Protein AF-A0A8S9KKW8-F1 (afdb_monomer)

pLDDT: mean 82.81, std 14.17, range [29.02, 98.25]

Mean predicted aligned error: 12.61 Å

Sequence (570 aa):
MYGKCGNPLYAQRVYNGTETLNIVLNTSILNAYFQNKSYEGALNLFAKMETKEVPPNEFTFAVLLNSTAELSLLRQGDLLHGLVVKSGFRNHVMVGNALVNMYAKSGSIEDAWKAFSGMAFRDIVTWNTMICGFSHHGLGMEALEAFEEMMSAGEFPNRITFIGVLQACSHMGFVEQGHYYFNHLMKQFGVEPDLQHYTCVVGLLSKAGLFEDAEYFMRTAPIGWDVVAWRALLNACYVRRNYSLGKKVAEYAIEMHPNDSGIYILLSNIHAKSKEWDGVARVRSLMKERRVKKEPGVSWIGIRNKTHVFLSEDNQHAEIVLIYAKVKEVLAKIRPLGYAPDVAGAYHDVDEEQRENNLSYHSEKLAVAYGLMKTPEKSPLYVTKNVRICDDCHSAIKLISRLSDRLIVVRDSNRFHHFQDGHCSCCDYWRVKKEPGVSWIGIRNKTHVFLSEDNQHAEIVLIYAKVKEVLAKIRPLGYAPDVAGAYHDVDEEQRENNLSYHSEKLAVAYGLMKTPEKSPLYVTKNVRICDDCHSAIKLISRLSDRLIVVRDSNRFHHFQDGHCSCCDYW

Radius of gyration: 26.03 Å; Cα contacts (8 Å, |Δi|>4): 902; chains: 1; bounding box: 61×62×77 Å

Solvent-accessible surface area (backbone atoms only — not comparable to full-atom values): 30615 Å² total; per-residue (Å²): 108,44,21,83,69,74,31,43,68,62,38,49,52,54,59,73,70,48,93,77,86,44,54,68,58,56,36,49,51,36,44,15,23,43,74,57,72,33,28,68,57,26,53,58,50,55,75,69,50,66,50,85,85,43,55,80,50,65,67,39,49,27,48,51,32,43,28,29,16,77,70,41,37,48,70,62,40,54,54,50,51,53,49,36,51,75,72,68,42,65,83,38,54,68,35,41,40,20,48,25,41,18,28,30,56,27,71,38,53,67,59,12,49,50,48,55,69,69,47,92,64,76,53,65,67,40,49,32,46,49,21,36,37,27,21,35,44,48,36,30,65,61,15,49,51,49,49,52,50,37,48,74,70,72,46,76,78,48,68,65,38,52,38,21,50,30,40,9,21,23,75,71,44,39,56,68,61,34,47,43,44,63,70,47,50,28,57,75,65,70,40,78,83,48,71,65,45,53,34,25,51,36,36,17,29,20,61,63,65,40,52,68,62,27,51,50,49,65,71,69,46,97,66,85,81,55,70,66,44,52,46,40,39,37,50,30,18,50,56,72,64,40,49,72,60,23,50,57,52,39,55,57,43,44,71,78,42,66,72,51,39,62,53,54,51,51,45,30,51,36,22,46,68,69,69,35,58,69,54,32,52,52,48,53,50,51,30,59,74,66,68,38,63,77,80,80,60,39,14,32,32,75,53,96,94,38,78,48,77,30,46,54,93,60,74,82,49,95,57,43,71,60,31,52,54,42,34,53,55,51,53,62,64,32,35,86,76,71,55,73,82,70,60,75,79,52,68,86,94,50,58,74,68,58,41,51,52,56,64,58,46,33,14,62,46,45,35,50,33,45,44,64,74,76,45,66,86,53,53,69,40,62,37,40,29,72,42,73,78,50,71,51,59,54,54,49,49,17,41,46,11,40,77,54,59,20,46,36,36,39,34,31,62,80,36,41,35,45,16,41,74,52,37,45,47,57,72,61,73,80,52,85,77,71,74,79,59,41,16,33,26,70,54,94,98,39,80,44,79,28,44,59,78,60,84,77,57,94,57,43,70,60,33,52,52,42,35,52,56,52,51,64,65,34,37,88,75,71,56,71,81,71,70,88,79,58,64,97,89,61,56,72,69,59,45,52,50,54,65,60,39,31,14,61,48,44,36,50,34,45,43,65,74,76,46,64,88,53,53,68,39,55,37,42,31,56,37,71,75,51,70,56,59,51,55,50,48,21,46,48,10,41,75,54,61,19,47,34,34,40,31,30,59,84,50,74,36,46,16,41,75,50,40,45,68,73,70,81,75,125

Nearest PDB structures (foldseek):
  5iww-assembly1_D  TM=8.064E-01  e=1.729E-12  unidentified
  7w86-assembly1_A  TM=9.455E-01  e=8.373E-08  Arabidopsis thaliana
  5orm-assembly1_A  TM=4.868E-01  e=2.131E-12  synthetic construct
  8w9z-assembly1_E  TM=3.106E-01  e=3.070E-08  Nicotiana tabacum
  6tlj-assembly1_P  TM=4.508E-01  e=1.017E-02  Homo sapiens

Secondary structure (DSSP, 8-state):
-TTTTT-HHHHHHHHHT-S---HHHHHHHHHHHHHTT-HHHHHHHHTTS-TTTS---HHHHHHHHHHHHHHT-HHHHHHHHHHHHHTT-TT-HHHHHHHHHHHHHTT-HHHHHHHHHT-S---HHHHHHHHHHHHHHT-HHHHHHHHHHHHHTTPPP-HHHHHHHHHHHHHHT-HHHHHHIIIIIHHHTT----HHHHHHHHHHHHHHT-HHHHHHHHHHSSSPPPHHHHHHHHHHHHHTT-HHHHHHHHHHHHHH-TT-HHHHHHHHHHHHHTT-HHHHHHHHHHHHHTTPPPPP-EEEEEETTEEEEEETT---STTHHHHHHHHHHHHHHHGGGT----GGGS-TTS-HHHHHHHHHT-HHHHHHHHHHHHS-TT--EEEEESSPPPHHHHHHHHHHHHHHT--EEEE-SS-EEEEETTEETTTTTT-S-PPTT-EEEEETTEEEEE-TT----TTHHHHHHHHHHHHHHHGGGT----TTSS-TTS-HHHHHHHHHT-HHHHHHHHHHHHS-TT--EEEEESSPPPHHHHHHHHHHHHHHT--EEEE-SS-EEEEETTEETTTS--

InterPro domains:
  IPR002885 Pentatricopeptide repeat [PF01535] (97-119)
  IPR002885 Pentatricopeptide repeat [PF13041] (22-67)
  IPR002885 Pentatricopeptide repeat [PF13041] (122-170)
  IPR002885 Pentatricopeptide repeat [PS51375] (22-56)
  IPR002885 Pentatricopeptide repeat [PS51375] (123-157)
  IPR002885 Pentatricopeptide repeat [TIGR00756] (27-58)
  IPR002885 Pentatricopeptide repeat [TIGR00756] (125-158)
  IPR011990 Tetratricopeptide-like helical domain superfamily [G3DSA:1.25.40.10] (1-74)
  IPR011990 Tetratricopeptide-like helical domain superfamily [G3DSA:1.25.40.10] (75-177)
  IPR011990 Tetratricopeptide-like helical domain superfamily [G3DSA:1.25.40.10] (181-337)
  IPR032867 DYW domain [PF14432] (338-430)
  IPR032867 DYW domain [PF14432] (478-570)
  IPR046848 E motif [PF20431] (244-301)
  IPR046960 Pentatricopeptide repeat-containing protein At4g14850-like, plant [PTHR47926] (1-325)

Structure (mmCIF, N/CA/C/O backbone):
data_AF-A0A8S9KKW8-F1
#
_entry.id   AF-A0A8S9KKW8-F1
#
loop_
_atom_site.group_PDB
_atom_site.id
_atom_site.type_symbol
_atom_site.label_atom_id
_atom_site.label_alt_id
_atom_site.label_comp_id
_atom_site.label_asym_id
_atom_site.label_entity_id
_atom_site.label_seq_id
_atom_site.pdbx_PDB_ins_code
_atom_site.Cartn_x
_atom_site.Cartn_y
_atom_site.Cartn_z
_atom_site.occupancy
_atom_site.B_iso_or_equiv
_atom_site.auth_seq_id
_atom_site.auth_comp_id
_atom_site.auth_asym_id
_atom_site.auth_atom_id
_atom_site.pdbx_PDB_model_num
ATOM 1 N N . MET A 1 1 ? -5.481 25.797 19.312 1.00 81.12 1 MET A N 1
ATOM 2 C CA . MET A 1 1 ? -4.323 26.603 18.863 1.00 81.12 1 MET A CA 1
ATOM 3 C C . MET A 1 1 ? -3.027 25.810 18.996 1.00 81.12 1 MET A C 1
ATOM 5 O O . MET A 1 1 ? -2.525 25.391 17.965 1.00 81.12 1 MET A O 1
ATOM 9 N N . TYR A 1 2 ? -2.569 25.472 20.209 1.00 84.94 2 TYR A N 1
ATOM 10 C CA . TYR A 1 2 ? -1.292 24.763 20.426 1.00 84.94 2 TYR A CA 1
ATOM 11 C C . TYR A 1 2 ? -1.099 23.482 19.595 1.00 84.94 2 TYR A C 1
ATOM 13 O O . TYR A 1 2 ? -0.027 23.287 19.030 1.00 84.94 2 TYR A O 1
ATOM 21 N N . GLY A 1 3 ? -2.146 22.662 19.436 1.00 84.19 3 GLY A N 1
ATOM 22 C CA . GLY A 1 3 ? -2.107 21.485 18.557 1.00 84.19 3 GLY A CA 1
ATOM 23 C C . GLY A 1 3 ? -1.784 21.816 17.095 1.00 84.19 3 GLY A C 1
ATOM 24 O O . GLY A 1 3 ? -0.899 21.200 16.514 1.00 84.19 3 GLY A O 1
ATOM 25 N N . LYS A 1 4 ? -2.417 22.851 16.526 1.00 84.62 4 LYS A N 1
ATOM 26 C CA . LYS A 1 4 ? -2.134 23.312 15.154 1.00 84.62 4 LYS A CA 1
ATOM 27 C C . LYS A 1 4 ? -0.724 23.902 15.011 1.00 84.62 4 LYS A C 1
ATOM 29 O O . LYS A 1 4 ? -0.182 23.912 13.917 1.00 84.62 4 LYS A O 1
ATOM 34 N N . CYS A 1 5 ? -0.136 24.376 16.109 1.00 88.69 5 CYS A N 1
ATOM 35 C CA . CYS A 1 5 ? 1.200 24.971 16.157 1.00 88.69 5 CYS A CA 1
ATOM 36 C C . CYS A 1 5 ? 2.318 23.962 16.466 1.00 88.69 5 CYS A C 1
ATOM 38 O O . CYS A 1 5 ? 3.390 24.382 16.892 1.00 88.69 5 CYS A O 1
ATOM 40 N N . GLY A 1 6 ? 2.093 22.651 16.340 1.00 86.62 6 GLY A N 1
ATOM 41 C CA . GLY A 1 6 ? 3.170 21.679 16.560 1.00 86.62 6 GLY A CA 1
ATOM 42 C C . GLY A 1 6 ? 3.437 21.322 18.032 1.00 86.62 6 GLY A C 1
ATOM 43 O O . GLY A 1 6 ? 4.448 20.698 18.337 1.00 86.62 6 GLY A O 1
ATOM 44 N N . ASN A 1 7 ? 2.598 21.780 18.972 1.00 86.44 7 ASN A N 1
ATOM 45 C CA . ASN A 1 7 ? 2.917 21.807 20.404 1.00 86.44 7 ASN A CA 1
ATOM 46 C C . ASN A 1 7 ? 1.885 21.037 21.259 1.00 86.44 7 ASN A C 1
ATOM 48 O O . ASN A 1 7 ? 1.134 21.645 22.033 1.00 86.44 7 ASN A O 1
ATOM 52 N N . PRO A 1 8 ? 1.836 19.693 21.170 1.00 84.88 8 PRO A N 1
ATOM 53 C CA . PRO A 1 8 ? 0.837 18.884 21.874 1.00 84.88 8 PRO A CA 1
ATOM 54 C C . PRO A 1 8 ? 1.017 18.911 23.401 1.00 84.88 8 PRO A C 1
ATOM 56 O O . PRO A 1 8 ? 0.034 18.872 24.132 1.00 84.88 8 PRO A O 1
ATOM 59 N N . LEU A 1 9 ? 2.247 19.072 23.904 1.00 85.06 9 LEU A N 1
ATOM 60 C CA . LEU A 1 9 ? 2.515 19.152 25.348 1.00 85.06 9 LEU A CA 1
ATOM 61 C C . LEU A 1 9 ? 1.911 20.407 25.992 1.00 85.06 9 LEU A C 1
ATOM 63 O O . LEU A 1 9 ? 1.381 20.342 27.098 1.00 85.06 9 LEU A O 1
ATOM 67 N N . TYR A 1 10 ? 1.952 21.547 25.299 1.00 87.62 10 TYR A N 1
ATOM 68 C CA . TYR A 1 10 ? 1.294 22.766 25.773 1.00 87.62 10 TYR A CA 1
ATOM 69 C C . TYR A 1 10 ? -0.226 22.632 25.719 1.00 87.62 10 TYR A C 1
ATOM 71 O O . TYR A 1 10 ? -0.901 23.052 26.656 1.00 87.62 10 TYR A O 1
ATOM 79 N N . ALA A 1 11 ? -0.761 21.981 24.679 1.00 87.50 11 ALA A N 1
ATOM 80 C CA . ALA A 1 11 ? -2.180 21.642 24.632 1.00 87.50 11 ALA A CA 1
ATOM 81 C C . ALA A 1 11 ? -2.585 20.771 25.837 1.00 87.50 11 ALA A C 1
ATOM 83 O O . ALA A 1 11 ? -3.593 21.061 26.476 1.00 87.50 11 ALA A O 1
ATOM 84 N N . GLN A 1 12 ? -1.766 19.776 26.201 1.00 87.56 12 GLN A N 1
ATOM 85 C CA . GLN A 1 12 ? -2.008 18.914 27.361 1.00 87.56 12 GLN A CA 1
ATOM 86 C C . GLN A 1 12 ? -1.951 19.683 28.685 1.00 87.56 12 GLN A C 1
ATOM 88 O O . GLN A 1 12 ? -2.760 19.429 29.570 1.00 87.56 12 GLN A O 1
ATOM 93 N N . ARG A 1 13 ? -1.026 20.640 28.838 1.00 87.81 13 ARG A N 1
ATOM 94 C CA . ARG A 1 13 ? -0.961 21.487 30.043 1.00 87.81 13 ARG A CA 1
ATOM 95 C C . ARG A 1 13 ? -2.229 22.311 30.227 1.00 87.81 13 ARG A C 1
ATOM 97 O O . ARG A 1 13 ? -2.754 22.355 31.331 1.00 87.81 13 ARG A O 1
ATOM 104 N N . VAL A 1 14 ? -2.725 22.922 29.151 1.00 88.25 14 VAL A N 1
ATOM 105 C CA . VAL A 1 14 ? -3.987 23.677 29.186 1.00 88.25 14 VAL A CA 1
ATOM 106 C C . VAL A 1 14 ? -5.152 22.751 29.520 1.00 88.25 14 VAL A C 1
ATOM 108 O O . VAL A 1 14 ? -5.942 23.079 30.391 1.00 88.25 14 VAL A O 1
ATOM 111 N N . TYR A 1 15 ? -5.212 21.575 28.892 1.00 87.38 15 TYR A N 1
ATOM 112 C CA . TYR A 1 15 ? -6.237 20.565 29.160 1.00 87.38 15 TYR A CA 1
ATOM 113 C C . TYR A 1 15 ? -6.239 20.082 30.621 1.00 87.38 15 TYR A C 1
ATOM 115 O O . TYR A 1 15 ? -7.289 19.926 31.228 1.00 87.38 15 TYR A O 1
ATOM 123 N N . ASN A 1 16 ? -5.064 19.871 31.216 1.00 86.38 16 ASN A N 1
ATOM 124 C CA . ASN A 1 16 ? -4.962 19.458 32.616 1.00 86.38 16 ASN A CA 1
ATOM 125 C C . ASN A 1 16 ? -5.306 20.592 33.599 1.00 86.38 16 ASN A C 1
ATOM 127 O O . ASN A 1 16 ? -5.634 20.313 34.746 1.00 86.38 16 ASN A O 1
ATOM 131 N N . GLY A 1 17 ? -5.174 21.855 33.178 1.00 83.62 17 GLY A N 1
ATOM 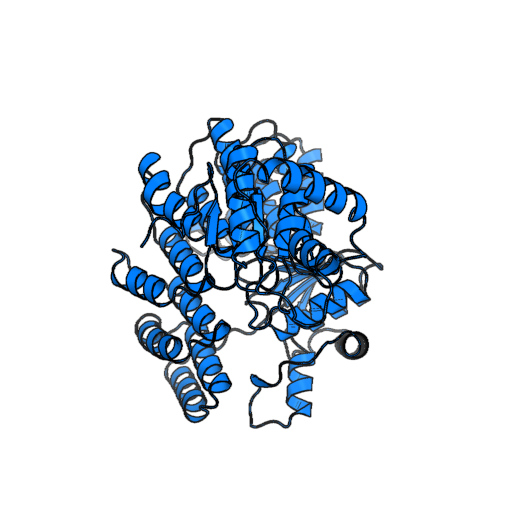132 C CA . GLY A 1 17 ? -5.446 23.034 34.004 1.00 83.62 17 GLY A CA 1
ATOM 133 C C . GLY A 1 17 ? -6.898 23.518 33.965 1.00 83.62 17 GLY A C 1
ATOM 134 O O . GLY A 1 17 ? -7.220 24.488 34.643 1.00 83.62 17 GLY A O 1
ATOM 135 N N . THR A 1 18 ? -7.768 22.895 33.167 1.00 82.62 18 THR A N 1
ATOM 136 C CA . THR A 1 18 ? -9.195 23.242 33.089 1.00 82.62 18 THR A CA 1
ATOM 137 C C . THR A 1 18 ? -10.028 22.407 34.055 1.00 82.62 18 THR A C 1
ATOM 139 O O . THR A 1 18 ? -10.004 21.182 33.984 1.00 82.62 18 THR A O 1
ATOM 142 N N . GLU A 1 19 ? -10.815 23.069 34.905 1.00 72.12 19 GLU A N 1
ATOM 143 C CA . GLU A 1 19 ? -11.680 22.419 35.907 1.00 72.12 19 GLU A CA 1
ATOM 144 C C . GLU A 1 19 ? -12.950 21.788 35.309 1.00 72.12 19 GLU A C 1
ATOM 146 O O . GLU A 1 19 ? -13.511 20.863 35.889 1.00 72.12 19 GLU A O 1
ATOM 151 N N . THR A 1 20 ? -13.405 22.253 34.138 1.00 73.50 20 THR A N 1
ATOM 152 C CA . THR A 1 20 ? -14.604 21.733 33.461 1.00 73.50 20 THR A CA 1
ATOM 153 C C . THR A 1 20 ? -14.237 21.013 32.167 1.00 73.50 20 THR A C 1
ATOM 155 O O . THR A 1 20 ? -13.924 21.624 31.143 1.00 73.50 20 THR A O 1
ATOM 158 N N . LEU A 1 21 ? -14.285 19.681 32.205 1.00 77.38 21 LEU A N 1
ATOM 159 C CA . LEU A 1 21 ? -14.130 18.850 31.015 1.00 77.38 21 LEU A CA 1
ATOM 160 C C . LEU A 1 21 ? -15.453 18.778 30.250 1.00 77.38 21 LEU A C 1
ATOM 162 O O . LEU A 1 21 ? -16.523 18.603 30.826 1.00 77.38 21 LEU A O 1
ATOM 166 N N . ASN A 1 22 ? -15.378 18.903 28.928 1.00 85.44 22 ASN A N 1
ATOM 167 C CA . ASN A 1 22 ? -16.516 18.719 28.036 1.00 85.44 22 ASN A CA 1
ATOM 168 C C . ASN A 1 22 ? -16.071 18.041 26.737 1.00 85.44 22 ASN A C 1
ATOM 170 O O . ASN A 1 22 ? -14.879 17.951 26.430 1.00 85.44 22 ASN A O 1
ATOM 174 N N . ILE A 1 23 ? -17.042 17.575 25.952 1.00 88.19 23 ILE A N 1
ATOM 175 C CA . ILE A 1 23 ? -16.769 16.784 24.750 1.00 88.19 23 ILE A CA 1
ATOM 176 C C . ILE A 1 23 ? -15.944 17.546 23.703 1.00 88.19 23 ILE A C 1
ATOM 178 O O . ILE A 1 23 ? -15.096 16.954 23.034 1.00 88.19 23 ILE A O 1
ATOM 182 N N . VAL A 1 24 ? -16.122 18.865 23.590 1.00 88.44 24 VAL A N 1
ATOM 183 C CA . VAL A 1 24 ? -15.373 19.697 22.637 1.00 88.44 24 VAL A CA 1
ATOM 184 C C . VAL A 1 24 ? -13.905 19.778 23.040 1.00 88.44 24 VAL A C 1
ATOM 186 O O . VAL A 1 24 ? -13.026 19.613 22.191 1.00 88.44 24 VAL A O 1
ATOM 189 N N . LEU A 1 25 ? -13.627 19.989 24.326 1.00 87.75 25 LEU A N 1
ATOM 190 C CA . LEU A 1 25 ? -12.268 20.058 24.850 1.00 87.75 25 LEU A CA 1
ATOM 191 C C . LEU A 1 25 ? -11.561 18.697 24.744 1.00 87.75 25 LEU A C 1
ATOM 193 O O . LEU A 1 25 ? -10.434 18.644 24.247 1.00 87.75 25 LEU A O 1
ATOM 197 N N . ASN A 1 26 ? -12.250 17.605 25.098 1.00 88.75 26 ASN A N 1
ATOM 198 C CA . ASN A 1 26 ? -11.745 16.231 24.973 1.00 88.75 26 ASN A CA 1
ATOM 199 C C . ASN A 1 26 ? -11.407 15.891 23.514 1.00 88.75 26 ASN A C 1
ATOM 201 O O . ASN A 1 26 ? -10.300 15.451 23.205 1.00 88.75 26 ASN A O 1
ATOM 205 N N . THR A 1 27 ? -12.325 16.175 22.589 1.00 91.06 27 THR A N 1
ATOM 206 C CA . THR A 1 27 ? -12.094 15.964 21.152 1.00 91.06 27 THR A CA 1
ATOM 207 C C . THR A 1 27 ? -10.929 16.820 20.650 1.00 91.06 27 THR A C 1
ATOM 209 O O . THR A 1 27 ? -10.095 16.357 19.871 1.00 91.06 27 THR A O 1
ATOM 212 N N . SER A 1 28 ? -10.829 18.069 21.112 1.00 90.94 28 SER A N 1
ATOM 213 C CA . SER A 1 28 ? -9.794 19.010 20.676 1.00 90.94 28 SER A CA 1
ATOM 214 C C . SER A 1 28 ? -8.394 18.588 21.107 1.00 90.94 28 SER A C 1
ATOM 216 O O . SER A 1 28 ? -7.462 18.711 20.308 1.00 90.94 28 SER A O 1
ATOM 218 N N . ILE A 1 29 ? -8.225 18.087 22.338 1.00 91.69 29 ILE A N 1
ATOM 219 C CA . ILE A 1 29 ? -6.922 17.592 22.792 1.00 91.69 29 ILE A CA 1
ATOM 220 C C . ILE A 1 29 ? -6.538 16.313 22.044 1.00 91.69 29 ILE A C 1
ATOM 222 O O . ILE A 1 29 ? -5.417 16.223 21.552 1.00 91.69 29 ILE A O 1
ATOM 226 N N . LEU A 1 30 ? -7.471 15.378 21.832 1.00 92.69 30 LEU A N 1
ATOM 227 C CA . LEU A 1 30 ? -7.212 14.167 21.044 1.00 92.69 30 LEU A CA 1
ATOM 228 C C . LEU A 1 30 ? -6.797 14.514 19.611 1.00 92.69 30 LEU A C 1
ATOM 230 O O . LEU A 1 30 ? -5.798 14.002 19.104 1.00 92.69 30 LEU A O 1
ATOM 234 N N . ASN A 1 31 ? -7.509 15.449 18.980 1.00 91.69 31 ASN A N 1
ATOM 235 C CA . ASN A 1 31 ? -7.165 15.928 17.649 1.00 91.69 31 ASN A CA 1
ATOM 236 C C . ASN A 1 31 ? -5.809 16.658 17.630 1.00 91.69 31 ASN A C 1
ATOM 238 O O . ASN A 1 31 ? -5.066 16.539 16.659 1.00 91.69 31 ASN A O 1
ATOM 242 N N . ALA A 1 32 ? -5.436 17.370 18.700 1.00 92.75 32 ALA A N 1
ATOM 243 C CA . ALA A 1 32 ? -4.105 17.962 18.818 1.00 92.75 32 ALA A CA 1
ATOM 244 C C . ALA A 1 32 ? -3.008 16.886 18.827 1.00 92.75 32 ALA A C 1
ATOM 246 O O . ALA A 1 32 ? -2.020 17.036 18.111 1.00 92.75 32 ALA A O 1
ATOM 247 N N . TYR A 1 33 ? -3.180 15.789 19.568 1.00 92.38 33 TYR A N 1
ATOM 248 C CA . TYR A 1 33 ? -2.246 14.657 19.520 1.00 92.38 33 TYR A CA 1
ATOM 249 C C . TYR A 1 33 ? -2.175 14.034 18.118 1.00 92.38 33 TYR A C 1
ATOM 251 O O . TYR A 1 33 ? -1.078 13.842 17.589 1.00 92.38 33 TYR A O 1
ATOM 259 N N . PHE A 1 34 ? -3.328 13.801 17.483 1.00 91.25 34 PHE A N 1
ATOM 260 C CA . PHE A 1 34 ? -3.416 13.239 16.132 1.00 91.25 34 PHE A CA 1
ATOM 261 C C . PHE A 1 34 ? -2.707 14.102 15.076 1.00 91.25 34 PHE A C 1
ATOM 263 O O . PHE A 1 34 ? -1.868 13.602 14.329 1.00 91.25 34 PHE A O 1
ATOM 270 N N . GLN A 1 35 ? -2.969 15.414 15.054 1.00 91.19 35 GLN A N 1
ATOM 271 C CA . GLN A 1 35 ? -2.335 16.360 14.123 1.00 91.19 35 GLN A CA 1
ATOM 272 C C . GLN A 1 35 ? -0.810 16.427 14.286 1.00 91.19 35 GLN A C 1
ATOM 274 O O . GLN A 1 35 ? -0.096 16.708 13.328 1.00 91.19 35 GLN A O 1
ATOM 279 N N . ASN A 1 36 ? -0.308 16.122 15.484 1.00 90.69 36 ASN A N 1
ATOM 280 C CA . ASN A 1 36 ? 1.119 16.075 15.796 1.00 90.69 36 ASN A CA 1
ATOM 281 C C . ASN A 1 36 ? 1.730 14.674 15.645 1.00 90.69 36 ASN A C 1
ATOM 283 O O . ASN A 1 36 ? 2.804 14.414 16.184 1.00 90.69 36 ASN A O 1
ATOM 287 N N . LYS A 1 37 ? 1.051 13.761 14.934 1.00 90.25 37 LYS A N 1
ATOM 288 C CA . LYS A 1 37 ? 1.478 12.370 14.697 1.00 90.25 37 LYS A CA 1
ATOM 289 C C . LYS A 1 37 ? 1.709 11.557 15.978 1.00 90.25 37 LYS A C 1
ATOM 291 O O . LYS A 1 37 ? 2.338 10.503 15.950 1.00 90.25 37 LYS A O 1
ATOM 296 N N . SER A 1 38 ? 1.179 12.020 17.111 1.00 89.44 38 SER A N 1
ATOM 297 C CA . SER A 1 38 ? 1.232 11.319 18.394 1.00 89.44 38 SER A CA 1
ATOM 298 C C . SER A 1 38 ? -0.012 10.443 18.549 1.00 89.44 38 SER A C 1
ATOM 300 O O . SER A 1 38 ? -0.841 10.633 19.438 1.00 89.44 38 SER A O 1
ATOM 302 N N . TYR A 1 39 ? -0.161 9.488 17.629 1.00 90.69 39 TYR A N 1
ATOM 303 C CA . TYR A 1 39 ? -1.337 8.619 17.529 1.00 90.69 39 TYR A CA 1
ATOM 304 C C . TYR A 1 39 ? -1.524 7.755 18.780 1.00 90.69 39 TYR A C 1
ATOM 306 O O . TYR A 1 39 ? -2.625 7.649 19.310 1.00 90.69 39 TYR A O 1
ATOM 314 N N . GLU A 1 40 ? -0.430 7.197 19.303 1.00 88.44 40 GLU A N 1
ATOM 315 C CA . GLU A 1 40 ? -0.455 6.414 20.541 1.00 88.44 40 GLU A CA 1
ATOM 316 C C . GLU A 1 40 ? -0.826 7.295 21.741 1.00 88.44 40 GLU A C 1
ATOM 318 O O . GLU A 1 40 ? -1.604 6.888 22.601 1.00 88.44 40 GLU A O 1
ATOM 323 N N . GLY A 1 41 ? -0.338 8.540 21.764 1.00 88.19 41 GLY A N 1
ATOM 324 C CA . GLY A 1 41 ? -0.710 9.529 22.772 1.00 88.19 41 GLY A CA 1
ATOM 325 C C . GLY A 1 41 ? -2.210 9.828 22.767 1.00 88.19 41 GLY A C 1
ATOM 326 O O . GLY A 1 41 ? -2.814 9.864 23.836 1.00 88.19 41 GLY A O 1
ATOM 327 N N . ALA A 1 42 ? -2.826 9.956 21.585 1.00 91.62 42 ALA A N 1
ATOM 328 C CA . ALA A 1 42 ? -4.273 10.133 21.458 1.00 91.62 42 ALA A CA 1
ATOM 329 C C . ALA A 1 42 ? -5.050 8.928 22.023 1.00 91.62 42 ALA A C 1
ATOM 331 O O . ALA A 1 42 ? -5.959 9.108 22.833 1.00 91.62 42 ALA A O 1
ATOM 332 N N . LEU A 1 43 ? -4.663 7.698 21.665 1.00 91.25 43 LEU A N 1
ATOM 333 C CA . LEU A 1 43 ? -5.317 6.482 22.169 1.00 91.25 43 LEU A CA 1
ATOM 334 C C . LEU A 1 43 ? -5.157 6.323 23.691 1.00 91.25 43 LEU A C 1
ATOM 336 O O . LEU A 1 43 ? -6.125 6.030 24.394 1.00 91.25 43 LEU A O 1
ATOM 340 N N . ASN A 1 44 ? -3.954 6.574 24.213 1.00 89.50 44 ASN A N 1
ATOM 341 C CA . ASN A 1 44 ? -3.661 6.493 25.643 1.00 89.50 44 ASN A CA 1
ATOM 342 C C . ASN A 1 44 ? -4.385 7.572 26.454 1.00 89.50 44 ASN A C 1
ATOM 344 O O . ASN A 1 44 ? -4.783 7.318 27.589 1.00 89.50 44 ASN A O 1
ATOM 348 N N . LEU A 1 45 ? -4.542 8.778 25.901 1.00 89.56 45 LEU A N 1
ATOM 349 C CA . LEU A 1 45 ? -5.304 9.841 26.547 1.00 89.56 45 LEU A CA 1
ATOM 350 C C . LEU A 1 45 ? -6.788 9.477 26.614 1.00 89.56 45 LEU A C 1
ATOM 352 O O . LEU A 1 45 ? -7.390 9.615 27.673 1.00 89.56 45 LEU A O 1
ATOM 356 N N . PHE A 1 46 ? -7.355 8.949 25.529 1.00 91.00 46 PHE A N 1
ATOM 357 C CA . PHE A 1 46 ? -8.745 8.498 25.514 1.00 91.00 46 PHE A CA 1
ATOM 358 C C . PHE A 1 46 ? -9.017 7.393 26.537 1.00 91.00 46 PHE A C 1
ATOM 360 O O . PHE A 1 46 ? -10.022 7.445 27.238 1.00 91.00 46 PHE A O 1
ATOM 367 N N . ALA A 1 47 ? -8.091 6.443 26.698 1.00 88.19 47 ALA A N 1
ATOM 368 C CA . ALA A 1 47 ? -8.200 5.398 27.717 1.00 88.19 47 ALA A CA 1
ATOM 369 C C . ALA A 1 47 ? -8.249 5.940 29.162 1.00 88.19 47 ALA A C 1
ATOM 371 O O . ALA A 1 47 ? -8.689 5.230 30.062 1.00 88.19 47 ALA A O 1
ATOM 372 N N . LYS A 1 48 ? -7.795 7.182 29.390 1.00 86.12 48 LYS A N 1
ATOM 373 C CA . LYS A 1 48 ? -7.828 7.872 30.690 1.00 86.12 48 LYS A CA 1
ATOM 374 C C . LYS A 1 48 ? -9.020 8.821 30.849 1.00 86.12 48 LYS A C 1
ATOM 376 O O . LYS A 1 48 ? -9.184 9.382 31.926 1.00 86.12 48 LYS A O 1
ATOM 381 N N . MET A 1 49 ? -9.805 9.060 29.798 1.00 86.69 49 MET A N 1
ATOM 382 C CA . MET A 1 49 ? -10.959 9.960 29.857 1.00 86.69 49 MET A CA 1
ATOM 383 C C . MET A 1 49 ? -12.160 9.265 30.516 1.00 86.69 49 MET A C 1
ATOM 385 O O . MET A 1 49 ? -12.461 8.112 30.205 1.00 86.69 49 MET A O 1
ATOM 389 N N . GLU A 1 50 ? -12.887 9.981 31.383 1.00 76.19 50 GLU A N 1
ATOM 390 C CA . GLU A 1 50 ? -14.131 9.498 32.003 1.00 76.19 50 GLU A CA 1
ATOM 391 C C . GLU A 1 50 ? -15.281 9.536 30.981 1.00 76.19 50 GLU A C 1
ATOM 393 O O . GLU A 1 50 ? -16.085 10.466 30.905 1.00 76.19 50 GLU A O 1
ATOM 398 N N . THR A 1 51 ? -15.332 8.507 30.137 1.00 76.44 51 THR A N 1
ATOM 399 C CA . THR A 1 51 ? -16.280 8.411 29.012 1.00 76.44 51 THR A CA 1
ATOM 400 C C . THR A 1 51 ? -17.742 8.238 29.433 1.00 76.44 51 THR A C 1
ATOM 402 O O . THR A 1 51 ? -18.629 8.348 28.589 1.00 76.44 51 THR A O 1
ATOM 405 N N . LYS A 1 52 ? -18.013 7.971 30.718 1.00 73.94 52 LYS A N 1
ATOM 406 C CA . LYS A 1 52 ? -19.377 7.879 31.259 1.00 73.94 52 LYS A CA 1
ATOM 407 C C . LYS A 1 52 ? -20.008 9.247 31.493 1.00 73.94 52 LYS A C 1
ATOM 409 O O . LYS A 1 52 ? -21.193 9.409 31.228 1.00 73.94 52 LYS A O 1
ATOM 414 N N . GLU A 1 53 ? -19.228 10.209 31.980 1.00 79.19 53 GLU A N 1
ATOM 415 C CA . GLU A 1 53 ? -19.707 11.570 32.250 1.00 79.19 53 GLU A CA 1
ATOM 416 C C . GLU A 1 53 ? -19.674 12.434 30.988 1.00 79.19 53 GLU A C 1
ATOM 418 O O . GLU A 1 53 ? -20.572 13.241 30.755 1.00 79.19 53 GLU A O 1
ATOM 423 N N . VAL A 1 54 ? -18.661 12.227 30.139 1.00 85.94 54 VAL A N 1
ATOM 424 C CA . VAL A 1 54 ? -18.501 12.943 28.871 1.00 85.94 54 VAL A CA 1
ATOM 425 C C . VAL A 1 54 ? -18.444 11.926 27.725 1.00 85.94 54 VAL A C 1
ATOM 427 O O . VAL A 1 54 ? -17.353 11.465 27.367 1.00 85.94 54 VAL A O 1
ATOM 430 N N . PRO A 1 55 ? -19.600 11.540 27.149 1.00 87.62 55 PRO A N 1
ATOM 431 C CA . PRO A 1 55 ? -19.654 10.504 26.128 1.00 87.62 55 PRO A CA 1
ATOM 432 C C . PRO A 1 55 ? -18.941 10.944 24.838 1.00 87.62 55 PRO A C 1
ATOM 434 O O . PRO A 1 55 ? -19.075 12.102 24.432 1.00 87.62 55 PRO A O 1
ATOM 437 N N . PRO A 1 56 ? -18.211 10.035 24.162 1.00 92.25 56 PRO A N 1
ATOM 438 C CA . PRO A 1 56 ? -17.587 10.316 22.873 1.00 92.25 56 PRO A CA 1
ATOM 439 C C . PRO A 1 56 ? -18.616 10.713 21.810 1.00 92.25 56 PRO A C 1
ATOM 441 O O . PRO A 1 56 ? -19.718 10.168 21.769 1.00 92.25 56 PRO A O 1
ATOM 444 N N . ASN A 1 57 ? -18.220 11.606 20.906 1.00 93.38 57 ASN A N 1
ATOM 445 C CA . ASN A 1 57 ? -18.999 11.977 19.726 1.00 93.38 57 ASN A CA 1
ATOM 446 C C . ASN A 1 57 ? -18.360 11.434 18.435 1.00 93.38 57 ASN A C 1
ATOM 448 O O . ASN A 1 57 ? -17.288 10.821 18.448 1.00 93.38 57 ASN A O 1
ATOM 452 N N . GLU A 1 58 ? -18.996 11.695 17.297 1.00 94.62 58 GLU A N 1
ATOM 453 C CA . GLU A 1 58 ? -18.550 11.280 15.970 1.00 94.62 58 GLU A CA 1
ATOM 454 C C . GLU A 1 58 ? -17.115 11.735 15.657 1.00 94.62 58 GLU A C 1
ATOM 456 O O . GLU A 1 58 ? -16.329 10.969 15.096 1.00 94.62 58 GLU A O 1
ATOM 461 N N . PHE A 1 59 ? -16.734 12.946 16.077 1.00 94.75 59 PHE A N 1
ATOM 462 C CA . PHE A 1 59 ? -15.386 13.486 15.885 1.00 94.75 59 PHE A CA 1
ATOM 463 C C . PHE A 1 59 ? -14.350 12.763 16.747 1.00 94.75 59 PHE A C 1
ATOM 465 O O . PHE A 1 59 ? -13.245 12.485 16.281 1.00 94.75 59 PHE A O 1
ATOM 472 N N . THR A 1 60 ? -14.712 12.418 17.986 1.00 95.12 60 THR A N 1
ATOM 473 C CA . THR A 1 60 ? -13.867 11.616 18.877 1.00 95.12 60 THR A CA 1
ATOM 474 C C . THR A 1 60 ? -13.568 10.267 18.230 1.00 95.12 60 THR A C 1
ATOM 476 O O . THR A 1 60 ? -12.403 9.897 18.087 1.00 95.12 60 THR A O 1
ATOM 479 N N . PHE A 1 61 ? -14.597 9.561 17.752 1.00 96.75 61 PHE A N 1
ATOM 480 C CA . PHE A 1 61 ? -14.413 8.273 17.081 1.00 96.75 61 PHE A CA 1
ATOM 481 C C . PHE A 1 61 ? -13.590 8.385 15.799 1.00 96.75 61 PHE A C 1
ATOM 483 O O . PHE A 1 61 ? -12.693 7.569 15.592 1.00 96.75 61 PHE A O 1
ATOM 490 N N . ALA A 1 62 ? -13.828 9.410 14.976 1.00 96.50 62 ALA A N 1
ATOM 491 C CA . ALA A 1 62 ? -13.042 9.637 13.768 1.00 96.50 62 ALA A CA 1
ATOM 492 C C . ALA A 1 62 ? -11.542 9.804 14.079 1.00 96.50 62 ALA A C 1
ATOM 494 O O . ALA A 1 62 ? -10.704 9.191 13.417 1.00 96.50 62 ALA A O 1
ATOM 495 N N . VAL A 1 63 ? -11.185 10.569 15.119 1.00 96.00 63 VAL A N 1
ATOM 496 C CA . VAL A 1 63 ? -9.783 10.744 15.544 1.00 96.00 63 VAL A CA 1
ATOM 497 C C . VAL A 1 63 ? -9.170 9.432 16.040 1.00 96.00 63 VAL A C 1
ATOM 499 O O . VAL A 1 63 ? -8.036 9.111 15.678 1.00 96.00 63 VAL A O 1
ATOM 502 N N . LEU A 1 64 ? -9.896 8.654 16.847 1.00 96.38 64 LEU A N 1
ATOM 503 C CA . LEU A 1 64 ? -9.385 7.402 17.419 1.00 96.38 64 LEU A CA 1
ATOM 504 C C . LEU A 1 64 ? -9.194 6.317 16.357 1.00 96.38 64 LEU A C 1
ATOM 506 O O . LEU A 1 64 ? -8.152 5.660 16.323 1.00 96.38 64 LEU A O 1
ATOM 510 N N . LEU A 1 65 ? -10.169 6.156 15.462 1.00 97.25 65 LEU A N 1
ATOM 511 C CA . LEU A 1 65 ? -10.099 5.200 14.360 1.00 97.25 65 LEU A CA 1
ATOM 512 C C . LEU A 1 65 ? -8.965 5.558 13.396 1.00 97.25 65 LEU A C 1
ATOM 514 O O . LEU A 1 65 ? -8.169 4.690 13.051 1.00 97.25 65 LEU A O 1
ATOM 518 N N . ASN A 1 66 ? -8.808 6.838 13.045 1.00 96.25 66 ASN A N 1
ATOM 519 C CA . ASN A 1 66 ? -7.694 7.271 12.201 1.00 96.25 66 ASN A CA 1
ATOM 520 C C . ASN A 1 66 ? -6.333 7.137 12.905 1.00 96.25 66 ASN A C 1
ATOM 522 O O . ASN A 1 66 ? -5.369 6.717 12.273 1.00 96.25 66 ASN A O 1
ATOM 526 N N . SER A 1 67 ? -6.234 7.409 14.212 1.00 94.25 67 SER A N 1
ATOM 527 C CA . SER A 1 67 ? -5.005 7.141 14.986 1.00 94.25 67 SER A CA 1
ATOM 528 C C . SER A 1 67 ? -4.637 5.654 14.950 1.00 94.25 67 SER A C 1
ATOM 530 O O . SER A 1 67 ? -3.478 5.290 14.767 1.00 94.25 67 SER A O 1
ATOM 532 N N . THR A 1 68 ? -5.641 4.789 15.076 1.00 93.06 68 THR A N 1
ATOM 533 C CA . THR A 1 68 ? -5.492 3.330 14.997 1.00 93.06 68 THR A CA 1
ATOM 534 C C . THR A 1 68 ? -5.038 2.887 13.602 1.00 93.06 68 THR A C 1
ATOM 536 O O . THR A 1 68 ? -4.155 2.036 13.487 1.00 93.06 68 THR A O 1
ATOM 539 N N . ALA A 1 69 ? -5.582 3.511 12.553 1.00 92.56 69 ALA A N 1
ATOM 540 C CA . ALA A 1 69 ? -5.219 3.295 11.153 1.00 92.56 69 ALA A CA 1
ATOM 541 C C . ALA A 1 69 ? -3.733 3.600 10.882 1.00 92.56 69 ALA A C 1
ATOM 543 O O . ALA A 1 69 ? -3.033 2.823 10.228 1.00 92.56 69 ALA A O 1
ATOM 544 N N . GLU A 1 70 ? -3.226 4.719 11.411 1.00 88.62 70 GLU A N 1
ATOM 545 C CA . GLU A 1 70 ? -1.819 5.109 11.246 1.00 88.62 70 GLU A CA 1
ATOM 546 C C . GLU A 1 70 ? -0.860 4.163 11.982 1.00 88.62 70 GLU A C 1
ATOM 548 O O . GLU A 1 70 ? 0.240 3.897 11.500 1.00 88.62 70 GLU A O 1
ATOM 553 N N . LEU A 1 71 ? -1.297 3.579 13.100 1.00 85.12 71 LEU A N 1
ATOM 554 C CA . LEU A 1 71 ? -0.521 2.591 13.856 1.00 85.12 71 LEU A CA 1
ATOM 555 C C . LEU A 1 71 ? -0.689 1.147 13.347 1.00 85.12 71 LEU A C 1
ATOM 557 O O . LEU A 1 71 ? 0.031 0.256 13.798 1.00 85.12 71 LEU A O 1
ATOM 561 N N . SER A 1 72 ? -1.598 0.908 12.393 1.00 86.44 72 SER A N 1
ATOM 562 C CA . SER A 1 72 ? -1.964 -0.426 11.880 1.00 86.44 72 SER A CA 1
ATOM 563 C C . SER A 1 72 ? -2.442 -1.390 12.980 1.00 86.44 72 SER A C 1
ATOM 565 O O . SER A 1 72 ? -2.096 -2.572 12.997 1.00 86.44 72 SER A O 1
ATOM 567 N N . LEU A 1 73 ? -3.217 -0.878 13.940 1.00 85.69 73 LEU A N 1
ATOM 568 C CA . LEU A 1 73 ? -3.661 -1.612 15.129 1.00 85.69 73 LEU A CA 1
ATOM 569 C C . LEU A 1 73 ? -5.040 -2.261 14.932 1.00 85.69 73 LEU A C 1
ATOM 571 O O . LEU A 1 73 ? -6.024 -1.854 15.548 1.00 85.69 73 LEU A O 1
ATOM 575 N N . LEU A 1 74 ? -5.109 -3.308 14.103 1.00 88.88 74 LEU A N 1
ATOM 576 C CA . LEU A 1 74 ? -6.374 -3.957 13.718 1.00 88.88 74 LEU A CA 1
ATOM 577 C C . LEU A 1 74 ? -7.249 -4.362 14.921 1.00 88.88 74 LEU A C 1
ATOM 579 O O . LEU A 1 74 ? -8.445 -4.091 14.940 1.00 88.88 74 LEU A O 1
ATOM 583 N N . ARG A 1 75 ? -6.654 -4.957 15.965 1.00 86.75 75 ARG A N 1
ATOM 584 C CA . ARG A 1 75 ? -7.395 -5.424 17.153 1.00 86.75 75 ARG A CA 1
ATOM 585 C C . ARG A 1 75 ? -7.993 -4.287 17.972 1.00 86.75 75 ARG A C 1
ATOM 587 O O . ARG A 1 75 ? -9.128 -4.389 18.426 1.00 86.75 75 ARG A O 1
ATOM 594 N N . GLN A 1 76 ? -7.248 -3.204 18.168 1.00 88.31 76 GLN A N 1
ATOM 595 C CA . GLN A 1 76 ? -7.770 -2.003 18.815 1.00 88.31 76 GLN A CA 1
ATOM 596 C C . GLN A 1 76 ? -8.861 -1.359 17.950 1.00 88.31 76 GLN A C 1
ATOM 598 O O . GLN A 1 76 ? -9.852 -0.867 18.484 1.00 88.31 76 GLN A O 1
ATOM 603 N N . GLY A 1 77 ? -8.718 -1.443 16.627 1.00 93.38 77 GLY A N 1
ATOM 604 C CA . GLY A 1 77 ? -9.739 -1.073 15.655 1.00 93.38 77 GLY A CA 1
ATOM 605 C C . GLY A 1 77 ? -11.055 -1.821 15.840 1.00 93.38 77 GLY A C 1
ATOM 606 O O . GLY A 1 77 ? -12.101 -1.182 15.919 1.00 93.38 77 GLY A O 1
ATOM 607 N N . ASP A 1 78 ? -11.003 -3.146 16.001 1.00 93.62 78 ASP A N 1
ATOM 608 C CA . ASP A 1 78 ? -12.183 -3.981 16.273 1.00 93.62 78 ASP A CA 1
ATOM 609 C C . ASP A 1 78 ? -12.896 -3.560 17.570 1.00 93.62 78 ASP A C 1
ATOM 611 O O . ASP A 1 78 ? -14.125 -3.457 17.617 1.00 93.62 78 ASP A O 1
ATOM 615 N N . LEU A 1 79 ? -12.129 -3.264 18.628 1.00 93.50 79 LEU A N 1
ATOM 616 C CA . LEU A 1 79 ? -12.679 -2.793 19.904 1.00 93.50 79 LEU A CA 1
ATOM 617 C C . LEU A 1 79 ? -13.361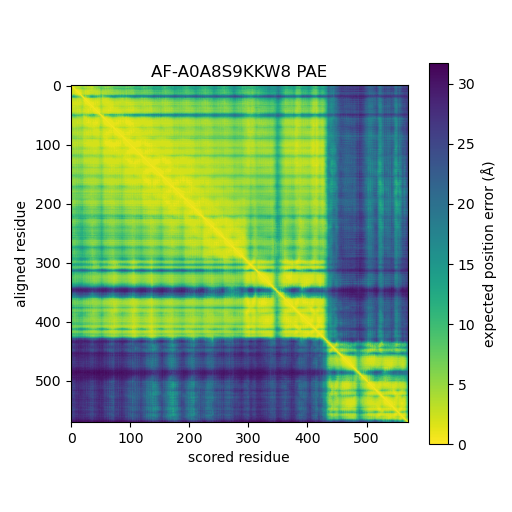 -1.426 19.759 1.00 93.50 79 LEU A C 1
ATOM 619 O O . LEU A 1 79 ? -14.471 -1.234 20.263 1.00 93.50 79 LEU A O 1
ATOM 623 N N . LEU A 1 80 ? -12.724 -0.488 19.050 1.00 94.94 80 LEU A N 1
ATOM 624 C CA . LEU A 1 80 ? -13.292 0.831 18.770 1.00 94.94 80 LEU A CA 1
ATOM 625 C C . LEU A 1 80 ? -14.538 0.738 17.887 1.00 94.94 80 LEU A C 1
ATOM 627 O O . LEU A 1 80 ? -15.508 1.443 18.145 1.00 94.94 80 LEU A O 1
ATOM 631 N N . HIS A 1 81 ? -14.558 -0.154 16.897 1.00 96.75 81 HIS A N 1
ATOM 632 C CA . HIS A 1 81 ? -15.740 -0.403 16.076 1.00 96.75 81 HIS A CA 1
ATOM 633 C C . HIS A 1 81 ? -16.905 -0.939 16.924 1.00 96.75 81 HIS A C 1
ATOM 635 O O . HIS A 1 81 ? -18.027 -0.441 16.826 1.00 96.75 81 HIS A O 1
ATOM 641 N N . GLY A 1 82 ? -16.643 -1.878 17.839 1.00 96.31 82 GLY A N 1
ATOM 642 C CA . GLY A 1 82 ? -17.647 -2.334 18.802 1.00 96.31 82 GLY A CA 1
ATOM 643 C C . GLY A 1 82 ? -18.193 -1.198 19.677 1.00 96.31 82 GLY A C 1
ATOM 644 O O . GLY A 1 82 ? -19.400 -1.132 19.922 1.00 96.31 82 GLY A O 1
ATOM 645 N N . LEU A 1 83 ? -17.327 -0.277 20.114 1.00 94.50 83 LEU A N 1
ATOM 646 C CA . LEU A 1 83 ? -17.731 0.909 20.873 1.00 94.50 83 LEU A CA 1
ATOM 647 C C . LEU A 1 83 ? -18.577 1.873 20.025 1.00 94.50 83 LEU A C 1
ATOM 649 O O . LEU A 1 83 ? -19.627 2.302 20.489 1.00 94.50 83 LEU A O 1
ATOM 653 N N . VAL A 1 84 ? -18.195 2.133 18.770 1.00 96.44 84 VAL A N 1
ATOM 654 C CA . VAL A 1 84 ? -18.974 2.936 17.805 1.00 96.44 84 VAL A CA 1
ATOM 655 C C . VAL A 1 84 ? -20.401 2.410 17.665 1.00 96.44 84 VAL A C 1
ATOM 657 O O . VAL A 1 84 ? -21.356 3.187 17.713 1.00 96.44 84 VAL A O 1
ATOM 660 N N . VAL A 1 85 ? -20.558 1.091 17.514 1.00 95.62 85 VAL A N 1
ATOM 661 C CA . VAL A 1 85 ? -21.878 0.459 17.383 1.00 95.62 85 VAL A CA 1
ATOM 662 C C . VAL A 1 85 ? -22.687 0.622 18.669 1.00 95.62 85 VAL A C 1
ATOM 664 O O . VAL A 1 85 ? -23.842 1.038 18.606 1.00 95.62 85 VAL A O 1
ATOM 667 N N . LYS A 1 86 ? -22.086 0.354 19.836 1.00 94.62 86 LYS A N 1
ATOM 668 C CA . LYS A 1 86 ? -22.754 0.498 21.143 1.00 94.62 86 LYS A CA 1
ATOM 669 C C . LYS A 1 86 ? -23.157 1.939 21.455 1.00 94.62 86 LYS A C 1
ATOM 671 O O . LYS A 1 86 ? -24.179 2.150 22.095 1.00 94.62 86 LYS A O 1
ATOM 676 N N . SER A 1 87 ? -22.374 2.910 20.997 1.00 93.31 87 SER A N 1
ATOM 677 C CA . SER A 1 87 ? -22.637 4.338 21.178 1.00 93.31 87 SER A CA 1
ATOM 678 C C . SER A 1 87 ? -23.599 4.922 20.133 1.00 93.31 87 SER A C 1
ATOM 680 O O . SER A 1 87 ? -23.853 6.119 20.163 1.00 93.31 87 SER A O 1
ATOM 682 N N . GLY A 1 88 ? -24.141 4.112 19.214 1.00 94.19 88 GLY A N 1
ATOM 683 C CA . GLY A 1 88 ? -25.139 4.556 18.232 1.00 94.19 88 GLY A CA 1
ATOM 684 C C . GLY A 1 88 ? -24.571 5.277 17.005 1.00 94.19 88 GLY A C 1
ATOM 685 O O . GLY A 1 88 ? -25.336 5.776 16.185 1.00 94.19 88 GLY A O 1
ATOM 686 N N . PHE A 1 89 ? -23.248 5.288 16.813 1.00 95.19 89 PHE A N 1
ATOM 687 C CA . PHE A 1 89 ? -22.597 6.034 15.727 1.00 95.19 89 PHE A CA 1
ATOM 688 C C . PHE A 1 89 ? -22.422 5.240 14.422 1.00 95.19 89 PHE A C 1
ATOM 690 O O . PHE A 1 89 ? -21.825 5.742 13.471 1.00 95.19 89 PHE A O 1
ATOM 697 N N . ARG A 1 90 ? -22.961 4.015 14.338 1.00 92.00 90 ARG A N 1
ATOM 698 C CA . ARG A 1 90 ? -22.802 3.110 13.180 1.00 92.00 90 ARG A CA 1
ATOM 699 C C . ARG A 1 90 ? -23.176 3.751 11.836 1.00 92.00 90 ARG A C 1
ATOM 701 O O . ARG A 1 90 ? -22.524 3.471 10.838 1.00 92.00 90 ARG A O 1
ATOM 708 N N . ASN A 1 91 ? -24.218 4.582 11.810 1.00 92.31 91 ASN A N 1
ATOM 709 C CA . ASN A 1 91 ? -24.753 5.163 10.574 1.00 92.31 91 ASN A CA 1
ATOM 710 C C . ASN A 1 91 ? -24.196 6.565 10.265 1.00 92.31 91 ASN A C 1
ATOM 712 O O . ASN A 1 91 ? -24.602 7.177 9.280 1.00 92.31 91 ASN A O 1
ATOM 716 N N . HIS A 1 92 ? -23.280 7.096 11.083 1.00 95.62 92 HIS A N 1
ATOM 717 C CA . HIS A 1 92 ? -22.649 8.384 10.803 1.00 95.62 92 HIS A CA 1
ATOM 718 C C . HIS A 1 92 ? -21.589 8.228 9.710 1.00 95.62 92 HIS A C 1
ATOM 720 O O . HIS A 1 92 ? -20.584 7.552 9.916 1.00 95.62 92 HIS A O 1
ATOM 726 N N . VAL A 1 93 ? -21.772 8.917 8.580 1.00 95.81 93 VAL A N 1
ATOM 727 C CA . VAL A 1 93 ? -20.898 8.833 7.391 1.00 95.81 93 VAL A CA 1
ATOM 728 C C . VAL A 1 93 ? -19.431 9.091 7.738 1.00 95.81 93 VAL A C 1
ATOM 730 O O . VAL A 1 93 ? -18.564 8.314 7.361 1.00 95.81 93 VAL A O 1
ATOM 733 N N . MET A 1 94 ? -19.146 10.118 8.547 1.00 95.81 94 MET A N 1
ATOM 734 C CA . MET A 1 94 ? -17.777 10.429 8.978 1.00 95.81 94 MET A CA 1
ATOM 735 C C . MET A 1 94 ? -17.128 9.285 9.774 1.00 95.81 94 MET A C 1
ATOM 737 O O . MET A 1 94 ? -15.940 9.007 9.604 1.00 95.81 94 MET A O 1
ATOM 741 N N . VAL A 1 95 ? -17.897 8.610 10.633 1.00 97.44 95 VAL A N 1
ATOM 742 C CA . VAL A 1 95 ? -17.409 7.459 11.405 1.00 97.44 95 VAL A CA 1
ATOM 743 C C . VAL A 1 95 ? -17.255 6.240 10.497 1.00 97.44 95 VAL A C 1
ATOM 745 O O . VAL A 1 95 ? -16.254 5.537 10.606 1.00 97.44 95 VAL A O 1
ATOM 748 N N . GLY A 1 96 ? -18.177 6.037 9.550 1.00 97.62 96 GLY A N 1
ATOM 749 C CA . GLY A 1 96 ? -18.062 5.036 8.486 1.00 97.62 96 GLY A CA 1
ATOM 750 C C . GLY A 1 96 ? -16.778 5.204 7.670 1.00 97.62 96 GLY A C 1
ATOM 751 O O . GLY A 1 96 ? -16.003 4.259 7.557 1.00 97.62 96 GLY A O 1
ATOM 752 N N . ASN A 1 97 ? -16.472 6.424 7.221 1.00 97.75 97 ASN A N 1
ATOM 753 C CA . ASN A 1 97 ? -15.230 6.753 6.511 1.00 97.75 97 ASN A CA 1
ATOM 754 C C . ASN A 1 97 ? -13.989 6.408 7.341 1.00 97.75 97 ASN A C 1
ATOM 756 O O . ASN A 1 97 ? -13.046 5.793 6.838 1.00 97.75 97 ASN A O 1
ATOM 760 N N . ALA A 1 98 ? -13.997 6.752 8.632 1.00 97.69 98 ALA A N 1
ATOM 761 C CA . ALA A 1 98 ? -12.900 6.427 9.536 1.00 97.69 98 ALA A CA 1
ATOM 762 C C . ALA A 1 98 ? -12.762 4.911 9.779 1.00 97.69 98 ALA A C 1
ATOM 764 O O . ALA A 1 98 ? -11.640 4.420 9.883 1.00 97.69 98 ALA A O 1
ATOM 765 N N . LEU A 1 99 ? -13.868 4.158 9.825 1.00 98.19 99 LEU A N 1
ATOM 766 C CA . LEU A 1 99 ? -13.859 2.694 9.927 1.00 98.19 99 LEU A CA 1
ATOM 767 C C . LEU A 1 99 ? -13.280 2.042 8.669 1.00 98.19 99 LEU A C 1
ATOM 769 O O . LEU A 1 99 ? -12.396 1.194 8.788 1.00 98.19 99 LEU A O 1
ATOM 773 N N . VAL A 1 100 ? -13.729 2.459 7.480 1.00 98.25 100 VAL A N 1
ATOM 774 C CA . VAL A 1 100 ? -13.195 1.965 6.198 1.00 98.25 100 VAL A CA 1
ATOM 775 C C . VAL A 1 100 ? -11.689 2.233 6.124 1.00 98.25 100 VAL A C 1
ATOM 777 O O . VAL A 1 100 ? -10.914 1.312 5.862 1.00 98.25 100 VAL A O 1
ATOM 780 N N . ASN A 1 101 ? -11.251 3.458 6.440 1.00 97.25 101 ASN A N 1
ATOM 781 C CA . ASN A 1 101 ? -9.831 3.821 6.457 1.00 97.25 101 ASN A CA 1
ATOM 782 C C . ASN A 1 101 ? -9.031 3.000 7.483 1.00 97.25 101 ASN A C 1
ATOM 784 O O . ASN A 1 101 ? -7.931 2.537 7.181 1.00 97.25 101 ASN A O 1
ATOM 788 N N . MET A 1 102 ? -9.578 2.800 8.686 1.00 97.06 102 MET A N 1
ATOM 789 C CA . MET A 1 102 ? -8.935 2.024 9.746 1.00 97.06 102 MET A CA 1
ATOM 790 C C . MET A 1 102 ? -8.707 0.577 9.322 1.00 97.06 102 MET A C 1
ATOM 792 O O . MET A 1 102 ? -7.576 0.097 9.428 1.00 97.06 102 MET A O 1
ATOM 796 N N . TYR A 1 103 ? -9.731 -0.093 8.794 1.00 97.12 103 TYR A N 1
ATOM 797 C CA . TYR A 1 103 ? -9.607 -1.476 8.343 1.00 97.12 103 TYR A CA 1
ATOM 798 C C . TYR A 1 103 ? -8.645 -1.612 7.161 1.00 97.12 103 TYR A C 1
ATOM 800 O O . TYR A 1 103 ? -7.745 -2.457 7.208 1.00 97.12 103 TYR A O 1
ATOM 808 N N . ALA A 1 104 ? -8.754 -0.728 6.161 1.00 95.06 104 ALA A N 1
ATOM 809 C CA . ALA A 1 104 ? -7.864 -0.726 5.005 1.00 95.06 104 ALA A CA 1
ATOM 810 C C . ALA A 1 104 ? -6.399 -0.525 5.435 1.00 95.06 104 ALA A C 1
ATOM 812 O O . ALA A 1 104 ? -5.548 -1.371 5.173 1.00 95.06 104 ALA A O 1
ATOM 813 N N . LYS A 1 105 ? -6.086 0.531 6.199 1.00 92.81 105 LYS A N 1
ATOM 814 C CA . LYS A 1 105 ? -4.707 0.799 6.651 1.00 92.81 105 LYS A CA 1
ATOM 815 C C . LYS A 1 105 ? -4.177 -0.188 7.699 1.00 92.81 105 LYS A C 1
ATOM 817 O O . LYS A 1 105 ? -2.964 -0.245 7.904 1.00 92.81 105 LYS A O 1
ATOM 822 N N . SER A 1 106 ? -5.045 -0.977 8.329 1.00 90.62 106 SER A N 1
ATOM 823 C CA . SER A 1 106 ? -4.651 -2.043 9.262 1.00 90.62 106 SER A CA 1
ATOM 824 C C . SER A 1 106 ? -4.520 -3.417 8.595 1.00 90.62 106 SER A C 1
ATOM 826 O O . SER A 1 106 ? -4.256 -4.403 9.278 1.00 90.62 106 SER A O 1
ATOM 828 N N . GLY A 1 107 ? -4.666 -3.495 7.269 1.00 88.56 107 GLY A N 1
ATOM 829 C CA . GLY A 1 107 ? -4.410 -4.706 6.491 1.00 88.56 107 GLY A CA 1
ATOM 830 C C . GLY A 1 107 ? -5.619 -5.610 6.255 1.00 88.56 107 GLY A C 1
ATOM 831 O O . GLY A 1 107 ? -5.475 -6.570 5.500 1.00 88.56 107 GLY A O 1
ATOM 832 N N . SER A 1 108 ? -6.799 -5.301 6.809 1.00 91.06 108 SER A N 1
ATOM 833 C CA . SER A 1 108 ? -8.036 -6.058 6.559 1.00 91.06 108 SER A CA 1
ATOM 834 C C . SER A 1 108 ? -8.914 -5.347 5.529 1.00 91.06 108 SER A C 1
ATOM 836 O O . SER A 1 108 ? -9.848 -4.616 5.860 1.00 91.06 108 SER A O 1
ATOM 838 N N . ILE A 1 109 ? -8.606 -5.548 4.245 1.00 92.88 109 ILE A N 1
ATOM 839 C CA . ILE A 1 109 ? -9.381 -4.935 3.154 1.00 92.88 109 ILE A CA 1
ATOM 840 C C . ILE A 1 109 ? -10.796 -5.506 3.046 1.00 92.88 109 ILE A C 1
ATOM 842 O O . ILE A 1 109 ? -11.720 -4.791 2.674 1.00 92.88 109 ILE A O 1
ATOM 846 N N . GLU A 1 110 ? -10.986 -6.768 3.432 1.00 91.06 110 GLU A N 1
ATOM 847 C CA . GLU A 1 110 ? -12.305 -7.400 3.455 1.00 91.06 110 GLU A CA 1
ATOM 848 C C . GLU A 1 110 ? -13.230 -6.729 4.473 1.00 91.06 110 GLU A C 1
ATOM 850 O O . GLU A 1 110 ? -14.389 -6.452 4.167 1.00 91.06 110 GLU A O 1
ATOM 855 N N . ASP A 1 111 ? -12.732 -6.431 5.676 1.00 94.69 111 ASP A N 1
ATOM 856 C CA . ASP A 1 111 ? -13.533 -5.741 6.689 1.00 94.69 111 ASP A CA 1
ATOM 857 C C . ASP A 1 111 ? -13.748 -4.266 6.333 1.00 94.69 111 ASP A C 1
ATOM 859 O O . ASP A 1 111 ? -14.815 -3.719 6.618 1.00 94.69 111 ASP A O 1
ATOM 863 N N . ALA A 1 112 ? -12.800 -3.647 5.620 1.00 96.94 112 ALA A N 1
ATOM 864 C CA . ALA A 1 112 ? -12.990 -2.320 5.038 1.00 96.94 112 ALA A CA 1
ATOM 865 C C . ALA A 1 112 ? -14.143 -2.326 4.023 1.00 96.94 112 ALA A C 1
ATOM 867 O O . ALA A 1 112 ? -15.035 -1.483 4.104 1.00 96.94 112 ALA A O 1
ATOM 868 N N . TRP A 1 113 ? -14.177 -3.322 3.132 1.00 95.94 113 TRP A N 1
ATOM 869 C CA . TRP A 1 113 ? -15.259 -3.500 2.166 1.00 95.94 113 TRP A CA 1
ATOM 870 C C . TRP A 1 113 ? -16.602 -3.805 2.838 1.00 95.94 113 TRP A C 1
ATOM 872 O O . TRP A 1 113 ? -17.628 -3.275 2.417 1.00 95.94 113 TRP A O 1
ATOM 882 N N . LYS A 1 114 ? -16.629 -4.604 3.914 1.00 95.69 114 LYS A N 1
ATOM 883 C CA . LYS A 1 114 ? -17.855 -4.842 4.703 1.00 95.69 114 LYS A CA 1
ATOM 884 C C . LYS A 1 114 ? -18.365 -3.557 5.351 1.00 95.69 114 LYS A C 1
ATOM 886 O O . LYS A 1 114 ? -19.565 -3.293 5.297 1.00 95.69 114 LYS A O 1
ATOM 891 N N . ALA A 1 115 ? -17.476 -2.758 5.946 1.00 96.31 115 ALA A N 1
ATOM 892 C CA . ALA A 1 115 ? -17.833 -1.467 6.528 1.00 96.31 115 ALA A CA 1
ATOM 893 C C . ALA A 1 115 ? -18.392 -0.524 5.452 1.00 96.31 115 ALA A C 1
ATOM 895 O O . ALA A 1 115 ? -19.484 0.009 5.627 1.00 96.31 115 ALA A O 1
ATOM 896 N N . PHE A 1 116 ? -17.709 -0.416 4.311 1.00 97.19 116 PHE A N 1
ATOM 897 C CA . PHE A 1 116 ? -18.132 0.357 3.143 1.00 97.19 116 PHE A CA 1
ATOM 898 C C . PHE A 1 116 ? -19.507 -0.089 2.619 1.00 97.19 116 PHE A C 1
ATOM 900 O O . PHE A 1 116 ? -20.428 0.714 2.455 1.00 97.19 116 PHE A O 1
ATOM 907 N N . SER A 1 117 ? -19.686 -1.394 2.414 1.00 94.00 117 SER A N 1
ATOM 908 C CA . SER A 1 117 ? -20.926 -1.992 1.905 1.00 94.00 117 SER A CA 1
ATOM 909 C C . SER A 1 117 ? -22.094 -1.823 2.880 1.00 94.00 117 SER A C 1
ATOM 911 O O . SER A 1 117 ? -23.238 -1.696 2.456 1.00 94.00 117 SER A O 1
ATOM 913 N N . GLY A 1 118 ? -21.813 -1.766 4.183 1.00 93.38 118 GLY A N 1
ATOM 914 C CA . GLY A 1 118 ? -22.810 -1.547 5.228 1.00 93.38 118 GLY A CA 1
ATOM 915 C C . GLY A 1 118 ? -23.264 -0.093 5.404 1.00 93.38 118 GLY A C 1
ATOM 916 O O . GLY A 1 118 ? -24.194 0.142 6.175 1.00 93.38 118 GLY A O 1
ATOM 917 N N . MET A 1 119 ? -22.629 0.878 4.738 1.00 95.31 119 MET A N 1
ATOM 918 C CA . MET A 1 119 ? -23.012 2.293 4.818 1.00 95.31 119 MET A CA 1
ATOM 919 C C . MET A 1 119 ? -24.258 2.586 3.977 1.00 95.31 119 MET A C 1
ATOM 921 O O . MET A 1 119 ? -24.334 2.204 2.811 1.00 95.31 119 MET A O 1
ATOM 925 N N . ALA A 1 120 ? -25.216 3.309 4.564 1.00 91.38 120 ALA A N 1
ATOM 926 C CA . ALA A 1 120 ? -26.442 3.732 3.881 1.00 91.38 120 ALA A CA 1
ATOM 927 C C . ALA A 1 120 ? -26.206 4.882 2.888 1.00 91.38 120 ALA A C 1
ATOM 929 O O . ALA A 1 120 ? -26.880 4.970 1.867 1.00 91.38 120 ALA A O 1
ATOM 930 N N . PHE A 1 121 ? -25.246 5.756 3.192 1.00 92.38 121 PHE A N 1
ATOM 931 C CA . PHE A 1 121 ? -24.837 6.868 2.345 1.00 92.38 121 PHE A CA 1
ATOM 932 C C . PHE A 1 121 ? -23.319 6.846 2.194 1.00 92.38 121 PHE A C 1
ATOM 934 O O . PHE A 1 121 ? -22.611 6.624 3.179 1.00 92.38 121 PHE A O 1
ATOM 941 N N . ARG A 1 122 ? -22.838 7.067 0.970 1.00 95.94 122 ARG A N 1
ATOM 942 C CA . ARG A 1 122 ? -21.416 7.072 0.621 1.00 95.94 122 ARG A CA 1
ATOM 943 C C . ARG A 1 122 ? -21.117 8.356 -0.129 1.00 95.94 122 ARG A C 1
ATOM 945 O O . ARG A 1 122 ? -21.595 8.528 -1.242 1.00 95.94 122 ARG A O 1
ATOM 952 N N . ASP A 1 123 ? -20.349 9.232 0.501 1.00 95.12 123 ASP A N 1
ATOM 953 C CA . ASP A 1 123 ? -19.837 10.440 -0.140 1.00 95.12 123 ASP A CA 1
ATOM 954 C C . ASP A 1 123 ? -18.561 10.144 -0.937 1.00 95.12 123 ASP A C 1
ATOM 956 O O . ASP A 1 123 ? -17.955 9.072 -0.831 1.00 95.12 123 ASP A O 1
ATOM 960 N N . ILE A 1 124 ? -18.095 11.135 -1.695 1.00 96.94 124 ILE A N 1
ATOM 961 C CA . ILE A 1 124 ? -16.816 11.075 -2.408 1.00 96.94 124 ILE A CA 1
ATOM 962 C C . ILE A 1 124 ? -15.628 10.659 -1.520 1.00 96.94 124 ILE A C 1
ATOM 964 O O . ILE A 1 124 ? -14.706 9.990 -1.986 1.00 96.94 124 ILE A O 1
ATOM 968 N N . VAL A 1 125 ? -15.631 11.005 -0.226 1.00 96.62 125 VAL A N 1
ATOM 969 C CA . VAL A 1 125 ? -14.573 10.594 0.713 1.00 96.62 125 VAL A CA 1
ATOM 970 C C . VAL A 1 125 ? -14.643 9.089 0.979 1.00 96.62 125 VAL A C 1
ATOM 972 O O . VAL A 1 125 ? -13.601 8.431 1.015 1.00 96.62 125 VAL A O 1
ATOM 975 N N . THR A 1 126 ? -15.849 8.537 1.108 1.00 96.75 126 THR A N 1
ATOM 976 C CA . THR A 1 126 ? -16.110 7.103 1.274 1.00 96.75 126 THR A CA 1
ATOM 977 C C . THR A 1 126 ? -15.536 6.317 0.092 1.00 96.75 126 THR A C 1
ATOM 979 O O . THR A 1 126 ? -14.733 5.400 0.282 1.00 96.75 126 THR A O 1
ATOM 982 N N . TRP A 1 127 ? -15.889 6.720 -1.134 1.00 98.25 127 TRP A N 1
ATOM 983 C CA . TRP A 1 127 ? -15.420 6.090 -2.374 1.00 98.25 127 TRP A CA 1
ATOM 984 C C . TRP A 1 127 ? -13.908 6.200 -2.540 1.00 98.25 127 TRP A C 1
ATOM 986 O O . TRP A 1 127 ? -13.233 5.193 -2.751 1.00 98.25 127 TRP A O 1
ATOM 996 N N . ASN A 1 128 ? -13.350 7.395 -2.343 1.00 98.06 128 ASN A N 1
ATOM 997 C CA . ASN A 1 128 ? -11.908 7.617 -2.430 1.00 98.06 128 ASN A CA 1
ATOM 998 C C . ASN A 1 128 ? -11.126 6.759 -1.435 1.00 98.06 128 ASN A C 1
ATOM 1000 O O . ASN A 1 128 ? -10.075 6.217 -1.776 1.00 98.06 128 ASN A O 1
ATOM 1004 N N . THR A 1 129 ? -11.639 6.609 -0.212 1.00 96.81 129 THR A N 1
ATOM 1005 C CA . THR A 1 129 ? -11.009 5.761 0.808 1.00 96.81 129 THR A CA 1
ATOM 1006 C C . THR A 1 129 ? -10.954 4.306 0.344 1.00 96.81 129 THR A C 1
ATOM 1008 O O . THR A 1 129 ? -9.914 3.662 0.485 1.00 96.81 129 THR A O 1
ATOM 1011 N N . MET A 1 130 ? -12.033 3.801 -0.260 1.00 97.88 130 MET A N 1
ATOM 1012 C CA . MET A 1 130 ? -12.105 2.422 -0.744 1.00 97.88 130 MET A CA 1
ATOM 1013 C C . MET A 1 130 ? -11.236 2.189 -1.991 1.00 97.88 130 MET A C 1
ATOM 1015 O O . MET A 1 130 ? -10.456 1.238 -2.007 1.00 97.88 130 MET A O 1
ATOM 1019 N N . ILE A 1 131 ? -11.277 3.090 -2.982 1.00 97.44 131 ILE A N 1
ATOM 1020 C CA . ILE A 1 131 ? -10.447 3.032 -4.204 1.00 97.44 131 ILE A CA 1
ATOM 1021 C C . ILE A 1 131 ? -8.954 3.033 -3.840 1.00 97.44 131 ILE A C 1
ATOM 1023 O O . ILE A 1 131 ? -8.188 2.173 -4.284 1.00 97.44 131 ILE A O 1
ATOM 1027 N N . CYS A 1 132 ? -8.527 3.958 -2.974 1.00 95.50 132 CYS A N 1
ATOM 1028 C CA . CYS A 1 132 ? -7.151 4.000 -2.478 1.00 95.50 132 CYS A CA 1
ATOM 1029 C C . CYS A 1 132 ? -6.804 2.762 -1.637 1.00 95.50 132 CYS A C 1
ATOM 1031 O O . CYS A 1 132 ? -5.675 2.275 -1.699 1.00 95.50 132 CYS A O 1
ATOM 1033 N N . GLY A 1 133 ? -7.754 2.239 -0.858 1.00 94.69 133 GLY A N 1
ATOM 1034 C CA . GLY A 1 133 ? -7.605 0.987 -0.118 1.00 94.69 133 GLY A CA 1
ATOM 1035 C C . GLY A 1 133 ? -7.293 -0.187 -1.046 1.00 94.69 133 GLY A C 1
ATOM 1036 O O . GLY A 1 133 ? -6.262 -0.837 -0.885 1.00 94.69 133 GLY A O 1
ATOM 1037 N N . PHE A 1 134 ? -8.116 -0.414 -2.069 1.00 91.56 134 PHE A N 1
ATOM 1038 C CA . PHE A 1 134 ? -7.887 -1.462 -3.064 1.00 91.56 134 PHE A CA 1
ATOM 1039 C C . PHE A 1 134 ? -6.539 -1.298 -3.778 1.00 91.56 134 PHE A C 1
ATOM 1041 O O . PHE A 1 134 ? -5.740 -2.240 -3.830 1.00 91.56 134 PHE A O 1
ATOM 1048 N N . SER A 1 135 ? -6.218 -0.076 -4.212 1.00 90.38 135 SER A N 1
ATOM 1049 C CA . SER A 1 135 ? -4.930 0.260 -4.825 1.00 90.38 135 SER A CA 1
ATOM 1050 C C . SER A 1 135 ? -3.738 -0.125 -3.936 1.00 90.38 135 SER A C 1
ATOM 1052 O O . SER A 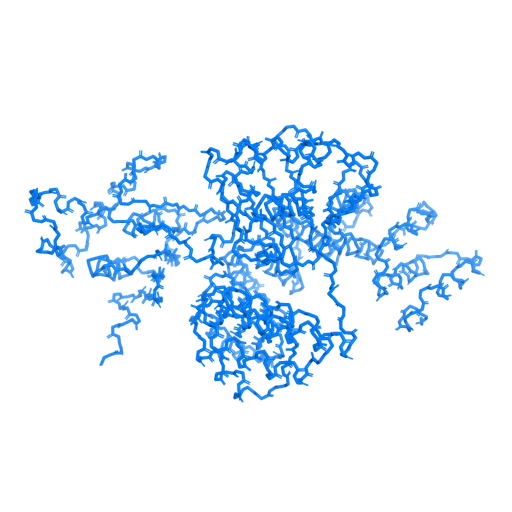1 135 ? -2.851 -0.872 -4.360 1.00 90.38 135 SER A O 1
ATOM 1054 N N . HIS A 1 136 ? -3.737 0.282 -2.661 1.00 89.94 136 HIS A N 1
ATOM 1055 C CA . HIS A 1 136 ? -2.676 -0.076 -1.714 1.00 89.94 136 HIS A CA 1
ATOM 1056 C C . HIS A 1 136 ? -2.572 -1.580 -1.454 1.00 89.94 136 HIS A C 1
ATOM 1058 O O . HIS A 1 136 ? -1.498 -2.053 -1.088 1.00 89.94 136 HIS A O 1
ATOM 1064 N N . HIS A 1 137 ? -3.643 -2.345 -1.647 1.00 86.88 137 HIS A N 1
ATOM 1065 C CA . HIS A 1 137 ? -3.642 -3.794 -1.448 1.00 86.88 137 HIS A CA 1
ATOM 1066 C C . HIS A 1 137 ? -3.228 -4.589 -2.695 1.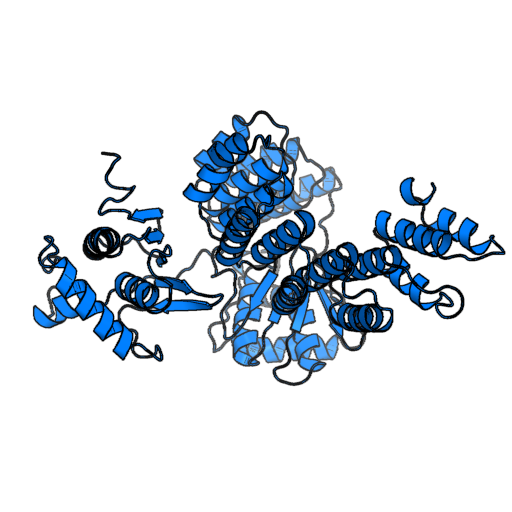00 86.88 137 HIS A C 1
ATOM 1068 O O . HIS A 1 137 ? -3.018 -5.803 -2.614 1.00 86.88 137 HIS A O 1
ATOM 1074 N N . GLY A 1 138 ? -2.998 -3.901 -3.819 1.00 78.88 138 GLY A N 1
ATOM 1075 C CA . GLY A 1 138 ? -2.712 -4.526 -5.111 1.00 78.88 138 GLY A CA 1
ATOM 1076 C C . GLY A 1 138 ? -3.953 -5.070 -5.811 1.00 78.88 138 GLY A C 1
ATOM 1077 O O . GLY A 1 138 ? -3.812 -5.858 -6.738 1.00 78.88 138 GLY A O 1
ATOM 1078 N N . LEU A 1 139 ? -5.138 -4.654 -5.370 1.00 79.44 139 LEU A N 1
ATOM 1079 C CA . LEU A 1 139 ? -6.438 -5.016 -5.927 1.00 79.44 139 LEU A CA 1
ATOM 1080 C C . LEU A 1 139 ? -6.831 -3.960 -6.964 1.00 79.44 139 LEU A C 1
ATOM 1082 O O . LEU A 1 139 ? -7.753 -3.171 -6.790 1.00 79.44 139 LEU A O 1
ATOM 1086 N N . GLY A 1 140 ? -5.995 -3.831 -7.998 1.00 79.19 140 GLY A N 1
ATOM 1087 C CA . GLY A 1 140 ? -6.113 -2.728 -8.948 1.00 79.19 140 GLY A CA 1
ATOM 1088 C C . GLY A 1 140 ? -7.388 -2.791 -9.785 1.00 79.19 140 GLY A C 1
ATOM 1089 O O . GLY A 1 140 ? -7.902 -1.744 -10.149 1.00 79.19 140 GLY A O 1
ATOM 1090 N N . MET A 1 141 ? -7.913 -3.990 -10.047 1.00 74.69 141 MET A N 1
ATOM 1091 C CA . MET A 1 141 ? -9.175 -4.166 -10.769 1.00 74.69 141 MET A CA 1
ATOM 1092 C C . MET A 1 141 ? -10.356 -3.695 -9.932 1.00 74.69 141 MET A C 1
ATOM 1094 O O . MET A 1 141 ? -11.153 -2.891 -10.392 1.00 74.69 141 MET A O 1
ATOM 1098 N N . GLU A 1 142 ? -10.397 -4.107 -8.672 1.00 81.62 142 GLU A N 1
ATOM 1099 C CA . GLU A 1 142 ? -11.435 -3.730 -7.721 1.00 81.62 142 GLU A CA 1
ATOM 1100 C C . GLU A 1 142 ? -11.427 -2.219 -7.452 1.00 81.62 142 GLU A C 1
ATOM 1102 O O . GLU A 1 142 ? -12.473 -1.610 -7.245 1.00 81.62 142 GLU A O 1
ATOM 1107 N N . ALA A 1 143 ? -10.254 -1.579 -7.520 1.00 87.25 143 ALA A N 1
ATOM 1108 C CA . ALA A 1 143 ? -10.150 -0.123 -7.474 1.00 87.25 143 ALA A CA 1
ATOM 1109 C C . ALA A 1 143 ? -10.811 0.561 -8.687 1.00 87.25 143 ALA A C 1
ATOM 1111 O O . ALA A 1 143 ? -11.415 1.620 -8.521 1.00 87.25 143 ALA A O 1
ATOM 1112 N N . LEU A 1 144 ? -10.697 -0.018 -9.889 1.00 83.38 144 LEU A N 1
ATOM 1113 C CA . LEU A 1 144 ? -11.336 0.505 -11.103 1.00 83.38 144 LEU A CA 1
ATOM 1114 C C . LEU A 1 144 ? -12.843 0.216 -11.118 1.00 83.38 144 LEU A C 1
ATOM 1116 O O . LEU A 1 144 ? -13.619 1.106 -11.446 1.00 83.38 144 LEU A O 1
ATOM 1120 N N . GLU A 1 145 ? -13.265 -0.971 -10.680 1.00 83.69 145 GLU A N 1
ATOM 1121 C CA . GLU A 1 145 ? -14.684 -1.317 -10.507 1.00 83.69 145 GLU A CA 1
ATOM 1122 C C . GLU A 1 145 ? -15.355 -0.366 -9.501 1.00 83.69 145 GLU A C 1
ATOM 1124 O O . GLU A 1 145 ? -16.387 0.229 -9.800 1.00 83.69 145 GLU A O 1
ATOM 1129 N N . ALA A 1 146 ? -14.723 -0.111 -8.349 1.00 87.56 146 ALA A N 1
ATOM 1130 C CA . ALA A 1 146 ? -15.227 0.853 -7.369 1.00 87.56 146 ALA A CA 1
ATOM 1131 C C . ALA A 1 146 ? -15.285 2.292 -7.918 1.00 87.56 146 ALA A C 1
ATOM 1133 O O . ALA A 1 146 ? -16.150 3.071 -7.521 1.00 87.56 146 ALA A O 1
ATOM 1134 N N . PHE A 1 147 ? -14.381 2.662 -8.830 1.00 91.62 147 PHE A N 1
ATOM 1135 C CA . PHE A 1 147 ? -14.427 3.950 -9.524 1.00 91.62 147 PHE A CA 1
ATOM 1136 C C . PHE A 1 147 ? -15.617 4.042 -10.493 1.00 91.62 147 PHE A C 1
ATOM 1138 O O . PHE A 1 147 ? -16.295 5.068 -10.540 1.00 91.62 147 PHE A O 1
ATOM 1145 N N . GLU A 1 148 ? -15.913 2.975 -11.235 1.00 85.12 148 GLU A N 1
ATOM 1146 C CA . GLU A 1 148 ? -17.085 2.900 -12.117 1.00 85.12 148 GLU A CA 1
ATOM 1147 C C . GLU A 1 148 ? -18.404 2.912 -11.334 1.00 85.12 148 GLU A C 1
ATOM 1149 O O . GLU A 1 148 ? -19.344 3.624 -11.704 1.00 85.12 148 GLU A O 1
ATOM 1154 N N . GLU A 1 149 ? -18.465 2.188 -10.214 1.00 89.38 149 GLU A N 1
ATOM 1155 C CA . GLU A 1 149 ? -19.607 2.212 -9.298 1.00 89.38 149 GLU A CA 1
ATOM 1156 C C . GLU A 1 149 ? -19.821 3.603 -8.691 1.00 89.38 149 GLU A C 1
ATOM 1158 O O . GLU A 1 149 ? -20.958 4.074 -8.637 1.00 89.38 149 GLU A O 1
ATOM 1163 N N . MET A 1 150 ? -18.745 4.295 -8.299 1.00 95.56 150 MET A N 1
ATOM 1164 C CA . MET A 1 150 ? -18.805 5.677 -7.812 1.00 95.56 150 MET A CA 1
ATOM 1165 C C . MET A 1 150 ? -19.449 6.605 -8.850 1.00 95.56 150 MET A C 1
ATOM 1167 O O . MET A 1 150 ? -20.371 7.352 -8.521 1.00 95.56 150 MET A O 1
ATOM 1171 N N . MET A 1 151 ? -19.001 6.536 -10.108 1.00 90.38 151 MET A N 1
ATOM 1172 C CA . MET A 1 151 ? -19.579 7.340 -11.192 1.00 90.38 151 MET A CA 1
ATOM 1173 C C . MET A 1 151 ? -21.052 6.986 -11.435 1.00 90.38 151 MET A C 1
ATOM 1175 O O . MET A 1 151 ? -21.883 7.875 -11.616 1.00 90.38 151 MET A O 1
ATOM 1179 N N . SER A 1 152 ? -21.393 5.696 -11.390 1.00 89.75 152 SER A N 1
ATOM 1180 C CA . SER A 1 152 ? -22.770 5.210 -11.553 1.00 89.75 152 SER A CA 1
ATOM 1181 C C . SER A 1 152 ? -23.689 5.646 -10.407 1.00 89.75 152 SER A C 1
ATOM 1183 O O . SER A 1 152 ? -24.889 5.827 -10.608 1.00 89.75 152 SER A O 1
ATOM 1185 N N . ALA A 1 153 ? -23.131 5.860 -9.213 1.00 90.19 153 ALA A N 1
ATOM 1186 C CA . ALA A 1 153 ? -23.829 6.409 -8.055 1.00 90.19 153 ALA A CA 1
ATOM 1187 C C . ALA A 1 153 ? -24.025 7.938 -8.120 1.00 90.19 153 ALA A C 1
ATOM 1189 O O . ALA A 1 153 ? -24.632 8.507 -7.215 1.00 90.19 153 ALA A O 1
ATOM 1190 N N . GLY A 1 154 ? -23.544 8.606 -9.177 1.00 90.06 154 GLY A N 1
ATOM 1191 C CA . GLY A 1 154 ? -23.675 10.054 -9.367 1.00 90.06 154 GLY A CA 1
ATOM 1192 C C . GLY A 1 154 ? -22.643 10.892 -8.608 1.00 90.06 154 GLY A C 1
ATOM 1193 O O . GLY A 1 154 ? -22.771 12.115 -8.563 1.00 90.06 154 GLY A O 1
ATOM 1194 N N . GLU A 1 155 ? -21.621 10.262 -8.023 1.00 94.75 155 GLU A N 1
ATOM 1195 C CA . GLU A 1 155 ? -20.512 10.958 -7.371 1.00 94.75 155 GLU A CA 1
ATOM 1196 C C . GLU A 1 155 ? -19.458 11.375 -8.406 1.00 94.75 155 GLU A C 1
ATOM 1198 O O . GLU A 1 155 ? -19.107 10.623 -9.320 1.00 94.75 155 GLU A O 1
ATOM 1203 N N . PHE A 1 156 ? -18.927 12.589 -8.259 1.00 93.94 156 PHE A N 1
ATOM 1204 C CA . PHE A 1 156 ? -17.971 13.151 -9.212 1.00 93.94 156 PHE A CA 1
ATOM 1205 C C . PHE A 1 156 ? -16.523 12.889 -8.776 1.00 93.94 156 PHE A C 1
ATOM 1207 O O . PHE A 1 156 ? -16.147 13.269 -7.661 1.00 93.94 156 PHE A O 1
ATOM 1214 N N . PRO A 1 157 ? -15.677 12.312 -9.654 1.00 96.19 157 PRO A N 1
ATOM 1215 C CA . PRO A 1 157 ? -14.252 12.165 -9.397 1.00 96.19 157 PRO A CA 1
ATOM 1216 C C . PRO A 1 157 ? -13.579 13.489 -9.034 1.00 96.19 157 PRO A C 1
ATOM 1218 O O . PRO A 1 157 ? -13.805 14.519 -9.668 1.00 96.19 157 PRO A O 1
ATOM 1221 N N . ASN A 1 158 ? -12.686 13.450 -8.049 1.00 96.25 158 ASN A N 1
ATOM 1222 C CA . ASN A 1 158 ? -11.834 14.577 -7.688 1.00 96.25 158 ASN A CA 1
ATOM 1223 C C . ASN A 1 158 ? -10.346 14.193 -7.740 1.00 96.25 158 ASN A C 1
ATOM 1225 O O . ASN A 1 158 ? -9.976 13.082 -8.121 1.00 96.25 158 ASN A O 1
ATOM 1229 N N . ARG A 1 159 ? -9.475 15.123 -7.332 1.00 97.06 159 ARG A N 1
ATOM 1230 C CA . ARG A 1 159 ? -8.015 14.920 -7.274 1.00 97.06 159 ARG A CA 1
ATOM 1231 C C . ARG A 1 159 ? -7.627 13.630 -6.539 1.00 97.06 159 ARG A C 1
ATOM 1233 O O . ARG A 1 159 ? -6.803 12.862 -7.013 1.00 97.06 159 ARG A O 1
ATOM 1240 N N . ILE A 1 160 ? -8.249 13.354 -5.395 1.00 96.50 160 ILE A N 1
ATOM 1241 C CA . ILE A 1 160 ? -7.927 12.164 -4.595 1.00 96.50 160 ILE A CA 1
ATOM 1242 C C . ILE A 1 160 ? -8.398 10.884 -5.295 1.00 96.50 160 ILE A C 1
ATOM 1244 O O . ILE A 1 160 ? -7.696 9.874 -5.250 1.00 96.50 160 ILE A O 1
ATOM 1248 N N . THR A 1 161 ? -9.535 10.933 -5.992 1.00 97.56 161 THR A N 1
ATOM 1249 C CA . THR A 1 161 ? -10.039 9.812 -6.794 1.00 97.56 161 THR A CA 1
ATOM 1250 C C . THR A 1 161 ? -9.019 9.383 -7.846 1.00 97.56 161 THR A C 1
ATOM 1252 O O . THR A 1 161 ? -8.653 8.209 -7.923 1.00 97.56 161 THR A O 1
ATOM 1255 N N . PHE A 1 162 ? -8.513 10.341 -8.628 1.00 97.62 162 PHE A N 1
ATOM 1256 C CA . PHE A 1 162 ? -7.571 10.051 -9.706 1.00 97.62 162 PHE A CA 1
ATOM 1257 C C . PHE A 1 162 ? -6.203 9.598 -9.199 1.00 97.62 162 PHE A C 1
ATOM 1259 O O . PHE A 1 162 ? -5.594 8.739 -9.831 1.00 97.62 162 PHE A O 1
ATOM 1266 N N . ILE A 1 163 ? -5.741 10.069 -8.036 1.00 96.19 163 ILE A N 1
ATOM 1267 C CA . ILE A 1 163 ? -4.550 9.500 -7.384 1.00 96.19 163 ILE A CA 1
ATOM 1268 C C . ILE A 1 163 ? -4.744 8.000 -7.122 1.00 96.19 163 ILE A C 1
ATOM 1270 O O . ILE A 1 163 ? -3.888 7.199 -7.502 1.00 96.19 163 ILE A O 1
ATOM 1274 N N . GLY A 1 164 ? -5.877 7.601 -6.534 1.00 95.81 164 GLY A N 1
ATOM 1275 C CA . GLY A 1 164 ? -6.185 6.195 -6.259 1.00 95.81 164 GLY A CA 1
ATOM 1276 C C . GLY A 1 164 ? -6.209 5.331 -7.526 1.00 95.81 164 GLY A C 1
ATOM 1277 O O . GLY A 1 164 ? -5.554 4.285 -7.571 1.00 95.81 164 GLY A O 1
ATOM 1278 N N . VAL A 1 165 ? -6.893 5.809 -8.572 1.00 94.94 165 VAL A N 1
ATOM 1279 C CA . VAL A 1 165 ? -7.008 5.146 -9.886 1.00 94.94 165 VAL A CA 1
ATOM 1280 C C . VAL A 1 165 ? -5.651 5.022 -10.588 1.00 94.94 165 VAL A C 1
ATOM 1282 O O . VAL A 1 165 ? -5.283 3.940 -11.051 1.00 94.94 165 VAL A O 1
ATOM 1285 N N . LEU A 1 166 ? -4.857 6.095 -10.636 1.00 95.31 166 LEU A N 1
ATOM 1286 C CA . LEU A 1 166 ? -3.531 6.078 -11.263 1.00 95.31 166 LEU A CA 1
ATOM 1287 C C . LEU A 1 166 ? -2.555 5.192 -10.491 1.00 95.31 166 LEU A C 1
ATOM 1289 O O . LEU A 1 166 ? -1.744 4.490 -11.095 1.00 95.31 166 LEU A O 1
ATOM 1293 N N . GLN A 1 167 ? -2.640 5.176 -9.162 1.00 92.06 167 GLN A N 1
ATOM 1294 C CA . GLN A 1 167 ? -1.838 4.286 -8.333 1.00 92.06 167 GLN A CA 1
ATOM 1295 C C . GLN A 1 167 ? -2.226 2.814 -8.553 1.00 92.06 167 GLN A C 1
ATOM 1297 O O . GLN A 1 167 ? -1.333 1.966 -8.643 1.00 92.06 167 GLN A O 1
ATOM 1302 N N . ALA A 1 168 ? -3.520 2.514 -8.723 1.00 86.25 168 ALA A N 1
ATOM 1303 C CA . ALA A 1 168 ? -3.999 1.176 -9.067 1.00 86.25 168 ALA A CA 1
ATOM 1304 C C . ALA A 1 168 ? -3.441 0.736 -10.428 1.00 86.25 168 ALA A C 1
ATOM 1306 O O . ALA A 1 168 ? -2.815 -0.323 -10.528 1.00 86.25 168 ALA A O 1
ATOM 1307 N N . CYS A 1 169 ? -3.542 1.606 -11.440 1.00 84.25 169 CYS A N 1
ATOM 1308 C CA . CYS A 1 169 ? -2.936 1.383 -12.752 1.00 84.25 169 CYS A CA 1
ATOM 1309 C C . CYS A 1 169 ? -1.427 1.149 -12.632 1.00 84.25 169 CYS A C 1
ATOM 1311 O O . CYS A 1 169 ? -0.893 0.194 -13.188 1.00 84.25 169 CYS A O 1
ATOM 1313 N N . SER A 1 170 ? -0.735 1.973 -11.843 1.00 84.50 170 SER A N 1
ATOM 1314 C CA . SER A 1 170 ? 0.702 1.875 -11.596 1.00 84.50 170 SER A CA 1
ATOM 1315 C C . SER A 1 170 ? 1.101 0.522 -11.002 1.00 84.50 170 SER A C 1
ATOM 1317 O O . SER A 1 170 ? 2.091 -0.072 -11.423 1.00 84.50 170 SER A O 1
ATOM 1319 N N . HIS A 1 171 ? 0.348 0.004 -10.030 1.00 76.94 171 HIS A N 1
ATOM 1320 C CA . HIS A 1 171 ? 0.646 -1.286 -9.398 1.00 76.94 171 HIS A CA 1
ATOM 1321 C C . HIS A 1 171 ? 0.356 -2.492 -10.292 1.00 76.94 171 HIS A C 1
ATOM 1323 O O . HIS A 1 171 ? 1.052 -3.499 -10.160 1.00 76.94 171 HIS A O 1
ATOM 1329 N N . MET A 1 172 ? -0.613 -2.382 -11.202 1.00 71.56 172 MET A N 1
ATOM 1330 C CA . MET A 1 172 ? -0.944 -3.424 -12.184 1.00 71.56 172 MET A CA 1
ATOM 1331 C C . MET A 1 172 ? -0.115 -3.316 -13.474 1.00 71.56 172 MET A C 1
ATOM 1333 O O . MET A 1 172 ? 0.004 -4.276 -14.239 1.00 71.56 172 MET A O 1
ATOM 1337 N N . GLY A 1 173 ? 0.511 -2.159 -13.692 1.00 74.25 173 GLY A N 1
ATOM 1338 C CA . GLY A 1 173 ? 1.212 -1.809 -14.919 1.00 74.25 173 GLY A CA 1
ATOM 1339 C C . GLY A 1 173 ? 0.287 -1.387 -16.060 1.00 74.25 173 GLY A C 1
ATOM 1340 O O . GLY A 1 173 ? 0.726 -1.448 -17.195 1.00 74.25 173 GLY A O 1
ATOM 1341 N N . PHE A 1 174 ? -0.957 -0.979 -15.799 1.00 73.62 174 PHE A N 1
ATOM 1342 C CA . PHE A 1 174 ? -1.930 -0.544 -16.812 1.00 73.62 174 PHE A CA 1
ATOM 1343 C C . PHE A 1 174 ? -1.557 0.825 -17.403 1.00 73.62 174 PHE A C 1
ATOM 1345 O O . PHE A 1 174 ? -2.117 1.855 -17.029 1.00 73.62 174 PHE A O 1
ATOM 1352 N N . VAL A 1 175 ? -0.547 0.841 -18.279 1.00 77.31 175 VAL A N 1
ATOM 1353 C CA . VAL A 1 175 ? 0.036 2.072 -18.838 1.00 77.31 175 VAL A CA 1
ATOM 1354 C C . VAL A 1 175 ? -0.986 2.845 -19.663 1.00 77.31 175 VAL A C 1
ATOM 1356 O O . VAL A 1 175 ? -1.194 4.030 -19.413 1.00 77.31 175 VAL A O 1
ATOM 1359 N N . GLU A 1 176 ? -1.663 2.173 -20.593 1.00 75.62 176 GLU A N 1
ATOM 1360 C CA . GLU A 1 176 ? -2.634 2.812 -21.485 1.00 75.62 176 GLU A CA 1
ATOM 1361 C C . GLU A 1 176 ? -3.824 3.388 -20.710 1.00 75.62 176 GLU A C 1
ATOM 1363 O O . GLU A 1 176 ? -4.172 4.555 -20.886 1.00 75.62 176 GLU A O 1
ATOM 1368 N N . GLN A 1 177 ? -4.395 2.619 -19.777 1.00 78.12 177 GLN A N 1
ATOM 1369 C CA . GLN A 1 177 ? -5.481 3.092 -18.918 1.00 78.12 177 GLN A CA 1
ATOM 1370 C C . GLN A 1 177 ? -5.018 4.254 -18.036 1.00 78.12 177 GLN A C 1
ATOM 1372 O O . GLN A 1 177 ? -5.717 5.256 -17.926 1.00 78.12 177 GLN A O 1
ATOM 1377 N N . GLY A 1 178 ? -3.822 4.165 -17.445 1.00 84.56 178 GLY A N 1
ATOM 1378 C CA . GLY A 1 178 ? -3.257 5.254 -16.652 1.00 84.56 178 GLY A CA 1
ATOM 1379 C C . GLY A 1 178 ? -3.108 6.547 -17.458 1.00 84.56 178 GLY A C 1
ATOM 1380 O O . GLY A 1 178 ? -3.485 7.614 -16.975 1.00 84.56 178 GLY A O 1
ATOM 1381 N N . HIS A 1 179 ? -2.645 6.465 -18.709 1.00 83.44 179 HIS A N 1
ATOM 1382 C CA . HIS A 1 179 ? -2.601 7.617 -19.613 1.00 83.44 179 HIS A CA 1
ATOM 1383 C C . HIS A 1 179 ? -3.987 8.126 -20.002 1.00 83.44 179 HIS A C 1
ATOM 1385 O O . HIS A 1 179 ? -4.178 9.338 -20.074 1.00 83.44 179 HIS A O 1
ATOM 1391 N N . TYR A 1 180 ? -4.955 7.239 -20.229 1.00 83.31 180 TYR A N 1
ATOM 1392 C CA . TYR A 1 180 ? -6.338 7.625 -20.498 1.00 83.31 180 TYR A CA 1
ATOM 1393 C C . TYR A 1 180 ? -6.937 8.411 -19.323 1.00 83.31 180 TYR A C 1
ATOM 1395 O O . TYR A 1 180 ? -7.430 9.525 -19.513 1.00 83.31 180 TYR A O 1
ATOM 1403 N N . TYR A 1 181 ? -6.811 7.897 -18.095 1.00 88.69 181 TYR A N 1
ATOM 1404 C CA . TYR A 1 181 ? -7.279 8.590 -16.895 1.00 88.69 181 TYR A CA 1
ATOM 1405 C C . TYR A 1 181 ? -6.589 9.945 -16.714 1.00 88.69 181 TYR A C 1
ATOM 1407 O O . TYR A 1 181 ? -7.271 10.945 -16.502 1.00 88.69 181 TYR A O 1
ATOM 1415 N N . PHE A 1 182 ? -5.261 9.992 -16.855 1.00 94.06 182 PHE A N 1
ATOM 1416 C CA . PHE A 1 182 ? -4.470 11.203 -16.632 1.00 94.06 182 PHE A CA 1
ATOM 1417 C C . PHE A 1 182 ? -4.686 12.283 -17.706 1.00 94.06 182 PHE A C 1
ATOM 1419 O O . PHE A 1 182 ? -4.895 13.446 -17.375 1.00 94.06 182 PHE A O 1
ATOM 1426 N N . ASN A 1 183 ? -4.648 11.918 -18.992 1.00 86.19 183 ASN A N 1
ATOM 1427 C CA . ASN A 1 183 ? -4.680 12.885 -20.097 1.00 86.19 183 ASN A CA 1
ATOM 1428 C C . ASN A 1 183 ? -6.102 13.247 -20.551 1.00 86.19 183 ASN A C 1
ATOM 1430 O O . ASN A 1 183 ? -6.328 14.373 -20.995 1.00 86.19 183 ASN A O 1
ATOM 1434 N N . HIS A 1 184 ? -7.049 12.304 -20.481 1.00 81.69 184 HIS A N 1
ATOM 1435 C CA . HIS A 1 184 ? -8.411 12.501 -20.987 1.00 81.69 184 HIS A CA 1
ATOM 1436 C C . HIS A 1 184 ? -9.418 12.681 -19.855 1.00 81.69 184 HIS A C 1
ATOM 1438 O O . HIS A 1 184 ? -10.074 13.720 -19.781 1.00 81.69 184 HIS A O 1
ATOM 1444 N N . LEU A 1 185 ? -9.533 11.699 -18.959 1.00 83.31 185 LEU A N 1
ATOM 1445 C CA . LEU A 1 185 ? -10.630 11.674 -17.990 1.00 83.31 185 LEU A CA 1
ATOM 1446 C C . LEU A 1 185 ? -10.519 12.794 -16.950 1.00 83.31 185 LEU A C 1
ATOM 1448 O O . LEU A 1 185 ? -11.499 13.485 -16.690 1.00 83.31 185 LEU A O 1
ATOM 1452 N N . MET A 1 186 ? -9.324 13.053 -16.417 1.00 95.62 186 MET A N 1
ATOM 1453 C CA . MET A 1 186 ? -9.093 14.191 -15.519 1.00 95.62 186 MET A CA 1
ATOM 1454 C C . MET A 1 186 ? -9.524 15.518 -16.152 1.00 95.62 186 MET A C 1
ATOM 1456 O O . MET A 1 186 ? -10.254 16.289 -15.532 1.00 95.62 186 MET A O 1
ATOM 1460 N N . LYS A 1 187 ? -9.154 15.748 -17.418 1.00 93.00 187 LYS A N 1
ATOM 1461 C CA . LYS A 1 187 ? -9.543 16.949 -18.167 1.00 93.00 187 LYS A CA 1
ATOM 1462 C C . LYS A 1 187 ? -11.055 17.029 -18.378 1.00 93.00 187 LYS A C 1
ATOM 1464 O O . LYS A 1 187 ? -11.631 18.100 -18.210 1.00 93.00 187 LYS A O 1
ATOM 1469 N N . GLN A 1 188 ? -11.702 15.911 -18.710 1.00 91.00 188 GLN A N 1
ATOM 1470 C CA . GLN A 1 188 ? -13.156 15.838 -18.877 1.00 91.00 188 GLN A CA 1
ATOM 1471 C C . GLN A 1 188 ? -13.906 16.237 -17.598 1.00 91.00 188 GLN A C 1
ATOM 1473 O O . GLN A 1 188 ? -14.922 16.922 -17.675 1.00 91.00 188 GLN A O 1
ATOM 1478 N N . PHE A 1 189 ? -13.386 15.853 -16.431 1.00 92.19 189 PHE A N 1
ATOM 1479 C CA . PHE A 1 189 ? -13.954 16.208 -15.127 1.00 92.19 189 PHE A CA 1
ATOM 1480 C C . PHE A 1 189 ? -13.426 17.539 -14.558 1.00 92.19 189 PHE A C 1
ATOM 1482 O O . PHE A 1 189 ? -13.756 17.890 -13.427 1.00 92.19 189 PHE A O 1
ATOM 1489 N N . GLY A 1 190 ? -12.613 18.293 -15.308 1.00 94.69 190 GLY A N 1
ATOM 1490 C CA . GLY A 1 190 ? -12.041 19.566 -14.849 1.00 94.69 190 GLY A CA 1
ATOM 1491 C C . GLY A 1 190 ? -11.073 19.425 -13.666 1.00 94.69 190 GLY A C 1
ATOM 1492 O O . GLY A 1 190 ? -10.912 20.355 -12.875 1.00 94.69 190 GLY A O 1
ATOM 1493 N N . VAL A 1 191 ? -10.448 18.256 -13.507 1.00 96.69 191 VAL A N 1
ATOM 1494 C CA . VAL A 1 191 ? -9.478 17.977 -12.446 1.00 96.69 191 VAL A CA 1
ATOM 1495 C C . VAL A 1 191 ? -8.071 18.283 -12.947 1.00 96.69 191 VAL A C 1
ATOM 1497 O O . VAL A 1 191 ? -7.494 17.530 -13.725 1.00 96.69 191 VAL A O 1
ATOM 1500 N N . GLU A 1 192 ? -7.494 19.375 -12.453 1.00 95.06 192 GLU A N 1
ATOM 1501 C CA . GLU A 1 192 ? -6.107 19.738 -12.753 1.00 95.06 192 GLU A CA 1
ATOM 1502 C C . GLU A 1 192 ? -5.107 18.790 -12.063 1.00 95.06 192 GLU A C 1
ATOM 1504 O O . GLU A 1 192 ? -5.188 18.620 -10.835 1.00 95.06 192 GLU A O 1
ATOM 1509 N N . PRO A 1 193 ? -4.142 18.204 -12.801 1.00 95.31 193 PRO A N 1
ATOM 1510 C CA . PRO A 1 193 ? -3.121 17.345 -12.219 1.00 95.31 193 PRO A CA 1
ATOM 1511 C C . PRO A 1 193 ? -2.192 18.102 -11.270 1.00 95.31 193 PRO A C 1
ATOM 1513 O O . PRO A 1 193 ? -1.659 19.161 -11.594 1.00 95.31 193 PRO A O 1
ATOM 1516 N N . ASP A 1 194 ? -1.943 17.514 -10.102 1.00 93.75 194 ASP A N 1
ATOM 1517 C CA . ASP A 1 194 ? -0.921 17.967 -9.156 1.00 93.75 194 ASP A CA 1
ATOM 1518 C C . ASP A 1 194 ? 0.248 16.976 -9.069 1.00 93.75 194 ASP A C 1
ATOM 1520 O O . ASP A 1 194 ? 0.226 15.902 -9.677 1.00 93.75 194 ASP A O 1
ATOM 1524 N N . LEU A 1 195 ? 1.272 17.335 -8.288 1.00 93.94 195 LEU A N 1
ATOM 1525 C CA . LEU A 1 195 ? 2.485 16.541 -8.082 1.00 93.94 195 LEU A CA 1
ATOM 1526 C C . LEU A 1 195 ? 2.203 15.053 -7.810 1.00 93.94 195 LEU A C 1
ATOM 1528 O O . LEU A 1 195 ? 2.924 14.205 -8.326 1.00 93.94 195 LEU A O 1
ATOM 1532 N N . GLN A 1 196 ? 1.157 14.707 -7.053 1.00 93.06 196 GLN A N 1
ATOM 1533 C CA . GLN A 1 196 ? 0.875 13.304 -6.733 1.00 93.06 196 GLN A CA 1
ATOM 1534 C C . GLN A 1 196 ? 0.405 12.520 -7.962 1.00 93.06 196 GLN A C 1
ATOM 1536 O O . GLN A 1 196 ? 0.804 11.366 -8.138 1.00 93.06 196 GLN A O 1
ATOM 1541 N N . HIS A 1 197 ? -0.376 13.145 -8.846 1.00 95.06 197 HIS A N 1
ATOM 1542 C CA . HIS A 1 197 ? -0.791 12.534 -10.110 1.00 95.06 197 HIS A CA 1
ATOM 1543 C C . HIS A 1 197 ? 0.417 12.297 -11.020 1.00 95.06 197 HIS A C 1
ATOM 1545 O O . HIS A 1 197 ? 0.610 11.187 -11.516 1.00 95.06 197 HIS A O 1
ATOM 1551 N N . TYR A 1 198 ? 1.281 13.305 -11.167 1.00 95.31 198 TYR A N 1
ATOM 1552 C CA . TYR A 1 198 ? 2.524 13.187 -11.932 1.00 95.31 198 TYR A CA 1
ATOM 1553 C C . TYR A 1 198 ? 3.443 12.090 -11.369 1.00 95.31 198 TYR A C 1
ATOM 1555 O O . TYR A 1 198 ? 3.950 11.260 -12.124 1.00 95.31 198 TYR A O 1
ATOM 1563 N N . THR A 1 199 ? 3.606 12.013 -10.044 1.00 93.31 199 THR A N 1
ATOM 1564 C CA . THR A 1 199 ? 4.378 10.950 -9.379 1.00 93.31 199 THR A CA 1
ATOM 1565 C C . THR A 1 199 ? 3.779 9.562 -9.628 1.00 93.31 199 THR A C 1
ATOM 1567 O O . THR A 1 199 ? 4.528 8.601 -9.821 1.00 93.31 199 THR A O 1
ATOM 1570 N N . CYS A 1 200 ? 2.448 9.428 -9.691 1.00 93.25 200 CYS A N 1
ATOM 1571 C CA . CYS A 1 200 ? 1.804 8.164 -10.061 1.00 93.25 200 CYS A CA 1
ATOM 1572 C C . CYS A 1 200 ? 2.128 7.752 -11.505 1.00 93.25 200 CYS A C 1
ATOM 1574 O O . CYS A 1 200 ? 2.408 6.573 -11.735 1.00 93.25 200 CYS A O 1
ATOM 1576 N N . VAL A 1 201 ? 2.156 8.702 -12.449 1.00 94.19 201 VAL A N 1
ATOM 1577 C CA . VAL A 1 201 ? 2.529 8.455 -13.855 1.00 94.19 201 VAL A CA 1
ATOM 1578 C C . VAL A 1 201 ? 4.003 8.063 -13.979 1.00 94.19 201 VAL A C 1
ATOM 1580 O O . VAL A 1 201 ? 4.309 7.050 -14.605 1.00 94.19 201 VAL A O 1
ATOM 1583 N N . VAL A 1 202 ? 4.919 8.770 -13.306 1.00 93.38 202 VAL A N 1
ATOM 1584 C CA . VAL A 1 202 ? 6.339 8.366 -13.239 1.00 93.38 202 VAL A CA 1
ATOM 1585 C C . VAL A 1 202 ? 6.458 6.960 -12.673 1.00 93.38 202 VAL A C 1
ATOM 1587 O O . VAL A 1 202 ? 7.141 6.113 -13.248 1.00 93.38 202 VAL A O 1
ATOM 1590 N N . GLY A 1 203 ? 5.757 6.680 -11.573 1.00 89.25 203 GLY A N 1
ATOM 1591 C CA . GLY A 1 203 ? 5.706 5.356 -10.973 1.00 89.25 203 GLY A CA 1
ATOM 1592 C C . GLY A 1 203 ? 5.194 4.297 -11.947 1.00 89.25 203 GLY A C 1
ATOM 1593 O O . GLY A 1 203 ? 5.778 3.223 -12.010 1.00 89.25 203 GLY A O 1
ATOM 1594 N N . LEU A 1 204 ? 4.139 4.587 -12.711 1.00 87.69 204 LEU A N 1
ATOM 1595 C CA . LEU A 1 204 ? 3.546 3.702 -13.719 1.00 87.69 204 LEU A CA 1
ATOM 1596 C C . LEU A 1 204 ? 4.537 3.372 -14.846 1.00 87.69 204 LEU A C 1
ATOM 1598 O O . LEU A 1 204 ? 4.808 2.193 -15.076 1.00 87.69 204 LEU A O 1
ATOM 1602 N N . LEU A 1 205 ? 5.132 4.386 -15.480 1.00 86.81 205 LEU A N 1
ATOM 1603 C CA . LEU A 1 205 ? 6.109 4.220 -16.566 1.00 86.81 205 LEU A CA 1
ATOM 1604 C C . LEU A 1 205 ? 7.364 3.478 -16.086 1.00 86.81 205 LEU A C 1
ATOM 1606 O O . LEU A 1 205 ? 7.772 2.466 -16.663 1.00 86.81 205 LEU A O 1
ATOM 1610 N N . SER A 1 206 ? 7.912 3.908 -14.946 1.00 86.38 206 SER A N 1
ATOM 1611 C CA . SER A 1 206 ? 9.076 3.286 -14.305 1.00 86.38 206 SER A CA 1
ATOM 1612 C C . SER A 1 206 ? 8.819 1.807 -14.012 1.00 86.38 206 SER A C 1
ATOM 1614 O O . SER A 1 206 ? 9.620 0.930 -14.342 1.00 86.38 206 SER A O 1
ATOM 1616 N N . LYS A 1 207 ? 7.657 1.500 -13.426 1.00 77.56 207 LYS A N 1
ATOM 1617 C CA . LYS A 1 207 ? 7.226 0.131 -13.135 1.00 77.56 207 LYS A CA 1
ATOM 1618 C C . LYS A 1 207 ? 7.047 -0.689 -14.400 1.00 77.56 207 LYS A C 1
ATOM 1620 O O . LYS A 1 207 ? 7.355 -1.880 -14.369 1.00 77.56 207 LYS A O 1
ATOM 1625 N N . ALA A 1 208 ? 6.533 -0.111 -15.480 1.00 78.00 208 ALA A N 1
ATOM 1626 C CA . ALA A 1 208 ? 6.377 -0.786 -16.765 1.00 78.00 208 ALA A CA 1
ATOM 1627 C C . ALA A 1 208 ? 7.724 -1.079 -17.449 1.00 78.00 208 ALA A C 1
ATOM 1629 O O . ALA A 1 208 ? 7.810 -2.019 -18.232 1.00 78.00 208 ALA A O 1
ATOM 1630 N N . GLY A 1 209 ? 8.792 -0.370 -17.068 1.00 81.06 209 GLY A N 1
ATOM 1631 C CA . GLY A 1 209 ? 10.107 -0.454 -17.710 1.00 81.06 209 GLY A CA 1
ATOM 1632 C C . GLY A 1 209 ? 10.271 0.523 -18.874 1.00 81.06 209 GLY A C 1
ATOM 1633 O O . GLY A 1 209 ? 11.265 0.444 -19.589 1.00 81.06 209 GLY A O 1
ATOM 1634 N N . LEU A 1 210 ? 9.327 1.453 -19.036 1.00 82.94 210 LEU A N 1
ATOM 1635 C CA . LEU A 1 210 ? 9.344 2.526 -20.027 1.00 82.94 210 LEU A CA 1
ATOM 1636 C C . LEU A 1 210 ? 10.209 3.678 -19.505 1.00 82.94 210 LEU A C 1
ATOM 1638 O O . LEU A 1 210 ? 9.726 4.726 -19.082 1.00 82.94 210 LEU A O 1
ATOM 1642 N N . PHE A 1 211 ? 11.510 3.414 -19.412 1.00 86.81 211 PHE A N 1
ATOM 1643 C CA . PHE A 1 211 ? 12.466 4.297 -18.750 1.00 86.81 211 PHE A CA 1
ATOM 1644 C C . PHE A 1 211 ? 12.698 5.611 -19.490 1.00 86.81 211 PHE A C 1
ATOM 1646 O O . PHE A 1 211 ? 12.807 6.652 -18.848 1.00 86.81 211 PHE A O 1
ATOM 1653 N N . GLU A 1 212 ? 12.758 5.552 -20.817 1.00 83.56 212 GLU A N 1
ATOM 1654 C CA . GLU A 1 212 ? 12.929 6.729 -21.671 1.00 83.56 212 GLU A CA 1
ATOM 1655 C C . GLU A 1 212 ? 11.707 7.645 -21.565 1.00 83.56 212 GLU A C 1
ATOM 1657 O O . GLU A 1 212 ? 11.862 8.836 -21.309 1.00 83.56 212 GLU A O 1
ATOM 1662 N N . ASP A 1 213 ? 10.499 7.075 -21.621 1.00 87.62 213 ASP A N 1
ATOM 1663 C CA . ASP A 1 213 ? 9.249 7.817 -21.431 1.00 87.62 213 ASP A CA 1
ATOM 1664 C C . ASP A 1 213 ? 9.161 8.431 -20.030 1.00 87.62 213 ASP A C 1
ATOM 1666 O O . ASP A 1 213 ? 8.750 9.579 -19.878 1.00 87.62 213 ASP A O 1
ATOM 1670 N N . ALA A 1 214 ? 9.571 7.690 -18.991 1.00 91.38 214 ALA A N 1
ATOM 1671 C CA . ALA A 1 214 ? 9.591 8.195 -17.621 1.00 91.38 214 ALA A CA 1
ATOM 1672 C C . ALA A 1 214 ? 10.564 9.374 -17.463 1.00 91.38 214 ALA A C 1
ATOM 1674 O O . ALA A 1 214 ? 10.210 10.381 -16.851 1.00 91.38 214 ALA A O 1
ATOM 1675 N N . GLU A 1 215 ? 11.775 9.270 -18.020 1.00 88.06 215 GLU A N 1
ATOM 1676 C CA . GLU A 1 215 ? 12.757 10.356 -17.992 1.00 88.06 215 GLU A CA 1
ATOM 1677 C C . GLU A 1 215 ? 12.269 11.568 -18.793 1.00 88.06 215 GLU A C 1
ATOM 1679 O O . GLU A 1 215 ? 12.333 12.695 -18.297 1.00 88.06 215 GLU A O 1
ATOM 1684 N N . TYR A 1 216 ? 11.752 11.347 -20.004 1.00 89.31 216 TYR A N 1
ATOM 1685 C CA . TYR A 1 216 ? 11.188 12.398 -20.844 1.00 89.31 216 TYR A CA 1
ATOM 1686 C C . TYR A 1 216 ? 10.059 13.129 -20.114 1.00 89.31 216 TYR A C 1
ATOM 1688 O O . TYR A 1 216 ? 10.117 14.348 -19.965 1.00 89.31 216 TYR A O 1
ATOM 1696 N N . PHE A 1 217 ? 9.103 12.384 -19.553 1.00 92.88 217 PHE A N 1
ATOM 1697 C CA . PHE A 1 217 ? 7.995 12.937 -18.781 1.00 92.88 217 PHE A CA 1
ATOM 1698 C C . PHE A 1 217 ? 8.483 13.764 -17.587 1.00 92.88 217 PHE A C 1
ATOM 1700 O O . PHE A 1 217 ? 7.978 14.860 -17.350 1.00 92.88 217 PHE A O 1
ATOM 1707 N N . MET A 1 218 ? 9.507 13.292 -16.864 1.00 92.31 218 MET A N 1
ATOM 1708 C CA . MET A 1 218 ? 10.109 14.063 -15.773 1.00 92.31 218 MET A CA 1
ATOM 1709 C C . MET A 1 218 ? 10.788 15.351 -16.249 1.00 92.31 218 MET A C 1
ATOM 1711 O O . MET A 1 218 ? 10.733 16.364 -15.556 1.00 92.31 218 MET A O 1
ATOM 1715 N N . ARG A 1 219 ? 11.398 15.361 -17.434 1.00 87.69 219 ARG A N 1
ATOM 1716 C CA . ARG A 1 219 ? 12.043 16.563 -17.983 1.00 87.69 219 ARG A CA 1
ATOM 1717 C C . ARG A 1 219 ? 11.045 17.590 -18.512 1.00 87.69 219 ARG A C 1
ATOM 1719 O O . ARG A 1 219 ? 11.325 18.782 -18.432 1.00 87.69 219 ARG A O 1
ATOM 1726 N N . THR A 1 220 ? 9.919 17.150 -19.071 1.00 90.62 220 THR A N 1
ATOM 1727 C CA . THR A 1 220 ? 8.960 18.037 -19.748 1.00 90.62 220 THR A CA 1
ATOM 1728 C C . THR A 1 220 ? 7.783 18.467 -18.882 1.00 90.62 220 THR A C 1
ATOM 1730 O O . THR A 1 220 ? 7.094 19.419 -19.244 1.00 90.62 220 THR A O 1
ATOM 1733 N N . ALA A 1 221 ? 7.504 17.779 -17.771 1.00 91.31 221 ALA A N 1
ATOM 1734 C CA . ALA A 1 221 ? 6.375 18.132 -16.916 1.00 91.31 221 ALA A CA 1
ATOM 1735 C C . ALA A 1 221 ? 6.552 19.533 -16.293 1.00 91.31 221 ALA A C 1
ATOM 1737 O O . ALA A 1 221 ? 7.634 19.853 -15.796 1.00 91.31 221 ALA A O 1
ATOM 1738 N N . PRO A 1 222 ? 5.491 20.360 -16.241 1.00 89.31 222 PRO A N 1
ATOM 1739 C CA . PRO A 1 222 ? 5.562 21.733 -15.740 1.00 89.31 222 PRO A CA 1
ATOM 1740 C C . PRO A 1 222 ? 5.505 21.800 -14.200 1.00 89.31 222 PRO A C 1
ATOM 1742 O O . PRO A 1 222 ? 4.744 22.585 -13.637 1.00 89.31 222 PRO A O 1
ATOM 1745 N N . ILE A 1 223 ? 6.265 20.952 -13.497 1.00 90.81 223 ILE A N 1
ATOM 1746 C CA . ILE A 1 223 ? 6.237 20.840 -12.030 1.00 90.81 223 ILE A CA 1
ATOM 1747 C C . ILE A 1 223 ? 7.632 20.654 -11.418 1.00 90.81 223 ILE A C 1
ATOM 1749 O O . ILE A 1 223 ? 8.557 20.159 -12.056 1.00 90.81 223 ILE A O 1
ATOM 1753 N N . GLY A 1 224 ? 7.768 21.010 -10.138 1.00 86.75 224 GLY A N 1
ATOM 1754 C CA . GLY A 1 224 ? 8.935 20.655 -9.332 1.00 86.75 224 GLY A CA 1
ATOM 1755 C C . GLY A 1 224 ? 8.790 19.251 -8.746 1.00 86.75 224 GLY A C 1
ATOM 1756 O O . GLY A 1 224 ? 7.856 18.996 -7.987 1.00 86.75 224 GLY A O 1
ATOM 1757 N N . TRP A 1 225 ? 9.713 18.351 -9.080 1.00 90.94 225 TRP A N 1
ATOM 1758 C CA . TRP A 1 225 ? 9.682 16.963 -8.617 1.00 90.94 225 TRP A CA 1
ATOM 1759 C C . TRP A 1 225 ? 10.138 16.808 -7.168 1.00 90.94 225 TRP A C 1
ATOM 1761 O O . TRP A 1 225 ? 11.215 17.271 -6.777 1.00 90.94 225 TRP A O 1
ATOM 1771 N N . ASP A 1 226 ? 9.345 16.076 -6.389 1.00 86.25 226 ASP A N 1
ATOM 1772 C CA . ASP A 1 226 ? 9.735 15.653 -5.053 1.00 86.25 226 ASP A CA 1
ATOM 1773 C C . ASP A 1 226 ? 10.666 14.438 -5.080 1.00 86.25 226 ASP A C 1
ATOM 1775 O O . ASP A 1 226 ? 10.923 13.795 -6.101 1.00 86.25 226 ASP A O 1
ATOM 1779 N N . VAL A 1 227 ? 11.180 14.109 -3.902 1.00 88.75 227 VAL A N 1
ATOM 1780 C CA . VAL A 1 227 ? 12.052 12.956 -3.718 1.00 88.75 227 VAL A CA 1
ATOM 1781 C C . VAL A 1 227 ? 11.353 11.618 -3.998 1.00 88.75 227 VAL A C 1
ATOM 1783 O O . VAL A 1 227 ? 12.016 10.631 -4.320 1.00 88.75 227 VAL A O 1
ATOM 1786 N N . VAL A 1 228 ? 10.020 11.557 -3.912 1.00 88.38 228 VAL A N 1
ATOM 1787 C CA . VAL A 1 228 ? 9.252 10.319 -4.097 1.00 88.38 228 VAL A CA 1
ATOM 1788 C C . VAL A 1 228 ? 9.285 9.885 -5.561 1.00 88.38 228 VAL A C 1
ATOM 1790 O O . VAL A 1 228 ? 9.561 8.713 -5.831 1.00 88.38 228 VAL A O 1
ATOM 1793 N N . ALA A 1 229 ? 9.086 10.813 -6.503 1.00 90.88 229 ALA A N 1
ATOM 1794 C CA . ALA A 1 229 ? 9.178 10.527 -7.936 1.00 90.88 229 ALA A CA 1
ATOM 1795 C C . ALA A 1 229 ? 10.578 10.031 -8.338 1.00 90.88 229 ALA A C 1
ATOM 1797 O O . ALA A 1 229 ? 10.711 8.990 -8.988 1.00 90.88 229 ALA A O 1
ATOM 1798 N N . TRP A 1 230 ? 11.630 10.710 -7.866 1.00 91.94 230 TRP A N 1
ATOM 1799 C CA . TRP A 1 230 ? 13.016 10.309 -8.124 1.00 91.94 230 TRP A CA 1
ATOM 1800 C C . TRP A 1 230 ? 13.343 8.931 -7.548 1.00 91.94 230 TRP A C 1
ATOM 1802 O O . TRP A 1 230 ? 13.918 8.088 -8.240 1.00 91.94 230 TRP A O 1
ATOM 1812 N N . ARG A 1 231 ? 12.934 8.655 -6.301 1.00 89.38 231 ARG A N 1
ATOM 1813 C CA . ARG A 1 231 ? 13.120 7.334 -5.679 1.00 89.38 231 ARG A CA 1
ATOM 1814 C C . ARG A 1 231 ? 12.354 6.245 -6.428 1.00 89.38 231 ARG A C 1
ATOM 1816 O O . ARG A 1 231 ? 12.868 5.133 -6.532 1.00 89.38 231 ARG A O 1
ATOM 1823 N N . ALA A 1 232 ? 11.169 6.538 -6.970 1.00 88.69 232 ALA A N 1
ATOM 1824 C CA . ALA A 1 232 ? 10.391 5.580 -7.755 1.00 88.69 232 ALA A CA 1
ATOM 1825 C C . ALA A 1 232 ? 11.112 5.173 -9.052 1.00 88.69 232 ALA A C 1
ATOM 1827 O O . ALA A 1 232 ? 11.280 3.973 -9.296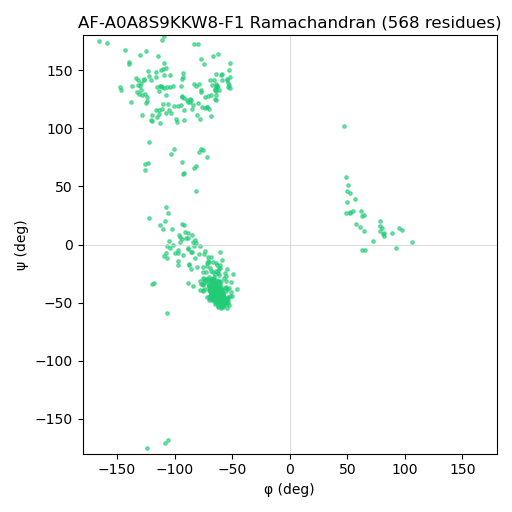 1.00 88.69 232 ALA A O 1
ATOM 1828 N N . LEU A 1 233 ? 11.595 6.146 -9.835 1.00 90.94 233 LEU A N 1
ATOM 1829 C CA . LEU A 1 233 ? 12.358 5.892 -11.062 1.00 90.94 233 LEU A CA 1
ATOM 1830 C C . LEU A 1 233 ? 13.684 5.179 -10.765 1.00 90.94 233 LEU A C 1
ATOM 1832 O O . LEU A 1 233 ? 14.008 4.169 -11.395 1.00 90.94 233 LEU A O 1
ATOM 1836 N N . LEU A 1 234 ? 14.423 5.644 -9.755 1.00 90.38 234 LEU A N 1
ATOM 1837 C CA . LEU A 1 234 ? 15.703 5.058 -9.362 1.00 90.38 234 LEU A CA 1
ATOM 1838 C C . LEU A 1 234 ? 15.553 3.606 -8.884 1.00 90.38 234 LEU A C 1
ATOM 1840 O O . LEU A 1 234 ? 16.330 2.731 -9.271 1.00 90.38 234 LEU A O 1
ATOM 1844 N N . ASN A 1 235 ? 14.522 3.320 -8.083 1.00 86.25 235 ASN A N 1
ATOM 1845 C CA . ASN A 1 235 ? 14.223 1.961 -7.645 1.00 86.25 235 ASN A CA 1
ATOM 1846 C C . ASN A 1 235 ? 13.831 1.056 -8.821 1.00 86.25 235 ASN A C 1
ATOM 1848 O O . ASN A 1 235 ? 14.244 -0.100 -8.865 1.00 86.25 235 ASN A O 1
ATOM 1852 N N . ALA A 1 236 ? 13.068 1.558 -9.794 1.00 84.25 236 ALA A N 1
ATOM 1853 C CA . ALA A 1 236 ? 12.746 0.787 -10.991 1.00 84.25 236 ALA A CA 1
ATOM 1854 C C . ALA A 1 236 ? 13.990 0.483 -11.841 1.00 84.25 236 ALA A C 1
ATOM 1856 O O . ALA A 1 236 ? 14.138 -0.647 -12.311 1.00 84.25 236 ALA A O 1
ATOM 1857 N N . CYS A 1 237 ? 14.908 1.447 -11.975 1.00 88.00 237 CYS A N 1
ATOM 1858 C CA . CYS A 1 237 ? 16.199 1.252 -12.638 1.00 88.00 237 CYS A CA 1
ATOM 1859 C C . CYS A 1 237 ? 17.020 0.154 -11.948 1.00 88.00 237 CYS A C 1
ATOM 1861 O O . CYS A 1 237 ? 17.556 -0.728 -12.616 1.00 88.00 237 CYS A O 1
ATOM 1863 N N . TYR A 1 238 ? 17.064 0.162 -10.611 1.00 84.44 238 TYR A N 1
ATOM 1864 C CA . TYR A 1 238 ? 17.699 -0.893 -9.821 1.00 84.44 238 TYR A CA 1
ATOM 1865 C C . TYR A 1 238 ? 17.060 -2.267 -10.076 1.00 84.44 238 TYR A C 1
ATOM 1867 O O . TYR A 1 238 ? 17.751 -3.209 -10.462 1.00 84.44 238 TYR A O 1
ATOM 1875 N N . VAL A 1 239 ? 15.737 -2.373 -9.915 1.00 76.94 239 VAL A N 1
ATOM 1876 C CA . VAL A 1 239 ? 14.998 -3.641 -10.028 1.00 76.94 239 VAL A CA 1
ATOM 1877 C C . VAL A 1 239 ? 15.109 -4.245 -11.430 1.00 76.94 239 VAL A C 1
ATOM 1879 O O . VAL A 1 239 ? 15.349 -5.442 -11.566 1.00 76.94 239 VAL A O 1
ATOM 1882 N N . ARG A 1 240 ? 14.968 -3.437 -12.487 1.00 76.62 240 ARG A N 1
ATOM 1883 C CA . ARG A 1 240 ? 15.018 -3.911 -13.884 1.00 76.62 240 ARG A CA 1
ATOM 1884 C C . ARG A 1 240 ? 16.421 -3.872 -14.491 1.00 76.62 240 ARG A C 1
ATOM 1886 O O . ARG A 1 240 ? 16.566 -4.086 -15.689 1.00 76.62 240 ARG A O 1
ATOM 1893 N N . ARG A 1 241 ? 17.451 -3.640 -13.671 1.00 84.56 241 ARG A N 1
ATOM 1894 C CA . ARG A 1 241 ? 18.870 -3.653 -14.063 1.00 84.56 241 ARG A CA 1
ATOM 1895 C C . ARG A 1 241 ? 19.273 -2.598 -15.099 1.00 84.56 241 ARG A C 1
ATOM 1897 O O . ARG A 1 241 ? 20.290 -2.755 -15.769 1.00 84.56 241 ARG A O 1
ATOM 1904 N N . ASN A 1 242 ? 18.533 -1.494 -15.193 1.00 86.00 242 ASN A N 1
ATOM 1905 C CA . ASN A 1 242 ? 18.938 -0.323 -15.971 1.00 86.00 242 ASN A CA 1
ATOM 1906 C C . ASN A 1 242 ? 19.888 0.561 -15.140 1.00 86.00 242 ASN A C 1
ATOM 1908 O O . ASN A 1 242 ? 19.554 1.665 -14.707 1.00 86.00 242 ASN A O 1
ATOM 1912 N N . TYR A 1 243 ? 21.074 0.029 -14.836 1.00 90.06 243 TYR A N 1
ATOM 1913 C CA . TYR A 1 243 ? 22.026 0.672 -13.927 1.00 90.06 243 TYR A CA 1
ATOM 1914 C C . TYR A 1 243 ? 22.660 1.939 -14.508 1.00 90.06 243 TYR A C 1
ATOM 1916 O O . TYR A 1 243 ? 23.032 2.830 -13.748 1.00 90.06 243 TYR A O 1
ATOM 1924 N N . SER A 1 244 ? 22.778 2.038 -15.834 1.00 90.19 244 SER A N 1
ATOM 1925 C CA . SER A 1 244 ? 23.327 3.219 -16.509 1.00 90.19 244 SER A CA 1
ATOM 1926 C C . SER A 1 244 ? 22.434 4.440 -16.295 1.00 90.19 244 SER A C 1
ATOM 1928 O O . SER A 1 244 ? 22.921 5.472 -15.832 1.00 90.19 244 SER A O 1
ATOM 1930 N N . LEU A 1 245 ? 21.129 4.312 -16.556 1.00 89.88 245 LEU A N 1
ATOM 1931 C CA . LEU A 1 245 ? 20.164 5.371 -16.273 1.00 89.88 245 LEU A CA 1
ATOM 1932 C C . LEU A 1 245 ? 20.061 5.630 -14.770 1.00 89.88 245 LEU A C 1
ATOM 1934 O O . LEU A 1 245 ? 20.086 6.781 -14.348 1.00 89.88 245 LEU A O 1
ATOM 1938 N N . GLY A 1 246 ? 20.017 4.572 -13.954 1.00 92.25 246 GLY A N 1
ATOM 1939 C CA . GLY A 1 246 ? 19.916 4.704 -12.502 1.00 92.25 246 GLY A CA 1
ATOM 1940 C C . GLY A 1 246 ? 21.027 5.565 -11.889 1.00 92.25 246 GLY A C 1
ATOM 1941 O O . GLY A 1 246 ? 20.744 6.391 -11.029 1.00 92.25 246 GLY A O 1
ATOM 1942 N N . LYS A 1 247 ? 22.276 5.450 -12.360 1.00 93.94 247 LYS A N 1
ATOM 1943 C CA . LYS A 1 247 ? 23.376 6.315 -11.894 1.00 93.94 247 LYS A CA 1
ATOM 1944 C C . LYS A 1 247 ? 23.160 7.782 -12.266 1.00 93.94 247 LYS A C 1
ATOM 1946 O O . LYS A 1 247 ? 23.234 8.628 -11.383 1.00 93.94 247 LYS A O 1
ATOM 1951 N N . LYS A 1 248 ? 22.806 8.065 -13.526 1.00 91.06 248 LYS A N 1
ATOM 1952 C CA . LYS A 1 248 ? 22.514 9.434 -13.995 1.00 91.06 248 LYS A CA 1
ATOM 1953 C C . LYS A 1 248 ? 21.373 10.067 -13.199 1.00 91.06 248 LYS A C 1
ATOM 1955 O O . LYS A 1 248 ? 21.491 11.181 -12.705 1.00 91.06 248 LYS A O 1
ATOM 1960 N N . VAL A 1 249 ? 20.274 9.332 -13.033 1.00 91.19 249 VAL A N 1
ATOM 1961 C CA . VAL A 1 249 ? 19.106 9.770 -12.258 1.00 91.19 249 VAL A CA 1
ATOM 1962 C C . VAL A 1 249 ? 19.488 10.054 -10.804 1.00 91.19 249 VAL A C 1
ATOM 1964 O O . VAL A 1 249 ? 19.034 11.045 -10.236 1.00 91.19 249 VAL A O 1
ATOM 1967 N N . ALA A 1 250 ? 20.333 9.215 -10.197 1.00 93.00 250 ALA A N 1
ATOM 1968 C CA . ALA A 1 250 ? 20.770 9.415 -8.822 1.00 93.00 250 ALA A CA 1
ATOM 1969 C C . ALA A 1 250 ? 21.639 10.667 -8.650 1.00 93.00 250 ALA A C 1
ATOM 1971 O O . ALA A 1 250 ? 21.474 11.359 -7.651 1.00 93.00 250 ALA A O 1
ATOM 1972 N N . GLU A 1 251 ? 22.530 10.968 -9.599 1.00 89.69 251 GLU A N 1
ATOM 1973 C CA . GLU A 1 251 ? 23.355 12.185 -9.580 1.00 89.69 251 GLU A CA 1
ATOM 1974 C C . GLU A 1 251 ? 22.469 13.437 -9.539 1.00 89.69 251 GLU A C 1
ATOM 1976 O O . GLU A 1 251 ? 22.567 14.221 -8.594 1.00 89.69 251 GLU A O 1
ATOM 1981 N N . TYR A 1 252 ? 21.507 13.551 -10.462 1.00 88.44 252 TYR A N 1
ATOM 1982 C CA . TYR A 1 252 ? 20.538 14.654 -10.461 1.00 88.44 252 TYR A CA 1
ATOM 1983 C C . TYR A 1 252 ? 19.702 14.703 -9.173 1.00 88.44 252 TYR A C 1
ATOM 1985 O O . TYR A 1 252 ? 19.511 15.764 -8.575 1.00 88.44 252 TYR A O 1
ATOM 1993 N N . ALA A 1 253 ? 19.204 13.555 -8.708 1.00 91.44 253 ALA A N 1
ATOM 1994 C CA . ALA A 1 253 ? 18.357 13.497 -7.521 1.00 91.44 253 ALA A CA 1
ATOM 1995 C C . ALA A 1 253 ? 19.116 13.874 -6.230 1.00 91.44 253 ALA A C 1
ATOM 1997 O O . ALA A 1 253 ? 18.532 14.500 -5.348 1.00 91.44 253 ALA A O 1
ATOM 1998 N N . ILE A 1 254 ? 20.409 13.543 -6.123 1.00 93.06 254 ILE A N 1
ATOM 1999 C CA . ILE A 1 254 ? 21.289 13.901 -4.994 1.00 93.06 254 ILE A CA 1
ATOM 2000 C C . ILE A 1 254 ? 21.587 15.403 -4.947 1.00 93.06 254 ILE A C 1
ATOM 2002 O O . ILE A 1 254 ? 21.784 15.958 -3.861 1.00 93.06 254 ILE A O 1
ATOM 2006 N N . GLU A 1 255 ? 21.670 16.062 -6.101 1.00 90.12 255 GLU A N 1
ATOM 2007 C CA . GLU A 1 255 ? 21.844 17.515 -6.170 1.00 90.12 255 GLU A CA 1
ATOM 2008 C C . GLU A 1 255 ? 20.593 18.246 -5.678 1.00 90.12 255 GLU A C 1
ATOM 2010 O O . GLU A 1 255 ? 20.700 19.174 -4.878 1.00 90.12 255 GLU A O 1
ATOM 2015 N N . MET A 1 256 ? 19.408 17.787 -6.090 1.00 88.81 256 MET A N 1
ATOM 2016 C CA . MET A 1 256 ? 18.135 18.399 -5.693 1.00 88.81 256 MET A CA 1
ATOM 2017 C C . MET A 1 256 ? 17.720 18.068 -4.256 1.00 88.81 256 MET A C 1
ATOM 2019 O O . MET A 1 256 ? 17.194 18.926 -3.550 1.00 88.81 256 MET A O 1
ATOM 2023 N N . HIS A 1 257 ? 17.953 16.831 -3.811 1.00 90.44 257 HIS A N 1
ATOM 2024 C CA . HIS A 1 257 ? 17.487 16.312 -2.522 1.00 90.44 257 HIS A CA 1
ATOM 2025 C C . HIS A 1 257 ? 18.657 15.740 -1.700 1.00 90.44 257 HIS A C 1
ATOM 2027 O O . HIS A 1 257 ? 18.680 14.547 -1.388 1.00 90.44 257 HIS A O 1
ATOM 2033 N N . PRO A 1 258 ? 19.634 16.577 -1.294 1.00 91.25 258 PRO A N 1
ATOM 2034 C CA . PRO A 1 258 ? 20.900 16.126 -0.705 1.00 91.25 258 PRO A CA 1
ATOM 2035 C C . PRO A 1 258 ? 20.762 15.444 0.662 1.00 91.25 258 PRO A C 1
ATOM 2037 O O . PRO A 1 258 ? 21.707 14.810 1.120 1.00 91.25 258 PRO A O 1
ATOM 2040 N N . ASN A 1 259 ? 19.612 15.579 1.323 1.00 90.31 259 ASN A N 1
ATOM 2041 C CA . ASN A 1 259 ? 19.368 15.033 2.658 1.00 90.31 259 ASN A CA 1
ATOM 2042 C C . ASN A 1 259 ? 18.586 13.708 2.645 1.00 90.31 259 ASN A C 1
ATOM 2044 O O . ASN A 1 259 ? 18.425 13.093 3.699 1.00 90.31 259 ASN A O 1
ATOM 2048 N N . ASP A 1 260 ? 18.086 13.254 1.490 1.00 89.69 260 ASP A N 1
ATOM 2049 C CA . ASP A 1 260 ? 17.316 12.010 1.420 1.00 89.69 260 ASP A CA 1
ATOM 2050 C C . ASP A 1 260 ? 18.238 10.791 1.393 1.00 89.69 260 ASP A C 1
ATOM 2052 O O . ASP A 1 260 ? 18.925 10.520 0.411 1.00 89.69 260 ASP A O 1
ATOM 2056 N N . SER A 1 261 ? 18.223 10.011 2.474 1.00 87.44 261 SER A N 1
ATOM 2057 C CA . SER A 1 261 ? 19.062 8.814 2.603 1.00 87.44 261 SER A CA 1
ATOM 2058 C C . SER A 1 261 ? 18.728 7.712 1.594 1.00 87.44 261 SER A C 1
ATOM 2060 O O . SER A 1 261 ? 19.594 6.905 1.252 1.00 87.44 261 SER A O 1
ATOM 2062 N N . GLY A 1 262 ? 17.495 7.670 1.093 1.00 84.69 262 GLY A N 1
ATOM 2063 C CA . GLY A 1 262 ? 17.029 6.630 0.192 1.00 84.69 262 GLY A CA 1
ATOM 2064 C C . GLY A 1 262 ? 17.666 6.674 -1.184 1.00 84.69 262 GLY A C 1
ATOM 2065 O O . GLY A 1 262 ? 17.985 5.613 -1.720 1.00 84.69 262 GLY A O 1
ATOM 2066 N N . ILE A 1 263 ? 17.888 7.871 -1.733 1.00 91.00 263 ILE A N 1
ATOM 2067 C CA . ILE A 1 263 ? 18.576 8.039 -3.020 1.00 91.00 263 ILE A CA 1
ATOM 2068 C C . ILE A 1 263 ? 19.997 7.465 -2.933 1.00 91.00 263 ILE A C 1
ATOM 2070 O O . ILE A 1 263 ? 20.384 6.644 -3.766 1.00 91.00 263 ILE A O 1
ATOM 2074 N N . TYR A 1 264 ? 20.748 7.814 -1.882 1.00 90.62 264 TYR A N 1
ATOM 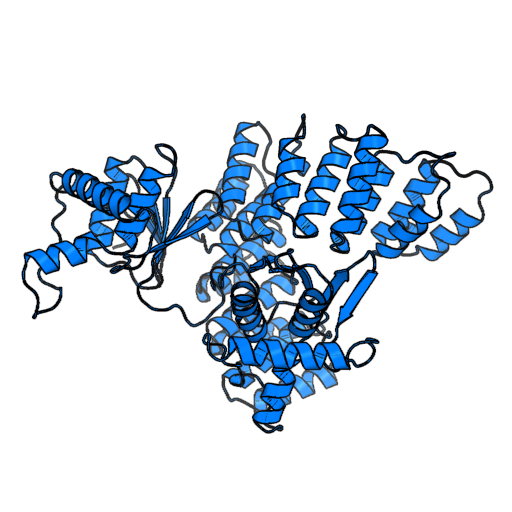2075 C CA . TYR A 1 264 ? 22.100 7.287 -1.669 1.00 90.62 264 TYR A CA 1
ATOM 2076 C C . TYR A 1 264 ? 22.114 5.765 -1.516 1.00 90.62 264 TYR A C 1
ATOM 2078 O O . TYR A 1 264 ? 22.962 5.088 -2.095 1.00 90.62 264 TYR A O 1
ATOM 2086 N N . ILE A 1 265 ? 21.170 5.206 -0.753 1.00 86.69 265 ILE A N 1
ATOM 2087 C CA . ILE A 1 265 ? 21.077 3.755 -0.551 1.00 86.69 265 ILE A CA 1
ATOM 2088 C C . ILE A 1 265 ? 20.802 3.043 -1.879 1.00 86.69 265 ILE A C 1
ATOM 2090 O O . ILE A 1 265 ? 21.457 2.047 -2.179 1.00 86.69 265 ILE A O 1
ATOM 2094 N N . LEU A 1 266 ? 19.878 3.556 -2.695 1.00 87.12 266 LEU A N 1
ATOM 2095 C CA . LEU A 1 266 ? 19.572 2.974 -4.003 1.00 87.12 266 LEU A CA 1
ATOM 2096 C C . LEU A 1 266 ? 20.765 3.065 -4.965 1.00 87.12 266 LEU A C 1
ATOM 2098 O O . LEU A 1 266 ? 21.084 2.072 -5.616 1.00 87.12 266 LEU A O 1
ATOM 2102 N N . LEU A 1 267 ? 21.475 4.198 -5.009 1.00 91.88 267 LEU A N 1
ATOM 2103 C CA . LEU A 1 267 ? 22.690 4.347 -5.818 1.00 91.88 267 LEU A CA 1
ATOM 2104 C C . LEU A 1 267 ? 23.806 3.390 -5.368 1.00 91.88 267 LEU A C 1
ATOM 2106 O O . LEU A 1 267 ? 24.431 2.723 -6.191 1.00 91.88 267 LEU A O 1
ATOM 2110 N N . SER A 1 268 ? 24.017 3.268 -4.056 1.00 88.94 268 SER A N 1
ATOM 2111 C CA . SER A 1 268 ? 24.951 2.302 -3.469 1.00 88.94 268 SER A CA 1
ATOM 2112 C C . SER A 1 268 ? 24.596 0.865 -3.874 1.00 88.94 268 SER A C 1
ATOM 2114 O O . SER A 1 268 ? 25.461 0.109 -4.317 1.00 88.94 268 SER A O 1
ATOM 2116 N N . ASN A 1 269 ? 23.310 0.501 -3.819 1.00 84.69 269 ASN A N 1
ATOM 2117 C CA . ASN A 1 269 ? 22.828 -0.816 -4.239 1.00 84.69 269 ASN A CA 1
ATOM 2118 C C . ASN A 1 269 ? 23.029 -1.065 -5.744 1.00 84.69 269 ASN A C 1
ATOM 2120 O O . ASN A 1 269 ? 23.369 -2.184 -6.134 1.00 84.69 269 ASN A O 1
ATOM 2124 N N . ILE A 1 270 ? 22.846 -0.043 -6.588 1.00 87.94 270 ILE A N 1
ATOM 2125 C CA . ILE A 1 270 ? 23.115 -0.115 -8.032 1.00 87.94 270 ILE A CA 1
ATOM 2126 C C . ILE A 1 270 ? 24.600 -0.383 -8.292 1.00 87.94 270 ILE A C 1
ATOM 2128 O O . ILE A 1 270 ? 24.922 -1.293 -9.059 1.00 87.94 270 ILE A O 1
ATOM 2132 N N . HIS A 1 271 ? 25.508 0.348 -7.637 1.00 88.25 271 HIS A N 1
ATOM 2133 C CA . HIS A 1 271 ? 26.947 0.098 -7.752 1.00 88.25 271 HIS A CA 1
ATOM 2134 C C . HIS A 1 271 ? 27.320 -1.309 -7.272 1.00 88.25 271 HIS A C 1
ATOM 2136 O O . HIS A 1 271 ? 28.038 -2.017 -7.976 1.00 88.25 271 HIS A O 1
ATOM 2142 N N . ALA A 1 272 ? 26.771 -1.758 -6.139 1.00 83.00 272 ALA A N 1
ATOM 2143 C CA . ALA A 1 272 ? 27.014 -3.100 -5.612 1.00 83.00 272 ALA A CA 1
ATOM 2144 C C . ALA A 1 272 ? 26.564 -4.201 -6.591 1.00 83.00 272 ALA A C 1
ATOM 2146 O O . ALA A 1 272 ? 27.353 -5.083 -6.929 1.00 83.00 272 ALA A O 1
ATOM 2147 N N . LYS A 1 273 ? 25.335 -4.128 -7.130 1.00 81.06 273 LYS A N 1
ATOM 2148 C CA . LYS A 1 273 ? 24.846 -5.104 -8.127 1.00 81.06 273 LYS A CA 1
ATOM 2149 C C . LYS A 1 273 ? 25.571 -4.997 -9.480 1.00 81.06 273 LYS A C 1
ATOM 2151 O O . LYS A 1 273 ? 25.613 -5.988 -10.206 1.00 81.06 273 LYS A O 1
ATOM 2156 N N . SER A 1 274 ? 26.163 -3.843 -9.800 1.00 85.38 274 SER A N 1
ATOM 2157 C CA . SER A 1 274 ? 27.043 -3.647 -10.968 1.00 85.38 274 SER A CA 1
ATOM 2158 C C . SER A 1 274 ? 28.495 -4.083 -10.717 1.00 85.38 274 SER A C 1
ATOM 2160 O O . SER A 1 274 ? 29.308 -4.002 -11.630 1.00 85.38 274 SER A O 1
ATOM 2162 N N . LYS A 1 275 ? 28.828 -4.560 -9.505 1.00 85.50 275 LYS A N 1
ATOM 2163 C CA . LYS A 1 275 ? 30.187 -4.931 -9.062 1.00 85.50 275 LYS A CA 1
ATOM 2164 C C . LYS A 1 275 ? 31.196 -3.769 -9.065 1.00 85.50 275 LYS A C 1
ATOM 2166 O O . LYS A 1 275 ? 32.397 -3.980 -9.196 1.00 85.50 275 LYS A O 1
ATOM 2171 N N . GLU A 1 276 ? 30.720 -2.541 -8.873 1.00 88.00 276 GLU A N 1
ATOM 2172 C CA . GLU A 1 276 ? 31.530 -1.316 -8.842 1.00 88.00 276 GLU A CA 1
ATOM 2173 C C . GLU A 1 276 ? 31.747 -0.823 -7.405 1.00 88.00 276 GLU A C 1
ATOM 2175 O O . GLU A 1 276 ? 31.106 0.123 -6.938 1.00 88.00 276 GLU A O 1
ATOM 2180 N N . TRP A 1 277 ? 32.659 -1.462 -6.677 1.00 84.62 277 TRP A N 1
ATOM 2181 C CA . TRP A 1 277 ? 32.867 -1.190 -5.248 1.00 84.62 277 TRP A CA 1
ATOM 2182 C C . TRP A 1 277 ? 33.415 0.208 -4.945 1.00 84.62 277 TRP A C 1
ATOM 2184 O O . TRP A 1 277 ? 33.026 0.804 -3.939 1.00 84.62 277 TRP A O 1
ATOM 2194 N N . ASP A 1 278 ? 34.211 0.790 -5.845 1.00 89.69 278 ASP A N 1
ATOM 2195 C CA . ASP A 1 278 ? 34.666 2.179 -5.708 1.00 89.69 278 ASP A CA 1
ATOM 2196 C C . ASP A 1 278 ? 33.485 3.156 -5.672 1.00 89.69 278 ASP A C 1
ATOM 2198 O O . ASP A 1 278 ? 33.494 4.132 -4.924 1.00 89.69 278 ASP A O 1
ATOM 2202 N N . GLY A 1 279 ? 32.429 2.876 -6.446 1.00 90.00 279 GLY A N 1
ATOM 2203 C CA . GLY A 1 279 ? 31.189 3.650 -6.417 1.00 90.00 279 GLY A CA 1
ATOM 2204 C C . GLY A 1 279 ? 30.483 3.551 -5.067 1.00 90.00 279 GLY A C 1
ATOM 2205 O O . GLY A 1 279 ? 30.086 4.569 -4.502 1.00 90.00 279 GLY A O 1
ATOM 2206 N N . VAL A 1 280 ? 30.408 2.347 -4.492 1.00 86.94 280 VAL A N 1
ATOM 2207 C CA . VAL A 1 280 ? 29.854 2.125 -3.145 1.00 86.94 280 VAL A CA 1
ATOM 2208 C C . VAL A 1 280 ? 30.631 2.924 -2.092 1.00 86.94 280 VAL A C 1
ATOM 2210 O O . VAL A 1 280 ? 30.025 3.592 -1.250 1.00 86.94 280 VAL A O 1
ATOM 2213 N N . ALA A 1 281 ? 31.965 2.891 -2.145 1.00 87.88 281 ALA A N 1
ATOM 2214 C CA . ALA A 1 281 ? 32.821 3.641 -1.230 1.00 87.88 281 ALA A CA 1
ATOM 2215 C C . ALA A 1 281 ? 32.619 5.159 -1.373 1.00 87.88 281 ALA A C 1
ATOM 2217 O O . ALA A 1 281 ? 32.427 5.845 -0.366 1.00 87.88 281 ALA A O 1
ATOM 2218 N N . ARG A 1 282 ? 32.566 5.680 -2.610 1.00 92.44 282 ARG A N 1
ATOM 2219 C CA . ARG A 1 282 ? 32.290 7.103 -2.881 1.00 92.44 282 ARG A CA 1
ATOM 2220 C C . ARG A 1 282 ? 30.951 7.552 -2.305 1.00 92.44 282 ARG A C 1
ATOM 2222 O O . ARG A 1 282 ? 30.897 8.574 -1.627 1.00 92.44 282 ARG A O 1
ATOM 2229 N N . VAL A 1 283 ? 29.887 6.775 -2.513 1.00 91.06 283 VAL A N 1
ATOM 2230 C CA . VAL A 1 283 ? 28.551 7.094 -1.985 1.00 91.06 283 VAL A CA 1
ATOM 2231 C C . VAL A 1 283 ? 28.555 7.142 -0.455 1.00 91.06 283 VAL A C 1
ATOM 2233 O O . VAL A 1 283 ? 27.992 8.068 0.126 1.00 91.06 283 VAL A O 1
ATOM 2236 N N . ARG A 1 284 ? 29.230 6.201 0.221 1.00 87.94 284 ARG A N 1
ATOM 2237 C CA . ARG A 1 284 ? 29.355 6.210 1.692 1.00 87.94 284 ARG A CA 1
ATOM 2238 C C . ARG A 1 284 ? 30.115 7.429 2.205 1.00 87.94 284 ARG A C 1
ATOM 2240 O O . ARG A 1 284 ? 29.685 8.040 3.183 1.00 87.94 284 ARG A O 1
ATOM 2247 N N . SER A 1 285 ? 31.218 7.789 1.549 1.00 91.81 285 SER A N 1
ATOM 2248 C CA . SER A 1 285 ? 31.980 8.996 1.880 1.00 91.81 285 SER A CA 1
ATOM 2249 C C . SER A 1 285 ? 31.122 10.250 1.722 1.00 91.81 285 SER A C 1
ATOM 2251 O O . SER A 1 285 ? 31.078 11.067 2.639 1.00 91.81 285 SER A O 1
ATOM 2253 N N . LEU A 1 286 ? 30.354 10.344 0.633 1.00 92.44 286 LEU A N 1
ATOM 2254 C CA . LEU A 1 286 ? 29.449 11.464 0.375 1.00 92.44 286 LEU A CA 1
ATOM 2255 C C . LEU A 1 286 ? 28.321 11.561 1.417 1.00 92.44 286 LEU A C 1
ATOM 2257 O O . LEU A 1 286 ? 28.018 12.651 1.900 1.00 92.44 286 LEU A O 1
ATOM 2261 N N . MET A 1 287 ? 27.730 10.431 1.826 1.00 92.12 287 MET A N 1
ATOM 2262 C CA . MET A 1 287 ? 26.746 10.405 2.919 1.00 92.12 287 MET A CA 1
ATOM 2263 C C . MET A 1 287 ? 27.350 10.899 4.238 1.00 92.12 287 MET A C 1
ATOM 2265 O O . MET A 1 287 ? 26.704 11.652 4.967 1.00 92.12 287 MET A O 1
ATOM 2269 N N . LYS A 1 288 ? 28.592 10.499 4.548 1.00 90.69 288 LYS A N 1
ATOM 2270 C CA . LYS A 1 288 ? 29.303 10.928 5.760 1.00 90.69 288 LYS A CA 1
ATOM 2271 C C . LYS A 1 288 ? 29.594 12.429 5.737 1.00 90.69 288 LYS A C 1
ATOM 2273 O O . LYS A 1 288 ? 29.346 13.099 6.737 1.00 90.69 288 LYS A O 1
ATOM 2278 N N . GLU A 1 289 ? 30.075 12.947 4.610 1.00 93.19 289 GLU A N 1
ATOM 2279 C CA . GLU A 1 289 ? 30.346 14.372 4.395 1.00 93.19 289 GLU A CA 1
ATOM 2280 C C . GLU A 1 289 ? 29.081 15.217 4.586 1.00 93.19 289 GLU A C 1
ATOM 2282 O O . GLU A 1 289 ? 29.075 16.177 5.357 1.00 93.19 289 GLU A O 1
ATOM 2287 N N . ARG A 1 290 ? 27.971 14.794 3.972 1.00 92.88 290 ARG A N 1
ATOM 2288 C CA . ARG A 1 290 ? 26.672 15.479 4.050 1.00 92.88 290 ARG A CA 1
ATOM 2289 C C . ARG A 1 290 ? 25.868 15.152 5.313 1.00 92.88 290 ARG A C 1
ATOM 2291 O O . ARG A 1 290 ? 24.749 15.629 5.468 1.00 92.88 290 ARG A O 1
ATOM 2298 N N . ARG A 1 291 ? 26.427 14.360 6.236 1.00 91.94 291 ARG A N 1
ATOM 2299 C CA . ARG A 1 291 ? 25.794 13.928 7.500 1.00 91.94 291 ARG A CA 1
ATOM 2300 C C . ARG A 1 291 ? 24.437 13.233 7.311 1.00 91.94 291 ARG A C 1
ATOM 2302 O O . ARG A 1 291 ? 23.595 13.252 8.210 1.00 91.94 291 ARG A O 1
ATOM 2309 N N . VAL A 1 292 ? 24.243 12.578 6.170 1.00 90.06 292 VAL A N 1
ATOM 2310 C CA . VAL A 1 292 ? 23.029 11.823 5.855 1.00 90.06 292 VAL A CA 1
ATOM 2311 C C . VAL A 1 292 ? 23.097 10.470 6.553 1.00 90.06 292 VAL A C 1
ATOM 2313 O O . VAL A 1 292 ? 24.023 9.686 6.339 1.00 90.06 292 VAL A O 1
ATOM 2316 N N . LYS A 1 293 ? 22.105 10.176 7.395 1.00 84.12 293 LYS A N 1
ATOM 2317 C CA . LYS A 1 293 ? 22.006 8.896 8.106 1.00 84.12 293 LYS A CA 1
ATOM 2318 C C . LYS A 1 293 ? 20.982 7.995 7.431 1.00 84.12 293 LYS A C 1
ATOM 2320 O O . LYS A 1 293 ? 19.895 8.440 7.080 1.00 84.12 293 LYS A O 1
ATOM 2325 N N . LYS A 1 294 ? 21.329 6.715 7.279 1.00 80.50 294 LYS A N 1
ATOM 2326 C CA . LYS A 1 294 ? 20.389 5.677 6.848 1.00 80.50 294 LYS A CA 1
ATOM 2327 C C . LYS A 1 294 ? 19.299 5.516 7.904 1.00 80.50 294 LYS A C 1
ATOM 2329 O O . LYS A 1 294 ? 19.607 5.301 9.075 1.00 80.50 294 LYS A O 1
ATOM 2334 N N . GLU A 1 295 ? 18.045 5.564 7.473 1.00 74.25 295 GLU A N 1
ATOM 2335 C CA . GLU A 1 295 ? 16.926 5.188 8.331 1.00 74.25 295 GLU A CA 1
ATOM 2336 C C . GLU A 1 295 ? 16.964 3.675 8.602 1.00 74.25 295 GLU A C 1
ATOM 2338 O O . GLU A 1 295 ? 17.079 2.877 7.661 1.00 74.25 295 GLU A O 1
ATOM 2343 N N . PRO A 1 296 ? 16.900 3.247 9.873 1.00 80.25 296 PRO A N 1
ATOM 2344 C CA . PRO A 1 296 ? 16.860 1.833 10.200 1.00 80.25 296 PRO A CA 1
ATOM 2345 C C . PRO A 1 296 ? 15.543 1.204 9.727 1.00 80.25 296 PRO A C 1
ATOM 2347 O O . PRO A 1 296 ? 14.462 1.772 9.892 1.00 80.25 296 PRO A O 1
ATOM 2350 N N . GLY A 1 297 ? 15.634 0.007 9.145 1.00 82.75 297 GLY A N 1
ATOM 2351 C CA . GLY A 1 297 ? 14.467 -0.776 8.749 1.00 82.75 297 GLY A CA 1
ATOM 2352 C C . GLY A 1 297 ? 13.847 -1.465 9.961 1.00 82.75 297 GLY A C 1
ATOM 2353 O O . GLY A 1 297 ? 14.397 -2.441 10.471 1.00 82.75 297 GLY A O 1
ATOM 2354 N N . VAL A 1 298 ? 12.685 -0.991 10.387 1.00 88.19 298 VAL A N 1
ATOM 2355 C CA . VAL A 1 298 ? 11.963 -1.476 11.563 1.00 88.19 298 VAL A CA 1
ATOM 2356 C C . VAL A 1 298 ? 10.689 -2.176 11.114 1.00 88.19 298 VAL A C 1
ATOM 2358 O O . VAL A 1 298 ? 9.973 -1.670 10.247 1.00 88.19 298 VAL A O 1
ATOM 2361 N N . SER A 1 299 ? 10.407 -3.325 11.724 1.00 91.94 299 SER A N 1
ATOM 2362 C CA . SER A 1 299 ? 9.156 -4.055 11.525 1.00 91.94 299 SER A CA 1
ATOM 2363 C C . SER A 1 299 ? 8.444 -4.251 12.856 1.00 91.94 299 SER A C 1
ATOM 2365 O O . SER A 1 299 ? 9.096 -4.438 13.878 1.00 91.94 299 SER A O 1
ATOM 2367 N N . TRP A 1 300 ? 7.117 -4.223 12.871 1.00 91.06 300 TRP A N 1
ATOM 2368 C CA . TRP A 1 300 ? 6.338 -4.440 14.087 1.00 91.06 300 TRP A CA 1
ATOM 2369 C C . TRP A 1 300 ? 5.092 -5.285 13.848 1.00 91.06 300 TRP A C 1
ATOM 2371 O O . TRP A 1 300 ? 4.558 -5.350 12.740 1.00 91.06 300 TRP A O 1
ATOM 2381 N N . ILE A 1 301 ? 4.644 -5.942 14.917 1.00 89.50 301 ILE A N 1
ATOM 2382 C CA . ILE A 1 301 ? 3.451 -6.792 14.957 1.00 89.50 301 ILE A CA 1
ATOM 2383 C C . ILE A 1 301 ? 2.668 -6.523 16.246 1.00 89.50 301 ILE A C 1
ATOM 2385 O O . ILE A 1 301 ? 3.247 -6.396 17.327 1.00 89.50 301 ILE A O 1
ATOM 2389 N N . GLY A 1 302 ? 1.344 -6.424 16.134 1.00 84.75 302 GLY A N 1
ATOM 2390 C CA . GLY A 1 302 ? 0.443 -6.285 17.277 1.00 84.75 302 GLY A CA 1
ATOM 2391 C C . GLY A 1 302 ? -0.042 -7.649 17.765 1.00 84.75 302 GLY A C 1
ATOM 2392 O O . GLY A 1 302 ? -0.754 -8.342 17.042 1.00 84.75 302 GLY A O 1
ATOM 2393 N N . ILE A 1 303 ? 0.307 -8.041 18.993 1.00 84.62 303 ILE A N 1
ATOM 2394 C CA . ILE A 1 303 ? -0.120 -9.311 19.602 1.00 84.62 303 ILE A CA 1
ATOM 2395 C C . ILE A 1 303 ? -0.616 -9.046 21.023 1.00 84.62 303 ILE A C 1
ATOM 2397 O O . ILE A 1 303 ? 0.058 -8.386 21.806 1.00 84.62 303 ILE A O 1
ATOM 2401 N N . ARG A 1 304 ? -1.801 -9.572 21.374 1.00 79.31 304 ARG A N 1
ATOM 2402 C CA . ARG A 1 304 ? -2.410 -9.430 22.718 1.00 79.31 304 ARG A CA 1
ATOM 2403 C C . ARG A 1 304 ? -2.434 -7.970 23.214 1.00 79.31 304 ARG A C 1
ATOM 2405 O O . ARG A 1 304 ? -2.067 -7.690 24.349 1.00 79.31 304 ARG A O 1
ATOM 2412 N N . ASN A 1 305 ? -2.845 -7.043 22.345 1.00 72.12 305 ASN A N 1
ATOM 2413 C CA . ASN A 1 305 ? -2.888 -5.591 22.585 1.00 72.12 305 ASN A CA 1
ATOM 2414 C C . ASN A 1 305 ? -1.537 -4.916 22.883 1.00 72.12 305 ASN A C 1
ATOM 2416 O O . ASN A 1 305 ? -1.517 -3.764 23.309 1.00 72.12 305 ASN A O 1
ATOM 2420 N N . LYS A 1 306 ? -0.414 -5.587 22.614 1.00 80.56 306 LYS A N 1
ATOM 2421 C CA . LYS A 1 306 ? 0.926 -5.012 22.707 1.00 80.56 306 LYS A CA 1
ATOM 2422 C C . LYS A 1 306 ? 1.573 -4.963 21.328 1.00 80.56 306 LYS A C 1
ATOM 2424 O O . LYS A 1 306 ? 1.512 -5.931 20.570 1.00 80.56 306 LYS A O 1
ATOM 2429 N N . THR A 1 307 ? 2.203 -3.839 21.009 1.00 85.06 307 THR A N 1
ATOM 2430 C CA . THR A 1 307 ? 3.027 -3.706 19.805 1.00 85.06 307 THR A CA 1
ATOM 2431 C C . THR A 1 307 ? 4.434 -4.201 20.111 1.00 85.06 307 THR A C 1
ATOM 2433 O O . THR A 1 307 ? 5.078 -3.726 21.045 1.00 85.06 307 THR A O 1
ATOM 2436 N N . HIS A 1 308 ? 4.905 -5.165 19.326 1.00 89.19 308 HIS A N 1
ATOM 2437 C CA . HIS A 1 308 ? 6.264 -5.688 19.397 1.00 89.19 308 HIS A CA 1
ATOM 2438 C C . HIS A 1 308 ? 7.050 -5.166 18.204 1.00 89.19 308 HIS A C 1
ATOM 2440 O O . HIS A 1 308 ? 6.655 -5.391 17.061 1.00 89.19 308 HIS A O 1
ATOM 2446 N N . VAL A 1 309 ? 8.133 -4.449 18.486 1.00 89.88 309 VAL A N 1
ATOM 2447 C CA . VAL A 1 309 ? 8.969 -3.776 17.492 1.00 89.88 309 VAL A CA 1
ATOM 2448 C C . VAL A 1 309 ? 10.277 -4.543 17.345 1.00 89.88 309 VAL A C 1
ATOM 2450 O O . VAL A 1 309 ? 10.879 -4.946 18.338 1.00 89.88 309 VAL A O 1
ATOM 2453 N N . PHE A 1 310 ? 10.702 -4.740 16.102 1.00 91.06 310 PHE A N 1
ATOM 2454 C CA . PHE A 1 310 ? 11.895 -5.483 15.733 1.00 91.06 310 PHE A CA 1
ATOM 2455 C C . PHE A 1 310 ? 12.788 -4.626 14.850 1.00 91.06 310 PHE A C 1
ATOM 2457 O O . PHE A 1 310 ? 12.357 -4.081 13.828 1.00 91.06 310 PHE A O 1
ATOM 2464 N N . LEU A 1 311 ? 14.055 -4.565 15.227 1.00 86.69 311 LEU A N 1
ATOM 2465 C CA . LEU A 1 311 ? 15.129 -3.961 14.463 1.00 86.69 311 LEU A CA 1
ATOM 2466 C C . LEU A 1 311 ? 16.174 -5.048 14.181 1.00 86.69 311 LEU A C 1
ATOM 2468 O O . LEU A 1 311 ? 16.423 -5.914 15.016 1.00 86.69 311 LEU A O 1
ATOM 2472 N N . SER A 1 312 ? 16.751 -5.036 12.981 1.00 76.56 312 SER A N 1
ATOM 2473 C CA . SER A 1 312 ? 17.860 -5.936 12.655 1.00 76.56 312 SER A CA 1
ATOM 2474 C C . SER A 1 312 ? 19.045 -5.650 13.574 1.00 76.56 312 SER A C 1
ATOM 2476 O O . SER A 1 312 ? 19.386 -4.486 13.757 1.00 76.56 312 SER A O 1
ATOM 2478 N N . GLU A 1 313 ? 19.642 -6.703 14.137 1.00 71.94 313 GLU A N 1
ATOM 2479 C CA . GLU A 1 313 ? 20.748 -6.645 15.116 1.00 71.94 313 GLU A CA 1
ATOM 2480 C C . GLU A 1 313 ? 20.356 -6.155 16.524 1.00 71.94 313 GLU A C 1
ATOM 2482 O O . GLU A 1 313 ? 21.210 -6.072 17.407 1.00 71.94 313 GLU A O 1
ATOM 2487 N N . ASP A 1 314 ? 19.073 -5.881 16.776 1.00 71.06 314 ASP A N 1
ATOM 2488 C CA . ASP A 1 314 ? 18.609 -5.469 18.098 1.00 71.06 314 ASP A CA 1
ATOM 2489 C C . ASP A 1 314 ? 18.278 -6.671 18.993 1.00 71.06 314 ASP A C 1
ATOM 2491 O O . ASP A 1 314 ? 17.450 -7.523 18.663 1.00 71.06 314 ASP A O 1
ATOM 2495 N N . ASN A 1 315 ? 18.903 -6.702 20.169 1.00 72.31 315 ASN A N 1
ATOM 2496 C CA . ASN A 1 315 ? 18.708 -7.729 21.189 1.00 72.31 315 ASN A CA 1
ATOM 2497 C C . ASN A 1 315 ? 17.809 -7.260 22.350 1.00 72.31 315 ASN A C 1
ATOM 2499 O O . ASN A 1 315 ? 17.749 -7.924 23.382 1.00 72.31 315 ASN A O 1
ATOM 2503 N N . GLN A 1 316 ? 17.101 -6.134 22.211 1.00 78.75 316 GLN A N 1
ATOM 2504 C CA . GLN A 1 316 ? 16.244 -5.584 23.272 1.00 78.75 316 GLN A CA 1
ATOM 2505 C C . GLN A 1 316 ? 14.956 -6.379 23.528 1.00 78.75 316 GLN A C 1
ATOM 2507 O O . GLN A 1 316 ? 14.312 -6.198 24.564 1.00 78.75 316 GLN A O 1
ATOM 2512 N N . HIS A 1 317 ? 14.544 -7.265 22.617 1.00 86.12 317 HIS A N 1
ATOM 2513 C CA . HIS A 1 317 ? 13.338 -8.060 22.832 1.00 86.12 317 HIS A CA 1
ATOM 2514 C C . HIS A 1 317 ? 13.580 -9.158 23.881 1.00 86.12 317 HIS A C 1
ATOM 2516 O O . HIS A 1 317 ? 14.466 -9.994 23.721 1.00 86.12 317 HIS A O 1
ATOM 2522 N N . ALA A 1 318 ? 12.728 -9.230 24.911 1.00 88.44 318 ALA A N 1
ATOM 2523 C CA . ALA A 1 318 ? 12.875 -10.176 26.029 1.00 88.44 318 ALA A CA 1
ATOM 2524 C C . ALA A 1 318 ? 12.982 -11.656 25.601 1.00 88.44 318 ALA A C 1
ATOM 2526 O O . ALA A 1 318 ? 13.588 -12.469 26.289 1.00 88.44 318 ALA A O 1
ATOM 2527 N N . GLU A 1 319 ? 12.399 -12.005 24.453 1.00 91.94 319 GLU A N 1
ATOM 2528 C CA . GLU A 1 319 ? 12.395 -13.366 23.897 1.00 91.94 319 GLU A CA 1
ATOM 2529 C C . GLU A 1 319 ? 13.291 -13.529 22.653 1.00 91.94 319 GLU A C 1
ATOM 2531 O O . GLU A 1 319 ? 13.083 -14.454 21.871 1.00 91.94 319 GLU A O 1
ATOM 2536 N N . ILE A 1 320 ? 14.264 -12.635 22.422 1.00 91.50 320 ILE A N 1
ATOM 2537 C CA . ILE A 1 320 ? 15.040 -12.603 21.167 1.00 91.50 320 ILE A CA 1
ATOM 2538 C C . ILE A 1 320 ? 15.733 -13.936 20.846 1.00 91.50 320 ILE A C 1
ATOM 2540 O O . ILE A 1 320 ? 15.722 -14.372 19.698 1.00 91.50 320 ILE A O 1
ATOM 2544 N N . VAL A 1 321 ? 16.241 -14.643 21.862 1.00 91.75 321 VAL A N 1
ATOM 2545 C CA . VAL A 1 321 ? 16.889 -15.957 21.702 1.00 91.75 321 VAL A CA 1
ATOM 2546 C C . VAL A 1 321 ? 15.923 -16.987 21.107 1.00 91.75 321 VAL A C 1
ATOM 2548 O O . VAL A 1 321 ? 16.279 -17.716 20.181 1.00 91.75 321 VAL A O 1
ATOM 2551 N N . LEU A 1 322 ? 14.679 -17.014 21.595 1.00 94.19 322 LEU A N 1
ATOM 2552 C CA . LEU A 1 322 ? 13.641 -17.917 21.093 1.00 94.19 322 LEU A CA 1
ATOM 2553 C C . LEU A 1 322 ? 13.204 -17.527 19.676 1.00 94.19 322 LEU A C 1
ATOM 2555 O O . LEU A 1 322 ? 12.965 -18.398 18.842 1.00 94.19 322 LEU A O 1
ATOM 2559 N N . ILE A 1 323 ? 13.144 -16.226 19.387 1.00 94.12 323 ILE A N 1
ATOM 2560 C CA . ILE A 1 323 ? 12.808 -15.712 18.055 1.00 94.12 323 ILE A CA 1
ATOM 2561 C C . ILE A 1 323 ? 13.882 -16.118 17.046 1.00 94.12 323 ILE A C 1
ATOM 2563 O O . ILE A 1 323 ? 13.548 -16.639 15.986 1.00 94.12 323 ILE A O 1
ATOM 2567 N N . TYR A 1 324 ? 15.164 -15.951 17.372 1.00 92.56 324 TYR A N 1
ATOM 2568 C CA . TYR A 1 324 ? 16.263 -16.366 16.498 1.00 92.56 324 TYR A CA 1
ATOM 2569 C C . TYR A 1 324 ? 16.271 -17.877 16.265 1.00 92.56 324 TYR A C 1
ATOM 2571 O O . TYR A 1 324 ? 16.443 -18.314 15.127 1.00 92.56 324 TYR A O 1
ATOM 2579 N N . ALA A 1 325 ? 16.014 -18.679 17.303 1.00 93.94 325 ALA A N 1
ATOM 2580 C CA . ALA A 1 325 ? 15.842 -20.121 17.145 1.00 93.94 325 ALA A CA 1
ATOM 2581 C C . ALA A 1 325 ? 14.685 -20.447 16.186 1.00 93.94 325 ALA A C 1
ATOM 2583 O O . ALA A 1 325 ? 14.842 -21.277 15.288 1.00 93.94 325 ALA A O 1
ATOM 2584 N N . LYS A 1 326 ? 13.554 -19.738 16.307 1.00 95.75 326 LYS A N 1
ATOM 2585 C CA . LYS A 1 326 ? 12.409 -19.932 15.415 1.00 95.75 326 LYS A CA 1
ATOM 2586 C C . LYS A 1 326 ? 12.705 -19.525 13.975 1.00 95.75 326 LYS A C 1
ATOM 2588 O O . LYS A 1 326 ? 12.309 -20.234 13.056 1.00 95.75 326 LYS A O 1
ATOM 2593 N N . VAL A 1 327 ? 13.411 -18.417 13.761 1.00 94.69 327 VAL A N 1
ATOM 2594 C CA . VAL A 1 327 ? 13.853 -17.991 12.426 1.00 94.69 327 VAL A CA 1
ATOM 2595 C C . VAL A 1 327 ? 14.710 -19.076 11.784 1.00 94.69 327 VAL A C 1
ATOM 2597 O O . VAL A 1 327 ? 14.413 -19.479 10.663 1.00 94.69 327 VAL A O 1
ATOM 2600 N N . LYS A 1 328 ? 15.712 -19.608 12.498 1.00 93.44 328 LYS A N 1
ATOM 2601 C CA . LYS A 1 328 ? 16.554 -20.706 11.995 1.00 93.44 328 LYS A CA 1
ATOM 2602 C C . LYS A 1 328 ? 15.726 -21.933 11.612 1.00 93.44 328 LYS A C 1
ATOM 2604 O O . LYS A 1 328 ? 15.893 -22.462 10.517 1.00 93.44 328 LYS A O 1
ATOM 2609 N N . GLU A 1 329 ? 14.806 -22.352 12.483 1.00 95.69 329 GLU A N 1
ATOM 2610 C CA . GLU A 1 329 ? 13.903 -23.484 12.231 1.00 95.69 329 GLU A CA 1
ATOM 2611 C C . GLU A 1 329 ? 13.067 -23.271 10.959 1.00 95.69 329 GLU A C 1
ATOM 2613 O O . GLU A 1 329 ? 12.981 -24.150 10.103 1.00 95.69 329 GLU A O 1
ATOM 2618 N N . VAL A 1 330 ? 12.453 -22.095 10.823 1.00 95.19 330 VAL A N 1
ATOM 2619 C CA . VAL A 1 330 ? 11.574 -21.768 9.696 1.00 95.19 330 VAL A CA 1
ATOM 2620 C C . VAL A 1 330 ? 12.367 -21.659 8.393 1.00 95.19 330 VAL A C 1
ATOM 2622 O O . VAL A 1 330 ? 11.948 -22.230 7.388 1.00 95.19 330 VAL A O 1
ATOM 2625 N N . LEU A 1 331 ? 13.525 -20.989 8.405 1.00 93.56 331 LEU A N 1
ATOM 2626 C CA . LEU A 1 331 ? 14.394 -20.870 7.231 1.00 93.56 331 LEU A CA 1
ATOM 2627 C C . LEU A 1 331 ? 14.897 -22.241 6.758 1.00 93.56 331 LEU A C 1
ATOM 2629 O O . LEU A 1 331 ? 14.873 -22.516 5.559 1.00 93.56 331 LEU A O 1
ATOM 2633 N N . ALA A 1 332 ? 15.265 -23.135 7.682 1.00 93.25 332 ALA A N 1
ATOM 2634 C CA . ALA A 1 332 ? 15.656 -24.504 7.350 1.00 93.25 332 ALA A CA 1
ATOM 2635 C C . ALA A 1 332 ? 14.521 -25.293 6.671 1.00 93.25 332 ALA A C 1
ATOM 2637 O O . ALA A 1 332 ? 14.779 -26.052 5.741 1.00 93.25 332 ALA A O 1
ATOM 2638 N N . LYS A 1 333 ? 13.263 -25.078 7.082 1.00 94.81 333 LYS A N 1
ATOM 2639 C CA . LYS A 1 333 ? 12.087 -25.747 6.497 1.00 94.81 333 LYS A CA 1
ATOM 2640 C C . LYS A 1 333 ? 11.695 -25.220 5.115 1.00 94.81 333 LYS A C 1
ATOM 2642 O O . LYS A 1 333 ? 11.158 -25.983 4.320 1.00 94.81 333 LYS A O 1
ATOM 2647 N N . ILE A 1 334 ? 11.955 -23.947 4.809 1.00 94.25 334 ILE A N 1
ATOM 2648 C CA . ILE A 1 334 ? 11.631 -23.376 3.489 1.00 94.25 334 ILE A CA 1
ATOM 2649 C C . ILE A 1 334 ? 12.747 -23.555 2.449 1.00 94.25 334 ILE A C 1
ATOM 2651 O O . ILE A 1 334 ? 12.468 -23.446 1.257 1.00 94.25 334 ILE A O 1
ATOM 2655 N N . ARG A 1 335 ? 13.992 -23.854 2.854 1.00 91.25 335 ARG A N 1
ATOM 2656 C CA . ARG A 1 335 ? 15.105 -24.139 1.921 1.00 91.25 335 ARG A CA 1
ATOM 2657 C C . ARG A 1 335 ? 14.770 -25.267 0.928 1.00 91.25 335 ARG A C 1
ATOM 2659 O O . ARG A 1 335 ? 14.883 -25.020 -0.271 1.00 91.25 335 ARG A O 1
ATOM 2666 N N . PRO A 1 336 ? 14.262 -26.442 1.357 1.00 90.19 336 PRO A N 1
ATOM 2667 C CA . PRO A 1 336 ? 13.821 -27.495 0.435 1.00 90.19 336 PRO A CA 1
ATOM 2668 C C . PRO A 1 336 ? 12.666 -27.085 -0.488 1.00 90.19 336 PRO A C 1
ATOM 2670 O O . PRO A 1 336 ? 12.476 -27.697 -1.531 1.00 90.19 336 PRO A O 1
ATOM 2673 N N . LEU A 1 337 ? 11.904 -26.045 -0.128 1.00 86.00 337 LEU A N 1
ATOM 2674 C CA . LEU A 1 337 ? 10.810 -25.499 -0.939 1.00 86.00 337 LEU A CA 1
ATOM 2675 C C . LEU A 1 337 ? 11.295 -24.479 -1.988 1.00 86.00 337 LEU A C 1
ATOM 2677 O O . LEU A 1 337 ? 10.475 -23.810 -2.612 1.00 86.00 337 LEU A O 1
ATOM 2681 N N . GLY A 1 338 ? 12.613 -24.329 -2.164 1.00 82.62 338 GLY A N 1
ATOM 2682 C CA . GLY A 1 338 ? 13.217 -23.427 -3.148 1.00 82.62 338 GLY A CA 1
ATOM 2683 C C . GLY A 1 338 ? 13.662 -22.071 -2.593 1.00 82.62 338 GLY A C 1
ATOM 2684 O O . GLY A 1 338 ? 13.957 -21.164 -3.373 1.00 82.62 338 GLY A O 1
ATOM 2685 N N . TYR A 1 339 ? 13.724 -21.893 -1.267 1.00 86.50 339 TYR A N 1
ATOM 2686 C CA . TYR A 1 339 ? 14.293 -20.673 -0.687 1.00 86.50 339 TYR A CA 1
ATOM 2687 C C . TYR A 1 339 ? 15.818 -20.640 -0.861 1.00 86.50 339 TYR A C 1
ATOM 2689 O O . TYR A 1 339 ? 16.530 -21.464 -0.289 1.00 86.50 339 TYR A O 1
ATOM 2697 N N . ALA A 1 340 ? 16.308 -19.634 -1.586 1.00 79.88 340 ALA A N 1
ATOM 2698 C CA . ALA A 1 340 ? 17.724 -19.303 -1.699 1.00 79.88 340 ALA A CA 1
ATOM 2699 C C . ALA A 1 340 ? 17.941 -17.832 -1.287 1.00 79.88 340 ALA A C 1
ATOM 2701 O O . ALA A 1 340 ? 17.303 -16.952 -1.880 1.00 79.88 340 ALA A O 1
ATOM 2702 N N . PRO A 1 341 ? 18.801 -17.542 -0.292 1.00 77.56 341 PRO A N 1
ATOM 2703 C CA . PRO A 1 341 ? 19.080 -16.170 0.123 1.00 77.56 341 PRO A CA 1
ATOM 2704 C C . PRO A 1 341 ? 19.745 -15.350 -0.992 1.00 77.56 341 PRO A C 1
ATOM 2706 O O . PRO A 1 341 ? 20.681 -15.816 -1.644 1.00 77.56 341 PRO A O 1
ATOM 2709 N N . ASP A 1 342 ? 19.308 -14.101 -1.196 1.00 68.94 342 ASP A N 1
ATOM 2710 C CA . ASP A 1 342 ? 19.955 -13.184 -2.156 1.00 68.94 342 ASP A CA 1
ATOM 2711 C C . ASP A 1 342 ? 21.233 -12.564 -1.565 1.00 68.94 342 ASP A C 1
ATOM 2713 O O . ASP A 1 342 ? 21.256 -11.416 -1.119 1.00 68.94 342 ASP A O 1
ATOM 2717 N N . VAL A 1 343 ? 22.324 -13.330 -1.588 1.00 63.78 343 VAL A N 1
ATOM 2718 C CA . VAL A 1 343 ? 23.648 -12.898 -1.104 1.00 63.78 343 VAL A CA 1
ATOM 2719 C C . VAL A 1 343 ? 24.330 -11.858 -2.003 1.00 63.78 343 VAL A C 1
ATOM 2721 O O . VAL A 1 343 ? 25.303 -11.229 -1.588 1.00 63.78 343 VAL A O 1
ATOM 2724 N N . ALA A 1 344 ? 23.816 -11.604 -3.215 1.00 53.50 344 ALA A N 1
ATOM 2725 C CA . ALA A 1 344 ? 24.476 -10.747 -4.206 1.00 53.50 344 ALA A CA 1
ATOM 2726 C C . ALA A 1 344 ? 24.422 -9.238 -3.879 1.00 53.50 344 ALA A C 1
ATOM 2728 O O . ALA A 1 344 ? 24.986 -8.435 -4.619 1.00 53.50 344 ALA A O 1
ATOM 2729 N N . GLY A 1 345 ? 23.711 -8.830 -2.821 1.00 49.47 345 GLY A N 1
ATOM 2730 C CA . GLY A 1 345 ? 23.656 -7.443 -2.335 1.00 49.47 345 GLY A CA 1
ATOM 2731 C C . GLY A 1 345 ? 24.422 -7.178 -1.032 1.00 49.47 345 GLY A C 1
ATOM 2732 O O . GLY A 1 345 ? 24.418 -6.041 -0.563 1.00 49.47 345 GLY A O 1
ATOM 2733 N N . ALA A 1 346 ? 25.040 -8.195 -0.423 1.00 44.69 346 ALA A N 1
ATOM 2734 C CA . ALA A 1 346 ? 25.696 -8.075 0.877 1.00 44.69 346 ALA A CA 1
ATOM 2735 C C . ALA A 1 346 ? 27.200 -7.745 0.744 1.00 44.69 346 ALA A C 1
ATOM 2737 O O . ALA A 1 346 ? 27.853 -8.102 -0.234 1.00 44.69 346 ALA A O 1
ATOM 2738 N N . TYR A 1 347 ? 27.718 -6.996 1.721 1.00 47.59 347 TYR A N 1
ATOM 2739 C CA . TYR A 1 347 ? 29.048 -6.375 1.753 1.00 47.59 347 TYR A CA 1
ATOM 2740 C C . TYR A 1 347 ? 30.177 -7.391 1.500 1.00 47.59 347 TYR A C 1
ATOM 2742 O O . TYR A 1 347 ? 30.176 -8.457 2.107 1.00 47.59 347 TYR A O 1
ATOM 2750 N N . HIS A 1 348 ? 31.167 -7.043 0.664 1.00 42.47 348 HIS A N 1
ATOM 2751 C CA . HIS A 1 348 ? 32.274 -7.951 0.329 1.00 42.47 348 HIS A CA 1
ATOM 2752 C C . HIS A 1 348 ? 33.268 -8.196 1.487 1.00 42.47 348 HIS A C 1
ATOM 2754 O O . HIS A 1 348 ? 34.041 -9.150 1.429 1.00 42.47 348 HIS A O 1
ATOM 2760 N N . ASP A 1 349 ? 33.213 -7.379 2.545 1.00 41.75 349 ASP A N 1
ATOM 2761 C CA . ASP A 1 349 ? 34.138 -7.434 3.693 1.00 41.75 349 ASP A CA 1
ATOM 2762 C C . ASP A 1 349 ? 33.774 -8.511 4.731 1.00 41.75 349 ASP A C 1
ATOM 2764 O O . ASP A 1 349 ? 34.431 -8.634 5.760 1.00 41.75 349 ASP A O 1
ATOM 2768 N N . VAL A 1 350 ? 32.707 -9.275 4.485 1.00 45.44 350 VAL A N 1
ATOM 2769 C CA . VAL A 1 350 ? 32.231 -10.352 5.363 1.00 45.44 350 VAL A CA 1
ATOM 2770 C C . VAL A 1 350 ? 32.112 -11.630 4.542 1.00 45.44 350 VAL A C 1
ATOM 2772 O O . VAL A 1 350 ? 31.747 -11.551 3.366 1.00 45.44 350 VAL A O 1
ATOM 2775 N N . ASP A 1 351 ? 32.445 -12.785 5.111 1.00 44.25 351 ASP A N 1
ATOM 2776 C CA . ASP A 1 351 ? 32.323 -14.077 4.426 1.00 44.25 351 ASP A CA 1
ATOM 2777 C C . ASP A 1 351 ? 30.859 -14.405 4.047 1.00 44.25 351 ASP A C 1
ATOM 2779 O O . ASP A 1 351 ? 29.906 -13.756 4.492 1.00 44.25 351 ASP A O 1
ATOM 2783 N N . GLU A 1 352 ? 30.658 -15.372 3.147 1.00 45.75 352 GLU A N 1
ATOM 2784 C CA . GLU A 1 352 ? 29.319 -15.727 2.648 1.00 45.75 352 GLU A CA 1
ATOM 2785 C C . GLU A 1 352 ? 28.376 -16.216 3.761 1.00 45.75 352 GLU A C 1
ATOM 2787 O O . GLU A 1 352 ? 27.179 -15.918 3.725 1.00 45.75 352 GLU A O 1
ATOM 2792 N N . GLU A 1 353 ? 28.917 -16.882 4.782 1.00 47.16 353 GLU A N 1
ATOM 2793 C CA . GLU A 1 353 ? 28.174 -17.388 5.938 1.00 47.16 353 GLU A CA 1
ATOM 2794 C C . GLU A 1 353 ? 27.626 -16.242 6.802 1.00 47.16 353 GLU A C 1
ATOM 2796 O O . GLU A 1 353 ? 26.463 -16.243 7.217 1.00 47.16 353 GLU A O 1
ATOM 2801 N N . GLN A 1 354 ? 28.422 -15.200 7.026 1.00 49.53 354 GLN A N 1
ATOM 2802 C CA . GLN A 1 354 ? 28.017 -14.035 7.796 1.00 49.53 354 GLN A CA 1
ATOM 2803 C C . GLN A 1 354 ? 27.067 -13.124 7.005 1.00 49.53 354 GLN A C 1
ATOM 2805 O O . GLN A 1 354 ? 26.171 -12.509 7.590 1.00 49.53 354 GLN A O 1
ATOM 2810 N N . ARG A 1 355 ? 27.164 -13.100 5.668 1.00 57.88 355 ARG A N 1
ATOM 2811 C CA . ARG A 1 355 ? 26.164 -12.450 4.796 1.00 57.88 355 ARG A CA 1
ATOM 2812 C C . ARG A 1 355 ? 24.807 -13.141 4.878 1.00 57.88 355 ARG A C 1
ATOM 2814 O O . ARG A 1 355 ? 23.786 -12.467 5.019 1.00 57.88 355 ARG A O 1
ATOM 2821 N N . GLU A 1 356 ? 24.787 -14.468 4.813 1.00 58.31 356 GLU A N 1
ATOM 2822 C CA . GLU A 1 356 ? 23.561 -15.254 4.947 1.00 58.31 356 GLU A CA 1
ATOM 2823 C C . GLU A 1 356 ? 22.945 -15.114 6.350 1.00 58.31 356 GLU A C 1
ATOM 2825 O O . GLU A 1 356 ? 21.725 -14.958 6.493 1.00 58.31 356 GLU A O 1
ATOM 2830 N N . ASN A 1 357 ? 23.783 -15.072 7.389 1.00 60.22 357 ASN A N 1
ATOM 2831 C CA . ASN A 1 357 ? 23.341 -14.789 8.751 1.00 60.22 357 ASN A CA 1
ATOM 2832 C C . ASN A 1 357 ? 22.696 -13.399 8.865 1.00 60.22 357 ASN A C 1
ATOM 2834 O O . ASN A 1 357 ? 21.606 -13.288 9.422 1.00 60.22 357 ASN A O 1
ATOM 2838 N N . ASN A 1 358 ? 23.279 -12.354 8.272 1.00 67.31 358 ASN A N 1
ATOM 2839 C CA . ASN A 1 358 ? 22.693 -11.007 8.301 1.00 67.31 358 ASN A CA 1
ATOM 2840 C C . ASN A 1 358 ? 21.322 -10.944 7.601 1.00 67.31 358 ASN A C 1
ATOM 2842 O O . ASN A 1 358 ? 20.387 -10.331 8.119 1.00 67.31 358 ASN A O 1
ATOM 2846 N N . LEU A 1 359 ? 21.163 -11.636 6.466 1.00 69.69 359 LEU A N 1
ATOM 2847 C CA . LEU A 1 359 ? 19.878 -11.744 5.758 1.00 69.69 359 LEU A CA 1
ATOM 2848 C C . LEU A 1 359 ? 18.825 -12.518 6.562 1.00 69.69 359 LEU A C 1
ATOM 2850 O O . LEU A 1 359 ? 17.621 -12.273 6.444 1.00 69.69 359 LEU A O 1
ATOM 2854 N N . SER A 1 360 ? 19.255 -13.477 7.380 1.00 78.62 360 SER A N 1
ATOM 2855 C CA . SER A 1 360 ? 18.355 -14.328 8.162 1.00 78.62 360 SER A CA 1
ATOM 2856 C C . SER A 1 360 ? 17.583 -13.543 9.225 1.00 78.62 360 SER A C 1
ATOM 2858 O O . SER A 1 360 ? 16.409 -13.833 9.451 1.00 78.62 360 SER A O 1
ATOM 2860 N N . TYR A 1 361 ? 18.182 -12.499 9.807 1.00 83.69 361 TYR A N 1
ATOM 2861 C CA . TYR A 1 361 ? 17.607 -11.725 10.920 1.00 83.69 361 TYR A CA 1
ATOM 2862 C C . TYR A 1 361 ? 17.128 -10.324 10.516 1.00 83.69 361 TYR A C 1
ATOM 2864 O O . TYR A 1 361 ? 17.147 -9.369 11.298 1.00 83.69 361 TYR A O 1
ATOM 2872 N N . HIS A 1 362 ? 16.651 -10.185 9.281 1.00 88.19 362 HIS A N 1
ATOM 2873 C CA . HIS A 1 362 ? 15.886 -9.008 8.885 1.00 88.19 362 HIS A CA 1
ATOM 2874 C C . HIS A 1 362 ? 14.635 -8.836 9.755 1.00 88.19 362 HIS A C 1
ATOM 2876 O O . HIS A 1 362 ? 13.967 -9.818 10.094 1.00 88.19 362 HIS A O 1
ATOM 2882 N N . SER A 1 363 ? 14.298 -7.586 10.090 1.00 90.12 363 SER A N 1
ATOM 2883 C CA . SER A 1 363 ? 13.212 -7.278 11.028 1.00 90.12 363 SER A CA 1
ATOM 2884 C C . SER A 1 363 ? 11.866 -7.894 10.631 1.00 90.12 363 SER A C 1
ATOM 2886 O O . SER A 1 363 ? 11.109 -8.302 11.509 1.00 90.12 363 SER A O 1
ATOM 2888 N N . GLU A 1 364 ? 11.588 -8.063 9.334 1.00 92.44 364 GLU A N 1
ATOM 2889 C CA . GLU A 1 364 ? 10.383 -8.744 8.847 1.00 92.44 364 GLU A CA 1
ATOM 2890 C C . GLU A 1 364 ? 10.344 -10.215 9.260 1.00 92.44 364 GLU A C 1
ATOM 2892 O O . GLU A 1 364 ? 9.312 -10.704 9.715 1.00 92.44 364 GLU A O 1
ATOM 2897 N N . LYS A 1 365 ? 11.468 -10.931 9.116 1.00 94.12 365 LYS A N 1
ATOM 2898 C CA . LYS A 1 365 ? 11.566 -12.351 9.478 1.00 94.12 365 LYS A CA 1
ATOM 2899 C C . LYS A 1 365 ? 11.452 -12.526 10.988 1.00 94.12 365 LYS A C 1
ATOM 2901 O O . LYS A 1 365 ? 10.788 -13.460 11.426 1.00 94.12 365 LYS A O 1
ATOM 2906 N N . LEU A 1 366 ? 12.029 -11.605 11.767 1.00 94.44 366 LEU A N 1
ATOM 2907 C CA . LEU A 1 366 ? 11.875 -11.576 13.226 1.00 94.44 366 LEU A CA 1
ATOM 2908 C C . LEU A 1 366 ? 10.404 -11.399 13.622 1.00 94.44 366 LEU A C 1
ATOM 2910 O O . LEU A 1 366 ? 9.880 -12.184 14.413 1.00 94.44 366 LEU A O 1
ATOM 2914 N N . ALA A 1 367 ? 9.722 -10.419 13.023 1.00 94.31 367 ALA A N 1
ATOM 2915 C CA . ALA A 1 367 ? 8.314 -10.143 13.291 1.00 94.31 367 ALA A CA 1
ATOM 2916 C C . ALA A 1 367 ? 7.408 -11.324 12.907 1.00 94.31 367 ALA A C 1
ATOM 2918 O O . ALA A 1 367 ? 6.542 -11.717 13.691 1.00 94.31 367 ALA A O 1
ATOM 2919 N N . VAL A 1 368 ? 7.632 -11.932 11.736 1.00 96.19 368 VAL A N 1
ATOM 2920 C CA . VAL A 1 368 ? 6.886 -13.118 11.287 1.00 96.19 368 VAL A CA 1
ATOM 2921 C C . VAL A 1 368 ? 7.156 -14.315 12.197 1.00 96.19 368 VAL A C 1
ATOM 2923 O O . VAL A 1 368 ? 6.207 -14.968 12.623 1.00 96.19 368 VAL A O 1
ATOM 2926 N N . ALA A 1 369 ? 8.413 -14.587 12.556 1.00 96.19 369 ALA A N 1
ATOM 2927 C CA . ALA A 1 369 ? 8.759 -15.680 13.463 1.00 96.19 369 ALA A CA 1
ATOM 2928 C C . ALA A 1 369 ? 8.102 -15.507 14.839 1.00 96.19 369 ALA A C 1
ATOM 2930 O O . ALA A 1 369 ? 7.506 -16.452 15.355 1.00 96.19 369 ALA A O 1
ATOM 2931 N N . TYR A 1 370 ? 8.127 -14.292 15.396 1.00 95.50 370 TYR A N 1
ATOM 2932 C CA . TYR A 1 370 ? 7.421 -13.988 16.639 1.00 95.50 370 TYR A CA 1
ATOM 2933 C C . TYR A 1 370 ? 5.905 -14.190 16.505 1.00 95.50 370 TYR A C 1
ATOM 2935 O O . TYR A 1 370 ? 5.281 -14.810 17.369 1.00 95.50 370 TYR A O 1
ATOM 2943 N N . GLY A 1 371 ? 5.315 -13.743 15.391 1.00 94.94 371 GLY A N 1
ATOM 2944 C CA . GLY A 1 371 ? 3.911 -13.989 15.061 1.00 94.94 371 GLY A CA 1
ATOM 2945 C C . GLY A 1 371 ? 3.557 -15.476 15.049 1.00 94.94 371 GLY A C 1
ATOM 2946 O O . GLY A 1 371 ? 2.594 -15.879 15.702 1.00 94.94 371 GLY A O 1
ATOM 2947 N N . LEU A 1 372 ? 4.368 -16.305 14.389 1.00 96.06 372 LEU A N 1
ATOM 2948 C CA . LEU A 1 372 ? 4.193 -17.761 14.343 1.00 96.06 372 LEU A CA 1
ATOM 2949 C C . LEU A 1 372 ? 4.267 -18.416 15.730 1.00 96.06 372 LEU A C 1
ATOM 2951 O O . LEU A 1 372 ? 3.576 -19.400 15.968 1.00 96.06 372 LEU A O 1
ATOM 2955 N N . MET A 1 373 ? 5.087 -17.887 16.643 1.00 95.12 373 MET A N 1
ATOM 2956 C CA . MET A 1 373 ? 5.218 -18.413 18.010 1.00 95.12 373 MET A CA 1
ATOM 2957 C C . MET A 1 373 ? 4.035 -18.057 18.910 1.00 95.12 373 MET A C 1
ATOM 2959 O O . MET A 1 373 ? 3.716 -18.805 19.832 1.00 95.12 373 MET A O 1
ATOM 2963 N N . LYS A 1 374 ? 3.444 -16.872 18.723 1.00 94.81 374 LYS A N 1
ATOM 2964 C CA . LYS A 1 374 ? 2.519 -16.282 19.705 1.00 94.81 374 LYS A CA 1
ATOM 2965 C C . LYS A 1 374 ? 1.055 -16.296 19.294 1.00 94.81 374 LYS A C 1
ATOM 2967 O O . LYS A 1 374 ? 0.203 -15.945 20.114 1.00 94.81 374 LYS A O 1
ATOM 2972 N N . THR A 1 375 ? 0.757 -16.692 18.062 1.00 93.12 375 THR A N 1
ATOM 2973 C CA . THR A 1 375 ? -0.608 -16.735 17.532 1.00 93.12 375 THR A CA 1
ATOM 2974 C C . THR A 1 375 ? -1.039 -18.169 17.204 1.00 93.12 375 THR A C 1
ATOM 2976 O O . THR A 1 375 ? -0.187 -18.975 16.816 1.00 93.12 375 THR A O 1
ATOM 2979 N N . PRO A 1 376 ? -2.340 -18.500 17.342 1.00 93.56 376 PRO A N 1
ATOM 2980 C CA . PRO A 1 376 ? -2.860 -19.832 17.027 1.00 93.56 376 PRO A CA 1
ATOM 2981 C C . PRO A 1 376 ? -2.487 -20.292 15.619 1.00 93.56 376 PRO A C 1
ATOM 2983 O O . PRO A 1 376 ? -2.345 -19.465 14.720 1.00 93.56 376 PRO A O 1
ATOM 2986 N N . GLU A 1 377 ? -2.346 -21.601 15.411 1.00 91.38 377 GLU A N 1
ATOM 2987 C CA . GLU A 1 377 ? -2.097 -22.163 14.080 1.00 91.38 377 GLU A CA 1
ATOM 2988 C C . GLU A 1 377 ? -3.129 -21.668 13.058 1.00 91.38 377 GLU A C 1
ATOM 2990 O O . GLU A 1 377 ? -4.292 -21.443 13.393 1.00 91.38 377 GLU A O 1
ATOM 2995 N N . LYS A 1 378 ? -2.680 -21.446 11.816 1.00 89.44 378 LYS A N 1
ATOM 2996 C CA . LYS A 1 378 ? -3.481 -20.931 10.690 1.00 89.44 378 LYS A CA 1
ATOM 2997 C C . LYS A 1 378 ? -4.066 -19.520 10.848 1.00 89.44 378 LYS A C 1
ATOM 2999 O O . LYS A 1 378 ? -4.615 -18.981 9.891 1.00 89.44 378 LYS A O 1
ATOM 3004 N N . SER A 1 379 ? -3.921 -18.862 12.003 1.00 91.12 379 SER A N 1
ATOM 3005 C CA . SER A 1 379 ? -4.429 -17.495 12.161 1.00 91.12 379 SER A CA 1
ATOM 3006 C C . SER A 1 379 ? -3.618 -16.493 11.321 1.00 91.12 379 SER A C 1
ATOM 3008 O O . SER A 1 379 ? -2.381 -16.597 11.318 1.00 91.12 379 SER A O 1
ATOM 3010 N N . PRO A 1 380 ? -4.258 -15.483 10.700 1.00 91.44 380 PRO A N 1
ATOM 3011 C CA . PRO A 1 380 ? -3.552 -14.463 9.933 1.00 91.44 380 PRO A CA 1
ATOM 3012 C C . PRO A 1 380 ? -2.519 -13.689 10.759 1.00 91.44 380 PRO A C 1
ATOM 3014 O O . PRO A 1 380 ? -2.722 -13.438 11.951 1.00 91.44 380 PRO A O 1
ATOM 3017 N N . LEU A 1 381 ? -1.428 -13.277 10.114 1.00 93.25 381 LEU A N 1
ATOM 3018 C CA . LEU A 1 381 ? -0.396 -12.415 10.694 1.00 93.25 381 LEU A CA 1
ATOM 3019 C C . LEU A 1 381 ? -0.392 -11.055 9.998 1.00 93.25 381 LEU A C 1
ATOM 3021 O O . LEU A 1 381 ? -0.411 -10.998 8.774 1.00 93.25 381 LEU A O 1
ATOM 3025 N N . TYR A 1 382 ? -0.295 -9.976 10.775 1.00 91.44 382 TYR A N 1
ATOM 3026 C CA . TYR A 1 382 ? -0.238 -8.604 10.267 1.00 91.44 382 TYR A CA 1
ATOM 3027 C C . TYR A 1 382 ? 1.070 -7.952 10.711 1.00 91.44 382 TYR A C 1
ATOM 3029 O O . TYR A 1 382 ? 1.242 -7.625 11.884 1.00 91.44 382 TYR A O 1
ATOM 3037 N N . VAL A 1 383 ? 2.005 -7.791 9.780 1.00 92.94 383 VAL A N 1
ATOM 3038 C CA . VAL A 1 383 ? 3.314 -7.173 10.017 1.00 92.94 383 VAL A CA 1
ATOM 3039 C C . VAL A 1 383 ? 3.360 -5.838 9.291 1.00 92.94 383 VAL A C 1
ATOM 3041 O O . VAL A 1 383 ? 2.961 -5.739 8.135 1.00 92.94 383 VAL A O 1
ATOM 3044 N N . THR A 1 384 ? 3.870 -4.805 9.948 1.00 91.31 384 THR A N 1
ATOM 3045 C CA . THR A 1 384 ? 4.116 -3.509 9.305 1.00 91.31 384 THR A CA 1
ATOM 3046 C C . THR A 1 384 ? 5.604 -3.205 9.300 1.00 91.31 384 THR A C 1
ATOM 3048 O O . THR A 1 384 ? 6.305 -3.557 10.244 1.00 91.31 384 THR A O 1
ATOM 3051 N N . LYS A 1 385 ? 6.082 -2.565 8.234 1.00 89.00 385 LYS A N 1
ATOM 3052 C CA . LYS A 1 385 ? 7.466 -2.157 8.020 1.00 89.00 385 LYS A CA 1
ATOM 3053 C C . LYS A 1 385 ? 7.510 -0.700 7.564 1.00 89.00 385 LYS A C 1
ATOM 3055 O O . LYS A 1 385 ? 6.733 -0.285 6.708 1.00 89.00 385 LYS A O 1
ATOM 3060 N N . ASN A 1 386 ? 8.447 0.072 8.110 1.00 84.94 386 ASN A N 1
ATOM 3061 C CA . ASN A 1 386 ? 8.601 1.495 7.781 1.00 84.94 386 ASN A CA 1
ATOM 3062 C C . ASN A 1 386 ? 9.240 1.764 6.405 1.00 84.94 386 ASN A C 1
ATOM 3064 O O . ASN A 1 386 ? 9.107 2.861 5.875 1.00 84.94 386 ASN A O 1
ATOM 3068 N N . VAL A 1 387 ? 9.935 0.784 5.829 1.00 83.06 387 VAL A N 1
ATOM 3069 C CA . VAL A 1 387 ? 10.580 0.866 4.508 1.00 83.06 387 VAL A CA 1
ATOM 3070 C C . VAL A 1 387 ? 10.100 -0.276 3.610 1.00 83.06 387 VAL A C 1
ATOM 3072 O O . VAL A 1 387 ? 9.496 -1.228 4.097 1.00 83.06 387 VAL A O 1
ATOM 3075 N N . ARG A 1 388 ? 10.360 -0.211 2.298 1.00 81.94 388 ARG A N 1
ATOM 3076 C CA . ARG A 1 388 ? 10.028 -1.286 1.340 1.00 81.94 388 ARG A CA 1
ATOM 3077 C C . ARG A 1 388 ? 10.583 -2.640 1.818 1.00 81.94 388 ARG A C 1
ATOM 3079 O O . ARG A 1 388 ? 11.745 -2.719 2.221 1.00 81.94 388 ARG A O 1
ATOM 3086 N N . ILE A 1 389 ? 9.775 -3.702 1.751 1.00 85.00 389 ILE A N 1
ATOM 3087 C CA . ILE A 1 389 ? 10.254 -5.074 2.000 1.00 85.00 389 ILE A CA 1
ATOM 3088 C C . ILE A 1 389 ? 11.296 -5.466 0.942 1.00 85.00 389 ILE A C 1
ATOM 3090 O O . ILE A 1 389 ? 11.102 -5.205 -0.246 1.00 85.00 389 ILE A O 1
ATOM 3094 N N . CYS A 1 390 ? 12.406 -6.077 1.363 1.00 81.00 390 CYS A N 1
ATOM 3095 C CA . CYS A 1 390 ? 13.433 -6.536 0.427 1.00 81.00 390 CYS A CA 1
ATOM 3096 C C . CYS A 1 390 ? 13.028 -7.840 -0.278 1.00 81.00 390 CYS A C 1
ATOM 3098 O O . CYS A 1 390 ? 12.187 -8.599 0.215 1.00 81.00 390 CYS A O 1
ATOM 3100 N N . ASP A 1 391 ? 13.656 -8.129 -1.421 1.00 79.19 391 ASP A N 1
ATOM 3101 C CA . ASP A 1 391 ? 13.342 -9.323 -2.211 1.00 79.19 391 ASP A CA 1
ATOM 3102 C C . ASP A 1 391 ? 13.561 -10.619 -1.427 1.00 79.19 391 ASP A C 1
ATOM 3104 O O . ASP A 1 391 ? 12.740 -11.530 -1.503 1.00 79.19 391 ASP A O 1
ATOM 3108 N N . ASP A 1 392 ? 14.613 -10.695 -0.617 1.00 85.69 392 ASP A N 1
ATOM 3109 C CA . ASP A 1 392 ? 14.891 -11.870 0.204 1.00 85.69 392 ASP A CA 1
ATOM 3110 C C . ASP A 1 392 ? 13.779 -12.144 1.238 1.00 85.69 392 ASP A C 1
ATOM 3112 O O . ASP A 1 392 ? 13.214 -13.241 1.274 1.00 85.69 392 ASP A O 1
ATOM 3116 N N . CYS A 1 393 ? 13.381 -11.131 2.017 1.00 90.06 393 CYS A N 1
ATOM 3117 C CA . CYS A 1 393 ? 12.269 -11.246 2.964 1.00 90.06 393 CYS A CA 1
ATOM 3118 C C . CYS A 1 393 ? 10.960 -11.588 2.258 1.00 90.06 393 CYS A C 1
ATOM 3120 O O . CYS A 1 393 ? 10.222 -12.451 2.725 1.00 90.06 393 CYS A O 1
ATOM 3122 N N . HIS A 1 394 ? 10.689 -10.968 1.112 1.00 89.25 394 HIS A N 1
ATOM 3123 C CA . HIS A 1 394 ? 9.508 -11.273 0.315 1.00 89.25 394 HIS A CA 1
ATOM 3124 C C . HIS A 1 394 ? 9.501 -12.743 -0.158 1.00 89.25 394 HIS A C 1
ATOM 3126 O O . HIS A 1 394 ? 8.451 -13.382 -0.141 1.00 89.25 394 HIS A O 1
ATOM 3132 N N . SER A 1 395 ? 10.660 -13.311 -0.533 1.00 88.25 395 SER A N 1
ATOM 3133 C CA . SER A 1 395 ? 10.786 -14.729 -0.933 1.00 88.25 395 SER A CA 1
ATOM 3134 C C . SER A 1 395 ? 10.524 -15.649 0.244 1.00 88.25 395 SER A C 1
ATOM 3136 O O . SER A 1 395 ? 9.784 -16.622 0.126 1.00 88.25 395 SER A O 1
ATOM 3138 N N . ALA A 1 396 ? 11.150 -15.333 1.377 1.00 93.12 396 ALA A N 1
ATOM 3139 C CA . ALA A 1 396 ? 11.033 -16.131 2.578 1.00 93.12 396 ALA A CA 1
ATOM 3140 C C . ALA A 1 396 ? 9.579 -16.155 3.052 1.00 93.12 396 ALA A C 1
ATOM 3142 O O . ALA A 1 396 ? 9.003 -17.225 3.189 1.00 93.12 396 ALA A O 1
ATOM 3143 N N . ILE A 1 397 ? 8.950 -14.988 3.224 1.00 95.12 397 ILE A N 1
ATOM 3144 C CA . ILE A 1 397 ? 7.581 -14.875 3.753 1.00 95.12 397 ILE A CA 1
ATOM 3145 C C . ILE A 1 397 ? 6.565 -15.566 2.847 1.00 95.12 397 ILE A C 1
ATOM 3147 O O . ILE A 1 397 ? 5.655 -16.228 3.340 1.00 95.12 397 ILE A O 1
ATOM 3151 N N . LYS A 1 398 ? 6.761 -15.496 1.530 1.00 91.06 398 LYS A N 1
ATOM 3152 C CA . LYS A 1 398 ? 5.980 -16.263 0.566 1.00 91.06 398 LYS A CA 1
ATOM 3153 C C . LYS A 1 398 ? 6.013 -17.763 0.882 1.00 91.06 398 LYS A C 1
ATOM 3155 O O . LYS A 1 398 ? 4.964 -18.364 1.087 1.00 91.06 398 LYS A O 1
ATOM 3160 N N . LEU A 1 399 ? 7.193 -18.363 0.998 1.00 92.38 399 LEU A N 1
ATOM 3161 C CA . LEU A 1 399 ? 7.315 -19.792 1.308 1.00 92.38 399 LEU A CA 1
ATOM 3162 C C . LEU A 1 399 ? 6.853 -20.125 2.734 1.00 92.38 399 LEU A C 1
ATOM 3164 O O . LEU A 1 399 ? 6.278 -21.186 2.961 1.00 92.38 399 LEU A O 1
ATOM 3168 N N . ILE A 1 400 ? 7.023 -19.200 3.680 1.00 96.19 400 ILE A N 1
ATOM 3169 C CA . ILE A 1 400 ? 6.501 -19.331 5.045 1.00 96.19 400 ILE A CA 1
ATOM 3170 C C . ILE A 1 400 ? 4.968 -19.374 5.041 1.00 96.19 400 ILE A C 1
ATOM 3172 O O . ILE A 1 400 ? 4.397 -20.170 5.784 1.00 96.19 400 ILE A O 1
ATOM 3176 N N . SER A 1 401 ? 4.292 -18.575 4.206 1.00 94.31 401 SER A N 1
ATOM 3177 C CA . SER A 1 401 ? 2.823 -18.596 4.092 1.00 94.31 401 SER A CA 1
ATOM 3178 C C . SER A 1 401 ? 2.303 -19.969 3.654 1.00 94.31 401 SER A C 1
ATOM 3180 O O . SER A 1 401 ? 1.348 -20.472 4.240 1.00 94.31 401 SER A O 1
ATOM 3182 N N . ARG A 1 402 ? 3.001 -20.626 2.713 1.00 91.50 402 ARG A N 1
ATOM 3183 C CA . ARG A 1 402 ? 2.718 -22.002 2.276 1.00 91.50 402 ARG A CA 1
ATOM 3184 C C . ARG A 1 402 ? 3.011 -23.023 3.372 1.00 91.50 402 ARG A C 1
ATOM 3186 O O . ARG A 1 402 ? 2.182 -23.872 3.661 1.00 91.50 402 ARG A O 1
ATOM 3193 N N . LEU A 1 403 ? 4.182 -22.923 4.004 1.00 93.69 403 LEU A N 1
ATOM 3194 C CA . LEU A 1 403 ? 4.612 -23.845 5.060 1.00 93.69 403 LEU A CA 1
ATOM 3195 C C . LEU A 1 403 ? 3.679 -23.817 6.279 1.00 93.69 403 LEU A C 1
ATOM 3197 O O . LEU A 1 403 ? 3.469 -24.842 6.919 1.00 93.69 403 LEU A O 1
ATOM 3201 N N . SER A 1 404 ? 3.180 -22.634 6.635 1.00 93.50 404 SER A N 1
ATOM 3202 C CA . SER A 1 404 ? 2.374 -22.426 7.840 1.00 93.50 404 SER A CA 1
ATOM 3203 C C . SER A 1 404 ? 0.866 -22.442 7.600 1.00 93.50 404 SER A C 1
ATOM 3205 O O . SER A 1 404 ? 0.130 -22.368 8.583 1.00 93.50 404 SER A O 1
ATOM 3207 N N . ASP A 1 405 ? 0.422 -22.549 6.341 1.00 91.50 405 ASP A N 1
ATOM 3208 C CA . ASP A 1 405 ? -0.989 -22.468 5.936 1.00 91.50 405 ASP A CA 1
ATOM 3209 C C . ASP A 1 405 ? -1.675 -21.219 6.524 1.00 91.50 405 ASP A C 1
ATOM 3211 O O . ASP A 1 405 ? -2.682 -21.287 7.232 1.00 91.50 405 ASP A O 1
ATOM 3215 N N . ARG A 1 406 ? -1.043 -20.055 6.319 1.00 92.94 406 ARG A N 1
ATOM 3216 C CA . ARG A 1 406 ? -1.463 -18.769 6.897 1.00 92.94 406 ARG A CA 1
ATOM 3217 C C . ARG A 1 406 ? -1.472 -17.660 5.862 1.00 92.94 406 ARG A C 1
ATOM 3219 O O . ARG A 1 406 ? -0.524 -17.523 5.088 1.00 92.94 406 ARG A O 1
ATOM 3226 N N . LEU A 1 407 ? -2.457 -16.776 6.003 1.00 90.38 407 LEU A N 1
ATOM 3227 C CA . LEU A 1 407 ? -2.404 -15.438 5.429 1.00 90.38 407 LEU A CA 1
ATOM 3228 C C . LEU A 1 407 ? -1.394 -14.605 6.220 1.00 90.38 407 LEU A C 1
ATOM 3230 O O . LEU A 1 407 ? -1.566 -14.371 7.418 1.00 90.38 407 LEU A O 1
ATOM 3234 N N . ILE A 1 408 ? -0.345 -14.137 5.557 1.00 94.50 408 ILE A N 1
ATOM 3235 C CA . ILE A 1 408 ? 0.605 -13.188 6.135 1.00 94.50 408 ILE A CA 1
ATOM 3236 C C . ILE A 1 408 ? 0.465 -11.885 5.362 1.00 94.50 408 ILE A C 1
ATOM 3238 O O . ILE A 1 408 ? 0.801 -11.810 4.186 1.00 94.50 408 ILE A O 1
ATOM 3242 N N . VAL A 1 409 ? -0.035 -10.849 6.024 1.00 92.38 409 VAL A N 1
ATOM 3243 C CA . VAL A 1 409 ? -0.158 -9.507 5.465 1.00 92.38 409 VAL A CA 1
ATOM 3244 C C . VAL A 1 409 ? 1.036 -8.687 5.928 1.00 92.38 409 VAL A C 1
ATOM 3246 O O . VAL A 1 409 ? 1.225 -8.478 7.127 1.00 92.38 409 VAL A O 1
ATOM 3249 N N . VAL A 1 410 ? 1.843 -8.208 4.982 1.00 92.88 410 VAL A N 1
ATOM 3250 C CA . VAL A 1 410 ? 2.945 -7.282 5.265 1.00 92.88 410 VAL A CA 1
ATOM 3251 C C . VAL A 1 410 ? 2.648 -5.928 4.636 1.00 92.88 410 VAL A C 1
ATOM 3253 O O . VAL A 1 410 ? 2.594 -5.812 3.412 1.00 92.88 410 VAL A O 1
ATOM 3256 N N . ARG A 1 411 ? 2.487 -4.895 5.462 1.00 90.94 411 ARG A N 1
ATOM 3257 C CA . ARG A 1 411 ? 2.429 -3.494 5.031 1.00 90.94 411 ARG A CA 1
ATOM 3258 C C . ARG A 1 411 ? 3.843 -2.933 4.985 1.00 90.94 411 ARG A C 1
ATOM 3260 O O . ARG A 1 411 ? 4.523 -2.938 6.004 1.00 90.94 411 ARG A O 1
ATOM 3267 N N . ASP A 1 412 ? 4.278 -2.431 3.839 1.00 87.62 412 ASP A N 1
ATOM 3268 C CA . ASP A 1 412 ? 5.513 -1.651 3.736 1.00 87.62 412 ASP A CA 1
ATOM 3269 C C . ASP A 1 412 ? 5.221 -0.160 3.496 1.00 87.62 412 ASP A C 1
ATOM 3271 O O . ASP A 1 412 ? 4.072 0.280 3.576 1.00 87.62 412 ASP A O 1
AT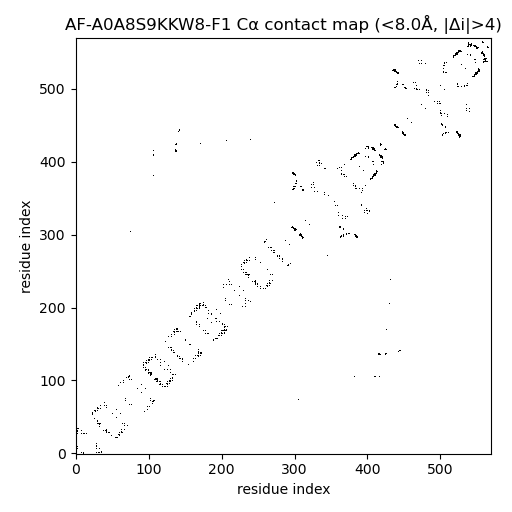OM 3275 N N . SER A 1 413 ? 6.258 0.631 3.203 1.00 77.62 413 SER A N 1
ATOM 3276 C CA . SER A 1 413 ? 6.127 2.072 2.949 1.00 77.62 413 SER A CA 1
ATOM 3277 C C . SER A 1 413 ? 5.230 2.431 1.757 1.00 77.62 413 SER A C 1
ATOM 3279 O O . SER A 1 413 ? 4.822 3.582 1.638 1.00 77.62 413 SER A O 1
ATOM 3281 N N . ASN A 1 414 ? 4.949 1.479 0.860 1.00 75.12 414 ASN A N 1
ATOM 3282 C CA . ASN A 1 414 ? 4.310 1.735 -0.428 1.00 75.12 414 ASN A CA 1
ATOM 3283 C C . ASN A 1 414 ? 2.970 1.005 -0.592 1.00 75.12 414 ASN A C 1
ATOM 3285 O O . ASN A 1 414 ? 2.109 1.498 -1.322 1.00 75.12 414 ASN A O 1
ATOM 3289 N N . ARG A 1 415 ? 2.819 -0.199 -0.020 1.00 83.12 415 ARG A N 1
ATOM 3290 C CA . ARG A 1 415 ? 1.653 -1.070 -0.233 1.00 83.12 415 ARG A CA 1
ATOM 3291 C C . ARG A 1 415 ? 1.556 -2.208 0.786 1.00 83.12 415 ARG A C 1
ATOM 3293 O O . ARG A 1 415 ? 2.470 -2.463 1.568 1.00 83.12 415 ARG A O 1
ATOM 3300 N N . PHE A 1 416 ? 0.468 -2.960 0.689 1.00 88.75 416 PHE A N 1
ATOM 3301 C CA . PHE A 1 416 ? 0.313 -4.262 1.316 1.00 88.75 416 PHE A CA 1
ATOM 3302 C C . PHE A 1 416 ? 0.735 -5.386 0.369 1.00 88.75 416 PHE A C 1
ATOM 3304 O O . PHE A 1 416 ? 0.516 -5.346 -0.851 1.00 88.75 416 PHE A O 1
ATOM 3311 N N . HIS A 1 417 ? 1.323 -6.408 0.975 1.00 88.31 417 HIS A N 1
ATOM 3312 C CA . HIS A 1 417 ? 1.641 -7.698 0.384 1.00 88.31 417 HIS A CA 1
ATOM 3313 C C . HIS A 1 417 ? 0.828 -8.746 1.123 1.00 88.31 417 HIS A C 1
ATOM 3315 O O . HIS A 1 417 ? 1.020 -8.938 2.323 1.00 88.31 417 HIS A O 1
ATOM 3321 N N . HIS A 1 418 ? -0.089 -9.397 0.415 1.00 87.31 418 HIS A N 1
ATOM 3322 C CA . HIS A 1 418 ? -0.875 -10.501 0.959 1.00 87.31 418 HIS A CA 1
ATOM 3323 C C . HIS A 1 418 ? -0.218 -11.795 0.526 1.00 87.31 418 HIS A C 1
ATOM 3325 O O . HIS A 1 418 ? -0.292 -12.142 -0.652 1.00 87.31 418 HIS A O 1
ATOM 3331 N N . PHE A 1 419 ? 0.468 -12.458 1.453 1.00 88.94 419 PHE A N 1
ATOM 3332 C CA . PHE A 1 419 ? 1.114 -13.738 1.209 1.00 88.94 419 PHE A CA 1
ATOM 3333 C C . PHE A 1 419 ? 0.193 -14.876 1.630 1.00 88.94 419 PHE A C 1
ATOM 3335 O O . PHE A 1 419 ? -0.167 -14.969 2.803 1.00 88.94 419 PHE A O 1
ATOM 3342 N N . GLN A 1 420 ? -0.163 -15.738 0.685 1.00 87.19 420 GLN A N 1
ATOM 3343 C CA . GLN A 1 420 ? -1.019 -16.898 0.910 1.00 87.19 420 GLN A CA 1
ATOM 3344 C C . GLN A 1 420 ? -0.576 -18.018 -0.027 1.00 87.19 420 GLN A C 1
ATOM 3346 O O . GLN A 1 420 ? -0.368 -17.770 -1.213 1.00 87.19 420 GLN A O 1
ATOM 3351 N N . ASP A 1 421 ? -0.422 -19.230 0.508 1.00 83.56 421 ASP A N 1
ATOM 3352 C CA . ASP A 1 421 ? -0.086 -20.440 -0.258 1.00 83.56 421 ASP A CA 1
ATOM 3353 C C . ASP A 1 421 ? 1.125 -20.286 -1.204 1.00 83.56 421 ASP A C 1
ATOM 3355 O O . ASP A 1 421 ? 1.162 -20.787 -2.321 1.00 83.56 421 ASP A O 1
ATOM 3359 N N . GLY A 1 422 ? 2.148 -19.530 -0.792 1.00 82.38 422 GLY A N 1
ATOM 3360 C CA . GLY A 1 422 ? 3.324 -19.338 -1.647 1.00 82.38 422 GLY A CA 1
ATOM 3361 C C . GLY A 1 422 ? 3.121 -18.322 -2.772 1.00 82.38 422 GLY A C 1
ATOM 3362 O O . GLY A 1 422 ? 3.992 -18.169 -3.628 1.00 82.38 422 GLY A O 1
ATOM 3363 N N . HIS A 1 423 ? 2.040 -17.549 -2.736 1.00 78.56 423 HIS A N 1
ATOM 3364 C CA . HIS A 1 423 ? 1.778 -16.435 -3.640 1.00 78.56 423 HIS A CA 1
ATOM 3365 C C . HIS A 1 423 ? 1.771 -15.105 -2.887 1.00 78.56 423 HIS A C 1
ATOM 3367 O O . HIS A 1 423 ? 1.701 -15.072 -1.663 1.00 78.56 423 HIS A O 1
ATOM 3373 N N . CYS A 1 424 ? 1.908 -13.999 -3.620 1.00 82.06 424 CYS A N 1
ATOM 3374 C CA . CYS A 1 424 ? 1.789 -12.645 -3.081 1.00 82.06 424 CYS A CA 1
ATOM 3375 C C . CYS A 1 424 ? 0.860 -11.820 -3.975 1.00 82.06 424 CYS A C 1
ATOM 3377 O O . CYS A 1 424 ? 0.992 -11.899 -5.198 1.00 82.06 424 CYS A O 1
ATOM 3379 N N . SER A 1 425 ? 0.013 -10.957 -3.401 1.00 75.31 425 SER A N 1
ATOM 3380 C CA . SER A 1 425 ? -0.848 -10.032 -4.167 1.00 75.31 425 SER A CA 1
ATOM 3381 C C . SER A 1 425 ? -0.091 -9.038 -5.060 1.00 75.31 425 SER A C 1
ATOM 3383 O O . SER A 1 425 ? -0.692 -8.286 -5.822 1.00 75.31 425 SER A O 1
ATOM 3385 N N . CYS A 1 426 ? 1.241 -8.983 -4.997 1.00 72.00 426 CYS A N 1
ATOM 3386 C CA . CYS A 1 426 ? 2.045 -8.210 -5.942 1.00 72.00 426 CYS A CA 1
ATOM 3387 C C . CYS A 1 426 ? 2.371 -8.957 -7.247 1.00 72.00 426 CYS A C 1
ATOM 3389 O O . CYS A 1 426 ? 2.965 -8.353 -8.140 1.00 72.00 426 CYS A O 1
ATOM 3391 N N . CYS A 1 427 ? 2.026 -10.248 -7.350 1.00 65.12 427 CYS A N 1
ATOM 3392 C CA . CYS A 1 427 ? 2.307 -11.123 -8.497 1.00 65.12 427 CYS A CA 1
ATOM 3393 C C . CYS A 1 427 ? 3.788 -11.140 -8.931 1.00 65.12 427 CYS A C 1
ATOM 3395 O O . CYS A 1 427 ? 4.089 -11.305 -10.111 1.00 65.12 427 CYS A O 1
ATOM 3397 N N . ASP A 1 428 ? 4.713 -10.876 -7.999 1.00 63.59 428 ASP A N 1
ATOM 3398 C CA . ASP A 1 428 ? 6.144 -10.679 -8.271 1.00 63.59 428 ASP A CA 1
ATOM 3399 C C . ASP A 1 428 ? 6.433 -9.690 -9.408 1.00 63.59 428 ASP A C 1
ATOM 3401 O O . ASP A 1 428 ? 7.490 -9.753 -10.035 1.00 63.59 428 ASP A O 1
ATOM 3405 N N . TYR A 1 429 ? 5.530 -8.731 -9.649 1.00 53.41 429 TYR A N 1
ATOM 3406 C CA . TYR A 1 429 ? 5.699 -7.668 -10.647 1.00 53.41 429 TYR A CA 1
ATOM 3407 C C . TYR A 1 429 ? 7.066 -6.964 -10.518 1.00 53.41 429 TYR A C 1
ATOM 3409 O O . TYR A 1 429 ? 7.612 -6.420 -11.472 1.00 53.41 429 TYR A O 1
ATOM 3417 N N . TRP A 1 430 ? 7.625 -7.014 -9.312 1.00 51.31 430 TRP A N 1
ATOM 3418 C CA . TRP A 1 430 ? 8.852 -6.376 -8.873 1.00 51.31 430 TRP A CA 1
ATOM 3419 C C . TRP A 1 430 ? 10.101 -7.261 -8.941 1.00 51.31 430 TRP A C 1
ATOM 3421 O O . TRP A 1 430 ? 11.142 -6.837 -8.454 1.00 51.31 430 TRP A O 1
ATOM 3431 N N . ARG A 1 431 ? 10.029 -8.473 -9.509 1.00 49.25 431 ARG A N 1
ATOM 3432 C CA . ARG A 1 431 ? 11.174 -9.392 -9.602 1.00 49.25 431 ARG A CA 1
ATOM 3433 C C . ARG A 1 431 ? 11.661 -9.607 -11.024 1.00 49.25 431 ARG A C 1
ATOM 3435 O O . ARG A 1 431 ? 10.902 -9.623 -11.983 1.00 49.25 431 ARG A O 1
ATOM 3442 N N . VAL A 1 432 ? 12.963 -9.875 -11.109 1.00 37.91 432 VAL A N 1
ATOM 3443 C CA . VAL A 1 432 ? 13.709 -10.163 -12.344 1.00 37.91 432 VAL A CA 1
ATOM 3444 C C . VAL A 1 432 ? 13.390 -11.548 -12.932 1.00 37.91 432 VAL A C 1
ATOM 3446 O O . VAL A 1 432 ? 13.661 -11.786 -14.103 1.00 37.91 432 VAL A O 1
ATOM 3449 N N . LYS A 1 433 ? 12.825 -12.479 -12.152 1.00 35.31 433 LYS A N 1
ATOM 3450 C CA . LYS A 1 433 ? 12.563 -13.854 -12.601 1.00 35.31 433 LYS A CA 1
ATOM 3451 C C . LYS A 1 433 ? 11.064 -14.138 -12.632 1.00 35.31 433 LYS A C 1
ATOM 3453 O O . LYS A 1 433 ? 10.451 -14.270 -11.577 1.00 35.31 433 LYS A O 1
ATOM 3458 N N . LYS A 1 434 ? 10.504 -14.267 -13.834 1.00 40.66 434 LYS A N 1
ATOM 3459 C CA . LYS A 1 434 ? 9.264 -15.014 -14.073 1.00 40.66 434 LYS A CA 1
ATOM 3460 C C . LYS A 1 434 ? 9.652 -16.351 -14.716 1.00 40.66 434 LYS A C 1
ATOM 3462 O O . LYS A 1 434 ? 10.512 -16.356 -15.593 1.00 40.66 434 LYS A O 1
ATOM 3467 N N . GLU A 1 435 ? 9.065 -17.461 -14.277 1.00 37.91 435 GLU A N 1
ATOM 3468 C CA . GLU A 1 435 ? 9.198 -18.754 -14.971 1.00 37.91 435 GLU A CA 1
ATOM 3469 C C . GLU A 1 435 ? 8.549 -18.647 -16.356 1.00 37.91 435 GLU A C 1
ATOM 3471 O O . GLU A 1 435 ? 7.397 -18.242 -16.415 1.00 37.91 435 GLU A O 1
ATOM 3476 N N . PRO A 1 436 ? 9.225 -18.927 -17.476 1.00 41.50 436 PRO A N 1
ATOM 3477 C CA . PRO A 1 436 ? 8.659 -18.690 -18.806 1.00 41.50 436 PRO A CA 1
ATOM 3478 C C . PRO A 1 436 ? 7.409 -19.552 -19.079 1.00 41.50 436 PRO A C 1
ATOM 3480 O O . PRO A 1 436 ? 7.407 -20.740 -18.786 1.00 41.50 436 PRO A O 1
ATOM 3483 N N . GLY A 1 437 ? 6.359 -18.964 -19.671 1.00 48.41 437 GLY A N 1
ATOM 3484 C CA . GLY A 1 437 ? 5.196 -19.692 -20.215 1.00 48.41 437 GLY A CA 1
ATOM 3485 C C . GLY A 1 437 ? 3.889 -19.618 -19.409 1.00 48.41 437 GLY A C 1
ATOM 3486 O O . GLY A 1 437 ? 2.881 -20.191 -19.824 1.00 48.41 437 GLY A O 1
ATOM 3487 N N . VAL A 1 438 ? 3.862 -18.878 -18.299 1.00 51.78 438 VAL A N 1
ATOM 3488 C CA . VAL A 1 438 ? 2.700 -18.798 -17.395 1.00 51.78 438 VAL A CA 1
ATOM 3489 C C . VAL A 1 438 ? 1.802 -17.609 -17.738 1.00 51.78 438 VAL A C 1
ATOM 3491 O O . VAL A 1 438 ? 2.272 -16.464 -17.796 1.00 51.78 438 VAL A O 1
ATOM 3494 N N . SER A 1 439 ? 0.506 -17.880 -17.907 1.00 49.44 439 SER A N 1
ATOM 3495 C CA . SER A 1 439 ? -0.535 -16.854 -18.033 1.00 49.44 439 SER A CA 1
ATOM 3496 C C . SER A 1 439 ? -1.342 -16.736 -16.746 1.00 49.44 439 SER A C 1
ATOM 3498 O O . SER A 1 439 ? -1.586 -17.715 -16.048 1.00 49.44 439 SER A O 1
ATOM 3500 N N . TRP A 1 440 ? -1.771 -15.521 -16.440 1.00 56.22 440 TRP A N 1
ATOM 3501 C CA . TRP A 1 440 ? -2.501 -15.162 -15.236 1.00 56.22 440 TRP A CA 1
ATOM 3502 C C . TRP A 1 440 ? -3.748 -14.383 -15.644 1.00 56.22 440 TRP A C 1
ATOM 3504 O O . TRP A 1 440 ? -3.660 -13.513 -16.508 1.00 56.22 440 TRP A O 1
ATOM 3514 N N . ILE A 1 441 ? -4.889 -14.639 -15.014 1.00 48.75 441 ILE A N 1
ATOM 3515 C CA . ILE A 1 441 ? -6.093 -13.805 -15.156 1.00 48.75 441 ILE A CA 1
ATOM 3516 C C . ILE A 1 441 ? -6.641 -13.468 -13.774 1.00 48.75 441 ILE A C 1
ATOM 3518 O O . ILE A 1 441 ? -6.792 -14.343 -12.921 1.00 48.75 441 ILE A O 1
ATOM 3522 N N . GLY A 1 442 ? -6.895 -12.183 -13.540 1.00 45.47 442 GLY A N 1
ATOM 3523 C CA . GLY A 1 442 ? -7.546 -11.709 -12.322 1.00 45.47 442 GLY A CA 1
ATOM 3524 C C . GLY A 1 442 ? -9.060 -11.766 -12.486 1.00 45.47 442 GLY A C 1
ATOM 3525 O O . GLY A 1 442 ? -9.588 -11.163 -13.416 1.00 45.47 442 GLY A O 1
ATOM 3526 N N . ILE A 1 443 ? -9.752 -12.490 -11.604 1.00 49.12 443 ILE A N 1
ATOM 3527 C CA . ILE A 1 443 ? -11.218 -12.531 -11.557 1.00 49.12 443 ILE A CA 1
ATOM 3528 C C . ILE A 1 443 ? -11.663 -12.465 -10.095 1.00 49.12 443 ILE A C 1
ATOM 3530 O O . ILE A 1 443 ? -11.302 -13.338 -9.308 1.00 49.12 443 ILE A O 1
ATOM 3534 N N . ARG A 1 444 ? -12.484 -11.464 -9.738 1.00 42.00 444 ARG A N 1
ATOM 3535 C CA . ARG A 1 444 ? -13.138 -11.341 -8.417 1.00 42.00 444 ARG A CA 1
ATOM 3536 C C . ARG A 1 444 ? -12.165 -11.536 -7.234 1.00 42.00 444 ARG A C 1
ATOM 3538 O O . ARG A 1 444 ? -12.378 -12.434 -6.418 1.00 42.00 444 ARG A O 1
ATOM 3545 N N . ASN A 1 445 ? -11.099 -10.737 -7.135 1.00 36.38 445 ASN A N 1
ATOM 3546 C CA . ASN A 1 445 ? -10.062 -10.827 -6.091 1.00 36.38 445 ASN A CA 1
ATOM 3547 C C . ASN A 1 445 ? -9.208 -12.110 -6.075 1.00 36.38 445 ASN A C 1
ATOM 3549 O O . ASN A 1 445 ? -8.477 -12.352 -5.112 1.00 36.38 445 ASN A O 1
ATOM 3553 N N . LYS A 1 446 ? -9.265 -12.950 -7.116 1.00 39.53 446 LYS A N 1
ATOM 3554 C CA . LYS A 1 446 ? -8.410 -14.137 -7.239 1.00 39.53 446 LYS A CA 1
ATOM 3555 C C . LYS A 1 446 ? -7.629 -14.107 -8.541 1.00 39.53 446 LYS A C 1
ATOM 3557 O O . LYS A 1 446 ? -8.194 -13.979 -9.626 1.00 39.53 446 LYS A O 1
ATOM 3562 N N . THR A 1 447 ? -6.314 -14.258 -8.428 1.00 47.81 447 THR A N 1
ATOM 3563 C CA . THR A 1 447 ? -5.454 -14.485 -9.586 1.00 47.81 447 THR A CA 1
ATOM 3564 C C . THR A 1 447 ? -5.450 -15.974 -9.896 1.00 47.81 447 THR A C 1
ATOM 3566 O O . THR A 1 447 ? -4.991 -16.778 -9.087 1.00 47.81 447 THR A O 1
ATOM 3569 N N . HIS A 1 448 ? -5.957 -16.334 -11.068 1.00 59.97 448 HIS A N 1
ATOM 3570 C CA . HIS A 1 448 ? -5.917 -17.694 -11.585 1.00 59.97 448 HIS A CA 1
ATOM 3571 C C . HIS A 1 448 ? -4.700 -17.867 -12.486 1.00 59.97 448 HIS A C 1
ATOM 3573 O O . HIS A 1 448 ? -4.388 -16.983 -13.287 1.00 59.97 448 HIS A O 1
ATOM 3579 N N . VAL A 1 449 ? -4.012 -18.993 -12.326 1.00 57.69 449 VAL A N 1
ATOM 3580 C CA . VAL A 1 449 ? -2.756 -19.317 -13.008 1.00 57.69 449 VAL A CA 1
ATOM 3581 C C . VAL A 1 449 ? -3.032 -20.404 -14.026 1.00 57.69 449 VAL A C 1
ATOM 3583 O O . VAL A 1 449 ? -3.709 -21.372 -13.702 1.00 57.69 449 VAL A O 1
ATOM 3586 N N . PHE A 1 450 ? -2.500 -20.243 -15.231 1.00 64.12 450 PHE A N 1
ATOM 3587 C CA . PHE A 1 450 ? -2.654 -21.195 -16.319 1.00 64.12 450 PHE A CA 1
ATOM 3588 C C . PHE A 1 450 ? -1.290 -21.551 -16.899 1.00 64.12 450 PHE A C 1
ATOM 3590 O O . PHE A 1 450 ? -0.508 -20.672 -17.284 1.00 64.12 450 PHE A O 1
ATOM 3597 N N . LEU A 1 451 ? -1.033 -22.854 -16.993 1.00 61.25 451 LEU A N 1
ATOM 3598 C CA . LEU A 1 451 ? 0.093 -23.440 -17.716 1.00 61.25 451 LEU A CA 1
ATOM 3599 C C . LEU A 1 451 ? -0.427 -24.104 -18.994 1.00 61.25 451 LEU A C 1
ATOM 3601 O O . LEU A 1 451 ? -1.565 -24.562 -19.039 1.00 61.25 451 LEU A O 1
ATOM 3605 N N . SER A 1 452 ? 0.407 -24.171 -20.031 1.00 55.66 452 SER A N 1
ATOM 3606 C CA . SER A 1 452 ? 0.077 -24.863 -21.288 1.00 55.66 452 SER A CA 1
ATOM 3607 C C . SER A 1 452 ? -0.116 -26.379 -21.123 1.00 55.66 452 SER A C 1
ATOM 3609 O O . SER A 1 452 ? -0.699 -27.009 -21.994 1.00 55.66 452 SER A O 1
ATOM 3611 N N . GLU A 1 453 ? 0.327 -26.951 -19.999 1.00 57.50 453 GLU A N 1
ATOM 3612 C CA . GLU A 1 453 ? 0.200 -28.377 -19.645 1.00 57.50 453 GLU A CA 1
ATOM 3613 C C . GLU A 1 453 ? -0.550 -28.580 -18.309 1.00 57.50 453 GLU A C 1
ATOM 3615 O O . GLU A 1 453 ? -0.361 -29.578 -17.612 1.00 57.50 453 GLU A O 1
ATOM 3620 N N . ASP A 1 454 ? -1.364 -27.603 -17.889 1.00 53.00 454 ASP A N 1
ATOM 3621 C CA . ASP A 1 454 ? -2.025 -27.644 -16.581 1.00 53.00 454 ASP A CA 1
ATOM 3622 C C . ASP A 1 454 ? -3.090 -28.750 -16.507 1.00 53.00 454 ASP A C 1
ATOM 3624 O O . ASP A 1 454 ? -4.150 -28.629 -17.113 1.00 53.00 454 ASP A O 1
ATOM 3628 N N . ASN A 1 455 ? -2.828 -29.796 -15.717 1.00 54.38 455 ASN A N 1
ATOM 3629 C CA . ASN A 1 455 ? -3.796 -30.842 -15.360 1.00 54.38 455 ASN A CA 1
ATOM 3630 C C . ASN A 1 455 ? -4.326 -30.708 -13.918 1.00 54.38 455 ASN A C 1
ATOM 3632 O O . ASN A 1 455 ? -5.069 -31.574 -13.457 1.00 54.38 455 ASN A O 1
ATOM 3636 N N . GLN A 1 456 ? -3.927 -29.670 -13.174 1.00 51.53 456 GLN A N 1
ATOM 3637 C CA . GLN A 1 456 ? -4.218 -29.529 -11.740 1.00 51.53 456 GLN A CA 1
ATOM 3638 C C . GLN A 1 456 ? -5.244 -28.434 -11.420 1.00 51.53 456 GLN A C 1
ATOM 3640 O O . GLN A 1 456 ? -5.733 -28.371 -10.289 1.00 51.53 456 GLN A O 1
ATOM 3645 N N . HIS A 1 457 ? -5.631 -27.597 -12.388 1.00 64.44 457 HIS A N 1
ATOM 3646 C CA . HIS A 1 457 ? -6.699 -26.621 -12.174 1.00 64.44 457 HIS A CA 1
ATOM 3647 C C . HIS A 1 457 ? -8.050 -27.325 -11.927 1.00 64.44 457 HIS A C 1
ATOM 3649 O O . HIS A 1 457 ? -8.519 -28.110 -12.750 1.00 64.44 457 HIS A O 1
ATOM 3655 N N . ALA A 1 458 ? -8.722 -27.008 -10.812 1.00 68.00 458 ALA A N 1
ATOM 3656 C CA . ALA A 1 458 ? -9.924 -27.721 -10.342 1.00 68.00 458 ALA A CA 1
ATOM 3657 C C . ALA A 1 458 ? -11.084 -27.783 -11.361 1.00 68.00 458 ALA A C 1
ATOM 3659 O O . ALA A 1 458 ? -11.912 -28.688 -11.313 1.00 68.00 458 ALA A O 1
ATOM 3660 N N . GLU A 1 459 ? -11.138 -26.828 -12.292 1.00 76.75 459 GLU A N 1
ATOM 3661 C CA . GLU A 1 459 ? -12.148 -26.742 -13.358 1.00 76.75 459 GLU A CA 1
ATOM 3662 C C . GLU A 1 459 ? -11.576 -26.967 -14.772 1.00 76.75 459 GLU A C 1
ATOM 3664 O O . GLU A 1 459 ? -12.222 -26.608 -15.756 1.00 76.75 459 GLU A O 1
ATOM 3669 N N . ILE A 1 460 ? -10.375 -27.543 -14.911 1.00 77.50 460 ILE A N 1
ATOM 3670 C CA . ILE A 1 460 ? -9.669 -27.614 -16.203 1.00 77.50 460 ILE A CA 1
ATOM 3671 C C . ILE A 1 460 ? -10.497 -28.275 -17.315 1.00 77.50 460 ILE A C 1
ATOM 3673 O O . ILE A 1 460 ? -10.504 -27.801 -18.447 1.00 77.50 460 ILE A O 1
ATOM 3677 N N . VAL A 1 461 ? -11.290 -29.298 -16.981 1.00 78.88 461 VAL A N 1
ATOM 3678 C CA . VAL A 1 461 ? -12.167 -29.999 -17.934 1.00 78.88 461 VAL A CA 1
ATOM 3679 C C . VAL A 1 461 ? -13.209 -29.053 -18.543 1.00 78.88 461 VAL A C 1
ATOM 3681 O O . VAL A 1 461 ? -13.444 -29.078 -19.752 1.00 78.88 461 VAL A O 1
ATOM 3684 N N . LEU A 1 462 ? -13.806 -28.181 -17.725 1.00 80.12 462 LEU A N 1
ATOM 3685 C CA . LEU A 1 462 ? -14.780 -27.186 -18.185 1.00 80.12 462 LEU A CA 1
ATOM 3686 C C . LEU A 1 462 ? -14.102 -26.103 -19.029 1.00 80.12 462 LEU A C 1
ATOM 3688 O O . LEU A 1 462 ? -14.661 -25.651 -20.026 1.00 80.12 462 LEU A O 1
ATOM 3692 N N . ILE A 1 463 ? -12.881 -25.721 -18.655 1.00 80.75 463 ILE A N 1
ATOM 3693 C CA . ILE A 1 463 ? -12.086 -24.722 -19.374 1.00 80.75 463 ILE A CA 1
ATOM 3694 C C . ILE A 1 463 ? -11.705 -25.248 -20.757 1.00 80.75 463 ILE A C 1
ATOM 3696 O O . ILE A 1 463 ? -11.894 -24.546 -21.747 1.00 80.75 463 ILE A O 1
ATOM 3700 N N . TYR A 1 464 ? -11.256 -26.499 -20.860 1.00 81.94 464 TYR A N 1
ATOM 3701 C CA . TYR A 1 464 ? -10.955 -27.141 -22.141 1.00 81.94 464 TYR A CA 1
ATOM 3702 C C . TYR A 1 464 ? -12.196 -27.260 -23.028 1.00 81.94 464 TYR A C 1
ATOM 3704 O O . TYR A 1 464 ? -12.126 -26.962 -24.221 1.00 81.94 464 TYR A O 1
ATOM 3712 N N . ALA A 1 465 ? -13.349 -27.625 -22.457 1.00 83.19 465 ALA A N 1
ATOM 3713 C CA . ALA A 1 465 ? -14.611 -27.626 -23.192 1.00 83.19 465 ALA A CA 1
ATOM 3714 C C . ALA A 1 465 ? -14.958 -26.224 -23.722 1.00 83.19 465 ALA A C 1
ATOM 3716 O O . ALA A 1 465 ? -15.343 -26.080 -24.885 1.00 83.19 465 ALA A O 1
ATOM 3717 N N . LYS A 1 466 ? -14.747 -25.179 -22.908 1.00 87.88 466 LYS A N 1
ATOM 3718 C CA . LYS A 1 466 ? -14.980 -23.793 -23.323 1.00 87.88 466 LYS A CA 1
ATOM 3719 C C . LYS A 1 466 ? -14.018 -23.338 -24.414 1.00 87.88 466 LYS A C 1
ATOM 3721 O O . LYS A 1 466 ? -14.455 -22.691 -25.361 1.00 87.88 466 LYS A O 1
ATOM 3726 N N . VAL A 1 467 ? -12.737 -23.696 -24.326 1.00 84.81 467 VAL A N 1
ATOM 3727 C CA . VAL A 1 467 ? -11.760 -23.427 -25.389 1.00 84.81 467 VAL A CA 1
ATOM 3728 C C . VAL A 1 467 ? -12.224 -24.052 -26.702 1.00 84.81 467 VAL A C 1
ATOM 3730 O O . VAL A 1 467 ? -12.298 -23.342 -27.700 1.00 84.81 467 VAL A O 1
ATOM 3733 N N . LYS A 1 468 ? -12.627 -25.330 -26.707 1.00 85.31 468 LYS A N 1
ATOM 3734 C CA . LYS A 1 468 ? -13.150 -25.993 -27.916 1.00 85.31 468 LYS A CA 1
ATOM 3735 C C . LYS A 1 468 ? -14.367 -25.269 -28.497 1.00 85.31 468 LYS A C 1
ATOM 3737 O O . LYS A 1 468 ? -14.415 -25.036 -29.702 1.00 85.31 468 LYS A O 1
ATOM 3742 N N . GLU A 1 469 ? -15.321 -24.875 -27.651 1.00 88.88 469 GLU A N 1
ATOM 3743 C CA . GLU A 1 469 ? -16.507 -24.113 -28.068 1.00 88.88 469 GLU A CA 1
ATOM 3744 C C . GLU A 1 469 ? -16.124 -22.778 -28.728 1.00 88.88 469 GLU A C 1
ATOM 3746 O O . GLU A 1 469 ? -16.641 -22.428 -29.789 1.00 88.88 469 GLU A O 1
ATOM 3751 N N . VAL A 1 470 ? -15.206 -22.031 -28.111 1.00 87.06 470 VAL A N 1
ATOM 3752 C CA . VAL A 1 470 ? -14.757 -20.722 -28.602 1.00 87.06 470 VAL A CA 1
ATOM 3753 C C . VAL A 1 470 ? -13.974 -20.864 -29.907 1.00 87.06 470 VAL A C 1
ATOM 3755 O O . VAL A 1 470 ? -14.253 -20.138 -30.861 1.00 87.06 470 VAL A O 1
ATOM 3758 N N . LEU A 1 471 ? -13.050 -21.829 -29.989 1.00 85.94 471 LEU A N 1
ATOM 3759 C CA . LEU A 1 471 ? -12.272 -22.108 -31.198 1.00 85.94 471 LEU A CA 1
ATOM 3760 C C . LEU A 1 471 ? -13.178 -22.505 -32.374 1.00 85.94 471 LEU A C 1
ATOM 3762 O O . LEU A 1 471 ? -12.989 -22.012 -33.485 1.00 85.94 471 LEU A O 1
ATOM 3766 N N . ALA A 1 472 ? -14.210 -23.320 -32.132 1.00 86.62 472 ALA A N 1
ATOM 3767 C CA . ALA A 1 472 ? -15.191 -23.686 -33.154 1.00 86.62 472 ALA A CA 1
ATOM 3768 C C . ALA A 1 472 ? -15.964 -22.472 -33.703 1.00 86.62 472 ALA A C 1
ATOM 3770 O O . ALA A 1 472 ? -16.295 -22.446 -34.886 1.00 86.62 472 ALA A O 1
ATOM 3771 N N . LYS A 1 473 ? -16.211 -21.446 -32.876 1.00 88.00 473 LYS A N 1
ATOM 3772 C CA . LYS A 1 473 ? -16.903 -20.212 -33.288 1.00 88.00 473 LYS A CA 1
ATOM 3773 C C . LYS A 1 473 ? -16.014 -19.241 -34.069 1.00 88.00 473 LYS A C 1
ATOM 3775 O O . LYS A 1 473 ? -16.528 -18.534 -34.930 1.00 88.00 473 LYS A O 1
ATOM 3780 N N . ILE A 1 474 ? -14.706 -19.198 -33.801 1.00 87.56 474 ILE A N 1
ATOM 3781 C CA . ILE A 1 474 ? -13.778 -18.314 -34.535 1.00 87.56 474 ILE A CA 1
ATOM 3782 C C . ILE A 1 474 ? -13.239 -18.931 -35.835 1.00 87.56 474 ILE A C 1
ATOM 3784 O O . ILE A 1 474 ? -12.832 -18.179 -36.716 1.00 87.56 474 ILE A O 1
ATOM 3788 N N . ARG A 1 475 ? -13.267 -20.265 -36.005 1.00 86.31 475 ARG A N 1
ATOM 3789 C CA . ARG A 1 475 ? -12.832 -20.942 -37.251 1.00 86.31 475 ARG A CA 1
ATOM 3790 C C . ARG A 1 475 ? -13.529 -20.395 -38.511 1.00 86.31 475 ARG A C 1
ATOM 3792 O O . ARG A 1 475 ? -12.823 -20.003 -39.437 1.00 86.31 475 ARG A O 1
ATOM 3799 N N . PRO A 1 476 ? -14.871 -20.253 -38.558 1.00 87.06 476 PRO A N 1
ATOM 3800 C CA . PRO A 1 476 ? -15.559 -19.654 -39.707 1.00 87.06 476 PRO A CA 1
ATOM 3801 C C . PRO A 1 476 ? -15.205 -18.182 -39.964 1.00 87.06 476 PRO A C 1
ATOM 3803 O O . PRO A 1 476 ? -15.458 -17.678 -41.052 1.00 87.06 476 PRO A O 1
ATOM 3806 N N . LEU A 1 477 ? -14.626 -17.486 -38.978 1.00 82.62 477 LEU A N 1
ATOM 3807 C CA . LEU A 1 477 ? -14.193 -16.090 -39.089 1.00 82.62 477 LEU A CA 1
ATOM 3808 C C . LEU A 1 477 ? -12.753 -15.946 -39.610 1.00 82.62 477 LEU A C 1
ATOM 3810 O O . LEU A 1 477 ? -12.201 -14.848 -39.573 1.00 82.62 477 LEU A O 1
ATOM 3814 N N . GLY A 1 478 ? -12.145 -17.039 -40.083 1.00 79.75 478 GLY A N 1
ATOM 3815 C CA . GLY A 1 478 ? -10.797 -17.048 -40.652 1.00 79.75 478 GLY A CA 1
ATOM 3816 C C . GLY A 1 478 ? -9.689 -17.423 -39.667 1.00 79.75 478 GLY A C 1
ATOM 3817 O O . GLY A 1 478 ? -8.520 -17.211 -39.975 1.00 79.75 478 GLY A O 1
ATOM 3818 N N . TYR A 1 479 ? -10.020 -17.976 -38.494 1.00 82.94 479 TYR A N 1
ATOM 3819 C CA . TYR A 1 479 ? -9.010 -18.543 -37.598 1.00 82.94 479 TYR A CA 1
ATOM 3820 C C . TYR A 1 479 ? -8.486 -19.882 -38.138 1.00 82.94 479 TYR A C 1
ATOM 3822 O O . TYR A 1 479 ? -9.238 -20.857 -38.203 1.00 82.94 479 TYR A O 1
ATOM 3830 N N . ALA A 1 480 ? -7.191 -19.938 -38.450 1.00 76.94 480 ALA A N 1
ATOM 3831 C CA . ALA A 1 480 ? -6.460 -21.165 -38.745 1.00 76.94 480 ALA A CA 1
ATOM 3832 C C . ALA A 1 480 ? -5.237 -21.252 -37.812 1.00 76.94 480 ALA A C 1
ATOM 3834 O O . ALA A 1 480 ? -4.434 -20.315 -37.809 1.00 76.94 480 ALA A O 1
ATOM 3835 N N . PRO A 1 481 ? -5.099 -22.315 -36.997 1.00 71.19 481 PRO A N 1
ATOM 3836 C CA . PRO A 1 481 ? -3.929 -22.483 -36.142 1.00 71.19 481 PRO A CA 1
ATOM 3837 C C . PRO A 1 481 ? -2.670 -22.676 -36.997 1.00 71.19 481 PRO A C 1
ATOM 3839 O O . PRO A 1 481 ? -2.676 -23.461 -37.945 1.00 71.19 481 PRO A O 1
ATOM 3842 N N . ASP A 1 482 ? -1.591 -21.963 -36.668 1.00 66.12 482 ASP A N 1
ATOM 3843 C CA . ASP A 1 482 ? -0.314 -22.064 -37.386 1.00 66.12 482 ASP A CA 1
ATOM 3844 C C . ASP A 1 482 ? 0.449 -23.336 -36.979 1.00 66.12 482 ASP A C 1
ATOM 3846 O O . ASP A 1 482 ? 1.321 -23.334 -36.108 1.00 66.12 482 ASP A O 1
ATOM 3850 N N . VAL A 1 483 ? 0.079 -24.454 -37.604 1.00 62.72 483 VAL A N 1
ATOM 3851 C CA . VAL A 1 483 ? 0.686 -25.779 -37.393 1.00 62.72 483 VAL A CA 1
ATOM 3852 C C . VAL A 1 483 ? 2.069 -25.937 -38.042 1.00 62.72 483 VAL A C 1
ATOM 3854 O O . VAL A 1 483 ? 2.747 -26.930 -37.777 1.00 62.72 483 VAL A O 1
ATOM 3857 N N . ALA A 1 484 ? 2.531 -24.974 -38.852 1.00 52.56 484 ALA A N 1
ATOM 3858 C CA . ALA A 1 484 ? 3.777 -25.096 -39.614 1.00 52.56 484 ALA A CA 1
ATOM 3859 C C . ALA A 1 484 ? 5.047 -24.801 -38.787 1.00 52.56 484 ALA A C 1
ATOM 3861 O O . ALA A 1 484 ? 6.137 -25.227 -39.171 1.00 52.56 484 ALA A O 1
ATOM 3862 N N . GLY A 1 485 ? 4.922 -24.103 -37.650 1.00 49.72 485 GLY A N 1
ATOM 3863 C CA . GLY A 1 485 ? 6.053 -23.658 -36.820 1.00 49.72 485 GLY A CA 1
ATOM 3864 C C . GLY A 1 485 ? 6.313 -24.445 -35.525 1.00 49.72 485 GLY A C 1
ATOM 3865 O O . GLY A 1 485 ? 7.266 -24.128 -34.813 1.00 49.72 485 GLY A O 1
ATOM 3866 N N . ALA A 1 486 ? 5.492 -25.444 -35.179 1.00 44.88 486 ALA A N 1
ATOM 3867 C CA . ALA A 1 486 ? 5.542 -26.109 -33.872 1.00 44.88 486 ALA A CA 1
ATOM 3868 C C . ALA A 1 486 ? 6.117 -27.537 -33.952 1.00 44.88 486 ALA A C 1
ATOM 3870 O O . ALA A 1 486 ? 5.475 -28.430 -34.489 1.00 44.88 486 ALA A O 1
ATOM 3871 N N . TYR A 1 487 ? 7.300 -27.743 -33.357 1.00 47.47 487 TYR A N 1
ATOM 3872 C CA . TYR A 1 487 ? 7.922 -29.037 -33.013 1.00 47.47 487 TYR A CA 1
ATOM 3873 C C . TYR A 1 487 ? 7.925 -30.110 -34.118 1.00 47.47 487 TYR A C 1
ATOM 3875 O O . TYR A 1 487 ? 6.948 -30.831 -34.310 1.00 47.47 487 TYR A O 1
ATOM 3883 N N . HIS A 1 488 ? 9.071 -30.301 -34.782 1.00 49.00 488 HIS A N 1
ATOM 3884 C CA . HIS A 1 488 ? 9.248 -31.258 -35.886 1.00 49.00 488 HIS A CA 1
ATOM 3885 C C . HIS A 1 488 ? 8.957 -32.742 -35.545 1.00 49.00 488 HIS A C 1
ATOM 3887 O O . HIS A 1 488 ? 8.726 -33.508 -36.476 1.00 49.00 488 HIS A O 1
ATOM 3893 N N . ASP A 1 489 ? 8.827 -33.116 -34.263 1.00 49.47 489 ASP A N 1
ATOM 3894 C CA . ASP A 1 489 ? 8.742 -34.516 -33.796 1.00 49.47 489 ASP A CA 1
ATOM 3895 C C . ASP A 1 489 ? 7.363 -34.980 -33.257 1.00 49.47 489 ASP A C 1
ATOM 3897 O O . ASP A 1 489 ? 7.275 -36.031 -32.627 1.00 49.47 489 ASP A O 1
ATOM 3901 N N . VAL A 1 490 ? 6.275 -34.231 -33.475 1.00 58.12 490 VAL A N 1
ATOM 3902 C CA . VAL A 1 490 ? 4.905 -34.605 -33.038 1.00 58.12 490 VAL A CA 1
ATOM 3903 C C . VAL A 1 490 ? 3.925 -34.651 -34.209 1.00 58.12 490 VAL A C 1
ATOM 3905 O O . VAL A 1 490 ? 4.093 -33.917 -35.183 1.00 58.12 490 VAL A O 1
ATOM 3908 N N . ASP A 1 491 ? 2.912 -35.518 -34.121 1.00 62.03 491 ASP A N 1
ATOM 3909 C CA . ASP A 1 491 ? 1.860 -35.619 -35.135 1.00 62.03 491 ASP A CA 1
ATOM 3910 C C . ASP A 1 491 ? 0.970 -34.359 -35.193 1.00 62.03 491 ASP A C 1
ATOM 3912 O O . ASP A 1 491 ? 0.985 -33.495 -34.311 1.00 62.03 491 ASP A O 1
ATOM 3916 N N . GLU A 1 492 ? 0.239 -34.211 -36.298 1.00 57.03 492 GLU A N 1
ATOM 3917 C CA . GLU A 1 492 ? -0.541 -33.008 -36.612 1.00 57.03 492 GLU A CA 1
ATOM 3918 C C . GLU A 1 492 ? -1.681 -32.766 -35.606 1.00 57.03 492 GLU A C 1
ATOM 3920 O O . GLU A 1 492 ? -1.930 -31.624 -35.215 1.00 57.03 492 GLU A O 1
ATOM 3925 N N . GLU A 1 493 ? -2.298 -33.838 -35.099 1.00 59.81 493 GLU A N 1
ATOM 3926 C CA . GLU A 1 493 ? -3.374 -33.784 -34.102 1.00 59.81 493 GLU A CA 1
ATOM 3927 C C . GLU A 1 493 ? -2.851 -33.324 -32.729 1.00 59.81 493 GLU A C 1
ATOM 3929 O O . GLU A 1 493 ? -3.471 -32.501 -32.047 1.00 59.81 493 GLU A O 1
ATOM 3934 N N . GLN A 1 494 ? -1.671 -33.793 -32.323 1.00 57.59 494 GLN A N 1
ATOM 3935 C CA . GLN A 1 494 ? -1.020 -33.380 -31.085 1.00 57.59 494 GLN A CA 1
ATOM 3936 C C . GLN A 1 494 ? -0.513 -31.933 -31.170 1.00 57.59 494 GLN A C 1
ATOM 3938 O O . GLN A 1 494 ? -0.622 -31.185 -30.195 1.00 57.59 494 GLN A O 1
ATOM 3943 N N . ARG A 1 495 ? -0.027 -31.489 -32.338 1.00 59.72 495 ARG A N 1
ATOM 3944 C CA . ARG A 1 495 ? 0.342 -30.081 -32.581 1.00 59.72 495 ARG A CA 1
ATOM 3945 C C . ARG A 1 495 ? -0.865 -29.148 -32.490 1.00 59.72 495 ARG A C 1
ATOM 3947 O O . ARG A 1 495 ? -0.784 -28.114 -31.825 1.00 59.72 495 ARG A O 1
ATOM 3954 N N . GLU A 1 496 ? -1.985 -29.520 -33.104 1.00 60.41 496 GLU A N 1
ATOM 3955 C CA . GLU A 1 496 ? -3.224 -28.739 -33.047 1.00 60.41 496 GLU A CA 1
ATOM 3956 C C . GLU A 1 496 ? -3.775 -28.658 -31.613 1.00 60.41 496 GLU A C 1
ATOM 3958 O O . GLU A 1 496 ? -4.207 -27.589 -31.167 1.00 60.41 496 GLU A O 1
ATOM 3963 N N . ASN A 1 497 ? -3.691 -29.751 -30.848 1.00 62.91 497 ASN A N 1
ATOM 3964 C CA . ASN A 1 497 ? -4.048 -29.758 -29.430 1.00 62.91 497 ASN A CA 1
ATOM 3965 C C . ASN A 1 497 ? -3.132 -28.843 -28.600 1.00 62.91 497 ASN A C 1
ATOM 3967 O O . ASN A 1 497 ? -3.634 -28.014 -27.841 1.00 62.91 497 ASN A O 1
ATOM 3971 N N . ASN A 1 498 ? -1.811 -28.909 -28.784 1.00 62.38 498 ASN A N 1
ATOM 3972 C CA . ASN A 1 498 ? -0.863 -28.065 -28.049 1.00 62.38 498 ASN A CA 1
ATOM 3973 C C . ASN A 1 498 ? -1.102 -26.566 -28.298 1.00 62.38 498 ASN A C 1
ATOM 3975 O O . ASN A 1 498 ? -1.140 -25.782 -27.350 1.00 62.38 498 ASN A O 1
ATOM 3979 N N . LEU A 1 499 ? -1.353 -26.171 -29.551 1.00 59.12 499 LEU A N 1
ATOM 3980 C CA . LEU A 1 499 ? -1.700 -24.789 -29.908 1.00 59.12 499 LEU A CA 1
ATOM 3981 C C . LEU A 1 499 ? -3.063 -24.369 -29.339 1.00 59.12 499 LEU A C 1
ATOM 3983 O O . LEU A 1 499 ? -3.264 -23.216 -28.949 1.00 59.12 499 LEU A O 1
ATOM 3987 N N . SER A 1 500 ? -4.021 -25.292 -29.267 1.00 67.00 500 SER A N 1
ATOM 3988 C CA . SER A 1 500 ?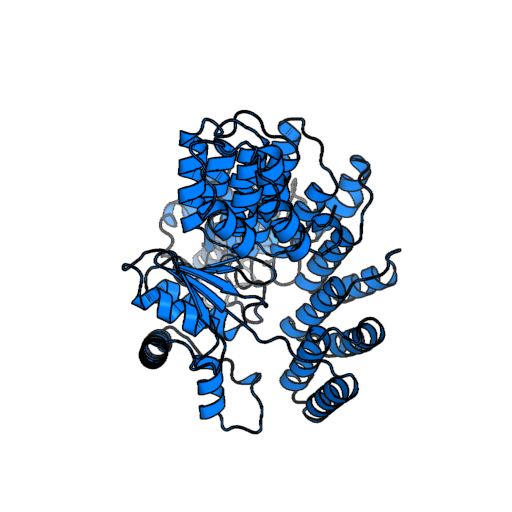 -5.369 -25.015 -28.759 1.00 67.00 500 SER A CA 1
ATOM 3989 C C . SER A 1 500 ? -5.386 -24.681 -27.264 1.00 67.00 500 SER A C 1
ATOM 3991 O O . SER A 1 500 ? -6.164 -23.817 -26.858 1.00 67.00 500 SER A O 1
ATOM 3993 N N . TYR A 1 501 ? -4.507 -25.287 -26.459 1.00 68.88 501 TYR A N 1
ATOM 3994 C CA . TYR A 1 501 ? -4.483 -25.129 -24.994 1.00 68.88 501 TYR A CA 1
ATOM 3995 C C . TYR A 1 501 ? -3.340 -24.254 -24.470 1.00 68.88 501 TYR A C 1
ATOM 3997 O O . TYR A 1 501 ? -2.926 -24.374 -23.317 1.00 68.88 501 TYR A O 1
ATOM 4005 N N . HIS A 1 502 ? -2.851 -23.314 -25.277 1.00 78.81 502 HIS A N 1
ATOM 4006 C CA . HIS A 1 502 ? -1.956 -22.278 -24.773 1.00 78.81 502 HIS A CA 1
ATOM 4007 C C . HIS A 1 502 ? -2.564 -21.528 -23.579 1.00 78.81 502 HIS A C 1
ATOM 4009 O O . HIS A 1 502 ? -3.764 -21.231 -23.535 1.00 78.81 502 HIS A O 1
ATOM 4015 N N . SER A 1 503 ? -1.709 -21.181 -22.616 1.00 73.12 503 SER A N 1
ATOM 4016 C CA . SER A 1 503 ? -2.114 -20.610 -21.332 1.00 73.12 503 SER A CA 1
ATOM 4017 C C . SER A 1 503 ? -2.938 -19.319 -21.467 1.00 73.12 503 SER A C 1
ATOM 4019 O O . SER A 1 503 ? -3.800 -19.061 -20.632 1.00 73.12 503 SER A O 1
ATOM 4021 N N . GLU A 1 504 ? -2.747 -18.527 -22.528 1.00 77.56 504 GLU A N 1
ATOM 4022 C CA . GLU A 1 504 ? -3.572 -17.346 -22.823 1.00 77.56 504 GLU A CA 1
ATOM 4023 C C . GLU A 1 504 ? -5.001 -17.716 -23.214 1.00 77.56 504 GLU A C 1
ATOM 4025 O O . GLU A 1 504 ? -5.943 -17.092 -22.733 1.00 77.56 504 GLU A O 1
ATOM 4030 N N . LYS A 1 505 ? -5.180 -18.726 -24.075 1.00 84.19 505 LYS A N 1
ATOM 4031 C CA . LYS A 1 505 ? -6.508 -19.175 -24.517 1.00 84.19 505 LYS A CA 1
ATOM 4032 C C . LYS A 1 505 ? -7.279 -19.782 -23.352 1.00 84.19 505 LYS A C 1
ATOM 4034 O O . LYS A 1 505 ? -8.465 -19.500 -23.202 1.00 84.19 505 LYS A O 1
ATOM 4039 N N . LEU A 1 506 ? -6.589 -20.539 -22.493 1.00 80.62 506 LEU A N 1
ATOM 4040 C CA . LEU A 1 506 ? -7.146 -21.052 -21.239 1.00 80.62 506 LEU A CA 1
ATOM 4041 C C . LEU A 1 506 ? -7.595 -19.912 -20.319 1.00 80.62 506 LEU A C 1
ATOM 4043 O O . LEU A 1 506 ? -8.736 -19.909 -19.857 1.00 80.62 506 LEU A O 1
ATOM 4047 N N . ALA A 1 507 ? -6.734 -18.910 -20.119 1.00 77.44 507 ALA A N 1
ATOM 4048 C CA . ALA A 1 507 ? -7.040 -17.744 -19.299 1.00 77.44 507 ALA A CA 1
ATOM 4049 C C . ALA A 1 507 ? -8.243 -16.952 -19.843 1.00 77.44 507 ALA A C 1
ATOM 4051 O O . ALA A 1 507 ? -9.164 -16.646 -19.088 1.00 77.44 507 ALA A O 1
ATOM 4052 N N . VAL A 1 508 ? -8.288 -16.672 -21.152 1.00 83.75 508 VAL A N 1
ATOM 4053 C CA . VAL A 1 508 ? -9.419 -15.977 -21.793 1.00 83.75 508 VAL A CA 1
ATOM 4054 C C . VAL A 1 508 ? -10.706 -16.798 -21.690 1.00 83.75 508 VAL A C 1
ATOM 4056 O O . VAL A 1 508 ? -11.742 -16.248 -21.322 1.00 83.75 508 VAL A O 1
ATOM 4059 N N . ALA A 1 509 ? -10.663 -18.107 -21.957 1.00 85.75 509 ALA A N 1
ATOM 4060 C CA . ALA A 1 509 ? -11.834 -18.979 -21.857 1.00 85.75 509 ALA A CA 1
ATOM 4061 C C . ALA A 1 509 ? -12.399 -19.017 -20.431 1.00 85.75 509 ALA A C 1
ATOM 4063 O O . ALA A 1 509 ? -13.608 -18.881 -20.240 1.00 85.75 509 ALA A O 1
ATOM 4064 N N . TYR A 1 510 ? -11.526 -19.117 -19.428 1.00 82.75 510 TYR A N 1
ATOM 4065 C CA . TYR A 1 510 ? -11.923 -19.032 -18.028 1.00 82.75 510 TYR A CA 1
ATOM 4066 C C . TYR A 1 510 ? -12.518 -17.656 -17.682 1.00 82.75 510 TYR A C 1
ATOM 4068 O O . TYR A 1 510 ? -13.560 -17.575 -17.027 1.00 82.75 510 TYR A O 1
ATOM 4076 N N . GLY A 1 511 ? -11.925 -16.576 -18.199 1.00 78.00 511 GLY A N 1
ATOM 4077 C CA . GLY A 1 511 ? -12.460 -15.214 -18.125 1.00 78.00 511 GLY A CA 1
ATOM 4078 C C . GLY A 1 511 ? -13.897 -15.113 -18.624 1.00 78.00 511 GLY A C 1
ATOM 4079 O O . GLY A 1 511 ? -14.777 -14.658 -17.891 1.00 78.00 511 GLY A O 1
ATOM 4080 N N . LEU A 1 512 ? -14.153 -15.613 -19.834 1.00 84.50 512 LEU A N 1
ATOM 4081 C CA . LEU A 1 512 ? -15.480 -15.636 -20.456 1.00 84.50 512 LEU A CA 1
ATOM 4082 C C . LEU A 1 512 ? -16.515 -16.421 -19.636 1.00 84.50 512 LEU A C 1
ATOM 4084 O O . LEU A 1 512 ? -17.693 -16.084 -19.674 1.00 84.50 512 LEU A O 1
ATOM 4088 N N . MET A 1 513 ? -16.098 -17.458 -18.902 1.00 83.88 513 MET A N 1
ATOM 4089 C CA . MET A 1 513 ? -16.996 -18.260 -18.060 1.00 83.88 513 MET A CA 1
ATOM 4090 C C . MET A 1 513 ? -17.377 -17.569 -16.748 1.00 83.88 513 MET A C 1
ATOM 4092 O O . MET A 1 513 ? -18.462 -17.812 -16.222 1.00 83.88 513 MET A O 1
ATOM 4096 N N . LYS A 1 514 ? -16.465 -16.785 -16.163 1.00 81.44 514 LYS A N 1
ATOM 4097 C CA . LYS A 1 514 ? -16.586 -16.318 -14.770 1.00 81.44 514 LYS A CA 1
ATOM 4098 C C . LYS A 1 514 ? -16.945 -14.843 -14.627 1.00 81.44 514 LYS A C 1
ATOM 4100 O O . LYS A 1 514 ? -17.285 -14.407 -13.524 1.00 81.44 514 LYS A O 1
ATOM 4105 N N . THR A 1 515 ? -16.880 -14.082 -15.714 1.00 68.62 515 THR A N 1
ATOM 4106 C CA . THR A 1 515 ? -17.199 -12.650 -15.725 1.00 68.62 515 THR A CA 1
ATOM 4107 C C . THR A 1 515 ? -18.507 -12.380 -16.478 1.00 68.62 515 THR A C 1
ATOM 4109 O O . THR A 1 515 ? -18.796 -13.092 -17.449 1.00 68.62 515 THR A O 1
ATOM 4112 N N . PRO A 1 516 ? -19.301 -11.375 -16.052 1.00 73.06 516 PRO A N 1
ATOM 4113 C CA . PRO A 1 516 ? -20.524 -10.976 -16.750 1.00 73.06 516 PRO A CA 1
ATOM 4114 C C . PRO A 1 516 ? -20.293 -10.706 -18.242 1.00 73.06 516 PRO A C 1
ATOM 4116 O O . PRO A 1 516 ? -19.172 -10.417 -18.668 1.00 73.06 516 PRO A O 1
ATOM 4119 N N . GLU A 1 517 ? -21.348 -10.817 -19.052 1.00 73.94 517 GLU A N 1
ATOM 4120 C CA . GLU A 1 517 ? -21.273 -10.460 -20.473 1.00 73.94 517 GLU A CA 1
ATOM 4121 C C . GLU A 1 517 ? -20.765 -9.024 -20.649 1.00 73.94 517 GLU A C 1
ATOM 4123 O O . GLU A 1 517 ? -21.093 -8.141 -19.860 1.00 73.94 517 GLU A O 1
ATOM 4128 N N . LYS A 1 518 ? -19.932 -8.814 -21.677 1.00 70.19 518 LYS A N 1
ATOM 4129 C CA . LYS A 1 518 ? -19.269 -7.540 -22.008 1.00 70.19 518 LYS A CA 1
ATOM 4130 C C . LYS A 1 518 ? -18.238 -7.015 -20.998 1.00 70.19 518 LYS A C 1
ATOM 4132 O O . LYS A 1 518 ? -17.549 -6.046 -21.304 1.00 70.19 518 LYS A O 1
ATOM 4137 N N . SER A 1 519 ? -18.044 -7.663 -19.844 1.00 65.94 519 SER A N 1
ATOM 4138 C CA . SER A 1 519 ? -16.971 -7.278 -18.919 1.00 65.94 519 SER A CA 1
ATOM 4139 C C . SER A 1 519 ? -15.586 -7.458 -19.559 1.00 65.94 519 SER A C 1
ATOM 4141 O O . SER A 1 519 ? -15.341 -8.508 -20.181 1.00 65.94 519 SER A O 1
ATOM 4143 N N . PRO A 1 520 ? -14.672 -6.482 -19.387 1.00 66.50 520 PRO A N 1
ATOM 4144 C CA . PRO A 1 520 ? -13.324 -6.566 -19.923 1.00 66.50 520 PRO A CA 1
ATOM 4145 C C . PRO A 1 520 ? -12.540 -7.723 -19.294 1.00 66.50 520 PRO A C 1
ATOM 4147 O O . PRO A 1 520 ? -12.727 -8.068 -18.126 1.00 66.50 520 PRO A O 1
ATOM 4150 N N . LEU A 1 521 ? -11.650 -8.333 -20.075 1.00 71.94 521 LEU A N 1
ATOM 4151 C CA . LEU A 1 521 ? -10.796 -9.438 -19.637 1.00 71.94 521 LEU A CA 1
ATOM 4152 C C . LEU A 1 521 ? -9.334 -9.003 -19.630 1.00 71.94 521 LEU A C 1
ATOM 4154 O O . LEU A 1 521 ? -8.849 -8.480 -20.626 1.00 71.94 521 LEU A O 1
ATOM 4158 N N . TYR A 1 522 ? -8.613 -9.280 -18.543 1.00 66.19 522 TYR A N 1
ATOM 4159 C CA . TYR A 1 522 ? -7.205 -8.901 -18.395 1.00 66.19 522 TYR A CA 1
ATOM 4160 C C . TYR A 1 522 ? -6.341 -10.135 -18.173 1.00 66.19 522 TYR A C 1
ATOM 4162 O O . TYR A 1 522 ? -6.342 -10.729 -17.095 1.00 66.19 522 TYR A O 1
ATOM 4170 N N . VAL A 1 523 ? -5.572 -10.505 -19.189 1.00 70.94 523 VAL A N 1
ATOM 4171 C CA . VAL A 1 523 ? -4.661 -11.648 -19.150 1.00 70.94 523 VAL A CA 1
ATOM 4172 C C . VAL A 1 523 ? -3.232 -11.135 -19.082 1.00 70.94 523 VAL A C 1
ATOM 4174 O O . VAL A 1 523 ? -2.822 -10.310 -19.885 1.00 70.94 523 VAL A O 1
ATOM 4177 N N . THR A 1 524 ? -2.444 -11.611 -18.126 1.00 61.28 524 THR A N 1
ATOM 4178 C CA . THR A 1 524 ? -1.010 -11.324 -18.050 1.00 61.28 524 THR A CA 1
ATOM 4179 C C . THR A 1 524 ? -0.219 -12.576 -18.363 1.00 61.28 524 THR A C 1
ATOM 4181 O O . THR A 1 524 ? -0.305 -13.554 -17.637 1.00 61.28 524 THR A O 1
ATOM 4184 N N . LYS A 1 525 ? 0.622 -12.525 -19.384 1.00 63.00 525 LYS A N 1
ATOM 4185 C CA . LYS A 1 525 ? 1.631 -13.518 -19.718 1.00 63.00 525 LYS A CA 1
ATOM 4186 C C . LYS A 1 525 ? 3.023 -12.959 -19.462 1.00 63.00 525 LYS A C 1
ATOM 4188 O O . LYS A 1 525 ? 3.274 -11.755 -19.464 1.00 63.00 525 LYS A O 1
ATOM 4193 N N . ASN A 1 526 ? 3.945 -13.854 -19.153 1.00 53.09 526 ASN A N 1
ATOM 4194 C CA . ASN A 1 526 ? 5.321 -13.516 -18.806 1.00 53.09 526 ASN A CA 1
ATOM 4195 C C . ASN A 1 526 ? 6.341 -13.724 -19.929 1.00 53.09 526 ASN A C 1
ATOM 4197 O O . ASN A 1 526 ? 7.516 -13.428 -19.735 1.00 53.09 526 ASN A O 1
ATOM 4201 N N . VAL A 1 527 ? 5.877 -14.184 -21.084 1.00 59.81 527 VAL A N 1
ATOM 4202 C CA . VAL A 1 527 ? 6.608 -14.265 -22.349 1.00 59.81 527 VAL A CA 1
ATOM 4203 C C . VAL A 1 527 ? 5.744 -13.633 -23.438 1.00 59.81 527 VAL A C 1
ATOM 4205 O O . VAL A 1 527 ? 4.547 -13.434 -23.222 1.00 59.81 527 VAL A O 1
ATOM 4208 N N . ARG A 1 528 ? 6.342 -13.294 -24.582 1.00 67.75 528 ARG A N 1
ATOM 4209 C CA . ARG A 1 528 ? 5.632 -12.720 -25.732 1.00 67.75 528 ARG A CA 1
ATOM 4210 C C . ARG A 1 528 ? 4.431 -13.594 -26.116 1.00 67.75 528 ARG A C 1
ATOM 4212 O O . ARG A 1 528 ? 4.547 -14.822 -26.132 1.00 67.75 528 ARG A O 1
ATOM 4219 N N . ILE A 1 529 ? 3.293 -12.966 -26.413 1.00 76.81 529 ILE A N 1
ATOM 4220 C CA . ILE A 1 529 ? 2.136 -13.681 -26.964 1.00 76.81 529 ILE A CA 1
ATOM 4221 C C . ILE A 1 529 ? 2.517 -14.247 -28.338 1.00 76.81 529 ILE A C 1
ATOM 4223 O O . ILE A 1 529 ? 3.113 -13.537 -29.151 1.00 76.81 529 ILE A O 1
ATOM 4227 N N . CYS A 1 530 ? 2.225 -15.524 -28.592 1.00 77.88 530 CYS A N 1
ATOM 4228 C CA . CYS A 1 530 ? 2.466 -16.095 -29.917 1.00 77.88 530 CYS A CA 1
ATOM 4229 C C . CYS A 1 530 ? 1.410 -15.607 -30.919 1.00 77.88 530 CYS A C 1
ATOM 4231 O O . CYS A 1 530 ? 0.288 -15.264 -30.535 1.00 77.88 530 CYS A O 1
ATOM 4233 N N . ASP A 1 531 ? 1.758 -15.604 -32.205 1.00 78.50 531 ASP A N 1
ATOM 4234 C CA . ASP A 1 531 ? 0.893 -15.069 -33.263 1.00 78.50 531 ASP A CA 1
ATOM 4235 C C . ASP A 1 531 ? -0.436 -15.835 -33.377 1.00 78.50 531 ASP A C 1
ATOM 4237 O O . ASP A 1 531 ? -1.486 -15.245 -33.641 1.00 78.50 531 ASP A O 1
ATOM 4241 N N . ASP A 1 532 ? -0.422 -17.133 -33.072 1.00 83.19 532 ASP A N 1
ATOM 4242 C CA . ASP A 1 532 ? -1.622 -17.965 -32.997 1.00 83.19 532 ASP A CA 1
ATOM 4243 C C . ASP A 1 532 ? -2.582 -17.527 -31.865 1.00 83.19 532 ASP A C 1
ATOM 4245 O O . ASP A 1 532 ? -3.768 -17.285 -32.106 1.00 83.19 532 ASP A O 1
ATOM 4249 N N . CYS A 1 533 ? -2.080 -17.334 -30.637 1.00 82.62 533 CYS A N 1
ATOM 4250 C CA . CYS A 1 533 ? -2.871 -16.785 -29.527 1.00 82.62 533 CYS A CA 1
ATOM 4251 C C . CYS A 1 533 ? -3.368 -15.372 -29.833 1.00 82.62 533 CYS A C 1
ATOM 4253 O O . CYS A 1 533 ? -4.520 -15.051 -29.551 1.00 82.62 533 CYS A O 1
ATOM 4255 N N . HIS A 1 534 ? -2.521 -14.537 -30.430 1.00 85.94 534 HIS A N 1
ATOM 4256 C CA . HIS A 1 534 ? -2.878 -13.179 -30.820 1.00 85.94 534 HIS A CA 1
ATOM 4257 C C . HIS A 1 534 ? -4.046 -13.171 -31.821 1.00 85.94 534 HIS A C 1
ATOM 4259 O O . HIS A 1 534 ? -5.019 -12.435 -31.647 1.00 85.94 534 HIS A O 1
ATOM 4265 N N . SER A 1 535 ? -3.988 -14.033 -32.837 1.00 85.75 535 SER A N 1
ATOM 4266 C CA . SER A 1 535 ? -5.023 -14.157 -33.870 1.00 85.75 535 SER A CA 1
ATOM 4267 C C . SER A 1 535 ? -6.332 -14.706 -33.303 1.00 85.75 535 SER A C 1
ATOM 4269 O O . SER A 1 535 ? -7.406 -14.178 -33.600 1.00 85.75 535 SER A O 1
ATOM 4271 N N . ALA A 1 536 ? -6.248 -15.712 -32.427 1.00 87.31 536 ALA A N 1
ATOM 4272 C CA . ALA A 1 536 ? -7.413 -16.247 -31.735 1.00 87.31 536 ALA A CA 1
ATOM 4273 C C . ALA A 1 536 ? -8.093 -15.173 -30.875 1.00 87.31 536 ALA A C 1
ATOM 4275 O O . ALA A 1 536 ? -9.289 -14.935 -31.017 1.00 87.31 536 ALA A O 1
ATOM 4276 N N . ILE A 1 537 ? -7.337 -14.481 -30.018 1.00 88.88 537 ILE A N 1
ATOM 4277 C CA . ILE A 1 537 ? -7.882 -13.498 -29.070 1.00 88.88 537 ILE A CA 1
ATOM 4278 C C . ILE A 1 537 ? -8.493 -12.294 -29.792 1.00 88.88 537 ILE A C 1
ATOM 4280 O O . ILE A 1 537 ? -9.547 -11.813 -29.376 1.00 88.88 537 ILE A O 1
ATOM 4284 N N . LYS A 1 538 ? -7.910 -11.873 -30.920 1.00 88.12 538 LYS A N 1
ATOM 4285 C CA . LYS A 1 538 ? -8.494 -10.856 -31.804 1.00 88.12 538 LYS A CA 1
ATOM 4286 C C . LYS A 1 538 ? -9.899 -11.249 -32.268 1.00 88.12 538 LYS A C 1
ATOM 4288 O O . LYS A 1 538 ? -10.827 -10.457 -32.179 1.00 88.12 538 LYS A O 1
ATOM 4293 N N . LEU A 1 539 ? -10.101 -12.486 -32.712 1.00 89.31 539 LEU A N 1
ATOM 4294 C CA . LEU A 1 539 ? -11.428 -12.942 -33.140 1.00 89.31 539 LEU A CA 1
ATOM 4295 C C . LEU A 1 539 ? -12.382 -13.163 -31.959 1.00 89.31 539 LEU A C 1
ATOM 4297 O O . LEU A 1 539 ? -13.584 -12.928 -32.084 1.00 89.31 539 LEU A O 1
ATOM 4301 N N . ILE A 1 540 ? -11.854 -13.555 -30.798 1.00 89.81 540 ILE A N 1
ATOM 4302 C CA . ILE A 1 540 ? -12.641 -13.692 -29.569 1.00 89.81 540 ILE A CA 1
ATOM 4303 C C . ILE A 1 540 ? -13.168 -12.330 -29.101 1.00 89.81 540 ILE A C 1
ATOM 4305 O O . ILE A 1 540 ? -14.335 -12.258 -28.714 1.00 89.81 540 ILE A O 1
ATOM 4309 N N . SER A 1 541 ? -12.373 -11.253 -29.159 1.00 88.12 541 SER A N 1
ATOM 4310 C CA . SER A 1 541 ? -12.842 -9.914 -28.761 1.00 88.12 541 SER A CA 1
ATOM 4311 C C . SER A 1 541 ? -14.013 -9.451 -29.629 1.00 88.12 541 SER A C 1
ATOM 4313 O O . SER A 1 541 ? -15.008 -8.967 -29.098 1.00 88.12 541 SER A O 1
ATOM 4315 N N . ARG A 1 542 ? -13.958 -9.725 -30.942 1.00 88.75 542 ARG A N 1
ATOM 4316 C CA . ARG A 1 542 ? -15.056 -9.455 -31.884 1.00 88.75 542 ARG A CA 1
ATOM 4317 C C . ARG A 1 542 ? -16.322 -10.244 -31.564 1.00 88.75 542 ARG A C 1
ATOM 4319 O O . ARG A 1 542 ? -17.415 -9.699 -31.617 1.00 88.75 542 ARG A O 1
ATOM 4326 N N . LEU A 1 543 ? -16.187 -11.539 -31.275 1.00 88.88 543 LEU A N 1
ATOM 4327 C CA . LEU A 1 543 ? -17.334 -12.405 -30.984 1.00 88.88 543 LEU A CA 1
ATOM 4328 C C . LEU A 1 543 ? -17.984 -12.112 -29.637 1.00 88.88 543 LEU A C 1
ATOM 4330 O O . LEU A 1 543 ? -19.182 -12.331 -29.475 1.00 88.88 543 LEU A O 1
ATOM 4334 N N . SER A 1 544 ? -17.179 -11.719 -28.654 1.00 85.44 544 SER A N 1
ATOM 4335 C CA . SER A 1 544 ? -17.651 -11.533 -27.286 1.00 85.44 544 SER A CA 1
ATOM 4336 C C . SER A 1 544 ? -18.086 -10.106 -26.978 1.00 85.44 544 SER A C 1
ATOM 4338 O O . SER A 1 544 ? -18.676 -9.915 -25.917 1.00 85.44 544 SER A O 1
ATOM 4340 N N . ASP A 1 545 ? -17.835 -9.146 -27.881 1.00 84.38 545 ASP A N 1
ATOM 4341 C CA . ASP A 1 545 ? -18.093 -7.715 -27.658 1.00 84.38 545 ASP A CA 1
ATOM 4342 C C . ASP A 1 545 ? -17.437 -7.245 -26.345 1.00 84.38 545 ASP A C 1
ATOM 4344 O O . ASP A 1 545 ? -18.052 -6.626 -25.476 1.00 84.38 545 ASP A O 1
ATOM 4348 N N . ARG A 1 546 ? -16.183 -7.676 -26.142 1.00 83.31 546 ARG A N 1
ATOM 4349 C CA . ARG A 1 546 ? -15.391 -7.422 -24.931 1.00 83.31 546 ARG A CA 1
ATOM 4350 C C . ARG A 1 546 ? -14.054 -6.806 -25.292 1.00 83.31 546 ARG A C 1
ATOM 4352 O O . ARG A 1 546 ? -13.373 -7.271 -26.206 1.00 83.31 546 ARG A O 1
ATOM 4359 N N . LEU A 1 547 ? -13.624 -5.856 -24.468 1.00 77.00 547 LEU A N 1
ATOM 4360 C CA . LEU A 1 547 ? -12.223 -5.466 -24.3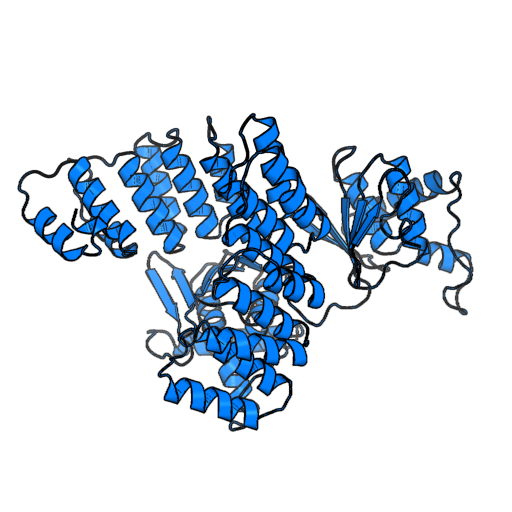93 1.00 77.00 547 LEU A CA 1
ATOM 4361 C C . LEU A 1 547 ? -11.428 -6.608 -23.747 1.00 77.00 547 LEU A C 1
ATOM 4363 O O . LEU A 1 547 ? -11.644 -6.948 -22.585 1.00 77.00 547 LEU A O 1
ATOM 4367 N N . ILE A 1 548 ? -10.494 -7.198 -24.488 1.00 80.31 548 ILE A N 1
ATOM 4368 C CA . ILE A 1 548 ? -9.548 -8.180 -23.956 1.00 80.31 548 ILE A CA 1
ATOM 4369 C C . ILE A 1 548 ? -8.169 -7.536 -23.965 1.00 80.31 548 ILE A C 1
ATOM 4371 O O . ILE A 1 548 ? -7.635 -7.213 -25.018 1.00 80.31 548 ILE A O 1
ATOM 4375 N N . VAL A 1 549 ? -7.578 -7.350 -22.793 1.00 71.69 549 VAL A N 1
ATOM 4376 C CA . VAL A 1 549 ? -6.231 -6.814 -22.633 1.00 71.69 549 VAL A CA 1
ATOM 4377 C C . VAL A 1 549 ? -5.300 -7.969 -22.306 1.00 71.69 549 VAL A C 1
ATOM 4379 O O . VAL A 1 549 ? -5.390 -8.561 -21.230 1.00 71.69 549 VAL A O 1
ATOM 4382 N N . VAL A 1 550 ? -4.388 -8.288 -23.221 1.00 74.31 550 VAL A N 1
ATOM 4383 C CA . VAL A 1 550 ? -3.323 -9.259 -22.963 1.00 74.31 550 VAL A CA 1
ATOM 4384 C C . VAL A 1 550 ? -2.018 -8.513 -22.765 1.00 74.31 550 VAL A C 1
ATOM 4386 O O . VAL A 1 550 ? -1.500 -7.878 -23.676 1.00 74.31 550 VAL A O 1
ATOM 4389 N N . ARG A 1 551 ? -1.453 -8.599 -21.570 1.00 67.00 551 ARG A N 1
ATOM 4390 C CA . ARG A 1 551 ? -0.102 -8.136 -21.288 1.00 67.00 551 ARG A CA 1
ATOM 4391 C C . ARG A 1 551 ? 0.869 -9.273 -21.538 1.00 67.00 551 ARG A C 1
ATOM 4393 O O . ARG A 1 551 ? 0.732 -10.303 -20.896 1.00 67.00 551 ARG A O 1
ATOM 4400 N N . ASP A 1 552 ? 1.871 -9.083 -22.379 1.00 71.69 552 ASP A N 1
ATOM 4401 C CA . ASP A 1 552 ? 2.965 -10.042 -22.528 1.00 71.69 552 ASP A CA 1
ATOM 4402 C C . ASP A 1 552 ? 4.261 -9.535 -21.860 1.00 71.69 552 ASP A C 1
ATOM 4404 O O . ASP A 1 552 ? 4.238 -8.594 -21.057 1.00 71.69 552 ASP A O 1
ATOM 4408 N N . SER A 1 553 ? 5.406 -10.177 -22.120 1.00 51.81 553 SER A N 1
ATOM 4409 C CA . SER A 1 553 ? 6.689 -9.752 -21.536 1.00 51.81 553 SER A CA 1
ATOM 4410 C C . SER A 1 553 ? 7.136 -8.348 -21.953 1.00 51.81 553 SER A C 1
ATOM 4412 O O . SER A 1 553 ? 7.934 -7.743 -21.235 1.00 51.81 553 SER A O 1
ATOM 4414 N N . ASN A 1 554 ? 6.648 -7.844 -23.089 1.00 50.19 554 ASN A N 1
ATOM 4415 C CA . ASN A 1 554 ? 7.188 -6.671 -23.766 1.00 50.19 554 ASN A CA 1
ATOM 4416 C C . ASN A 1 554 ? 6.181 -5.519 -23.861 1.00 50.19 554 ASN A C 1
ATOM 4418 O O . ASN A 1 554 ? 6.601 -4.366 -23.824 1.00 50.19 554 ASN A O 1
ATOM 4422 N N . ARG A 1 555 ? 4.879 -5.797 -24.000 1.00 56.28 555 ARG A N 1
ATOM 4423 C CA . ARG A 1 555 ? 3.848 -4.772 -24.230 1.00 56.28 555 ARG A CA 1
ATOM 4424 C C . ARG A 1 555 ? 2.440 -5.238 -23.854 1.00 56.28 555 ARG A C 1
ATOM 4426 O O . ARG A 1 555 ? 2.210 -6.400 -23.517 1.00 56.28 555 ARG A O 1
ATOM 4433 N N . PHE A 1 556 ? 1.496 -4.305 -23.906 1.00 63.25 556 PHE A N 1
ATOM 4434 C CA . PHE A 1 556 ? 0.068 -4.586 -23.820 1.00 63.25 556 PHE A CA 1
ATOM 4435 C C . PHE A 1 556 ? -0.519 -4.743 -25.222 1.00 63.25 556 PHE A C 1
ATOM 4437 O O . PHE A 1 556 ? -0.121 -4.050 -26.154 1.00 63.25 556 PHE A O 1
ATOM 4444 N N . HIS A 1 557 ? -1.460 -5.670 -25.357 1.00 74.19 557 HIS A N 1
ATOM 4445 C CA . HIS A 1 557 ? -2.237 -5.913 -26.563 1.00 74.19 557 HIS A CA 1
ATOM 4446 C C . HIS A 1 557 ? -3.701 -5.686 -26.205 1.00 74.19 557 HIS A C 1
ATOM 4448 O O . HIS A 1 557 ? -4.266 -6.438 -25.407 1.00 74.19 557 HIS A O 1
ATOM 4454 N N . HIS A 1 558 ? -4.293 -4.626 -26.746 1.00 77.62 558 HIS A N 1
ATOM 4455 C CA . HIS A 1 558 ? -5.686 -4.272 -26.496 1.00 77.62 558 HIS A CA 1
ATOM 4456 C C . HIS A 1 558 ? -6.525 -4.773 -27.656 1.00 77.62 558 HIS A C 1
ATOM 4458 O O . HIS A 1 558 ? -6.438 -4.232 -28.756 1.00 77.62 558 HIS A O 1
ATOM 4464 N N . PHE A 1 559 ? -7.309 -5.819 -27.412 1.00 83.25 559 PHE A N 1
ATOM 4465 C CA . PHE A 1 559 ? -8.183 -6.420 -28.403 1.00 83.25 559 PHE A CA 1
ATOM 4466 C C . PHE A 1 559 ? -9.617 -5.941 -28.204 1.00 83.25 559 PHE A C 1
ATOM 4468 O O . PHE A 1 559 ? -10.222 -6.220 -27.169 1.00 83.25 559 PHE A O 1
ATOM 4475 N N . GLN A 1 560 ? -10.182 -5.282 -29.210 1.00 85.50 560 GLN A N 1
ATOM 4476 C CA . GLN A 1 560 ? -11.570 -4.817 -29.200 1.00 85.50 560 GLN A CA 1
ATOM 4477 C C . GLN A 1 560 ? -12.132 -4.866 -30.619 1.00 85.50 560 GLN A C 1
ATOM 4479 O O . GLN A 1 560 ? -11.430 -4.517 -31.563 1.00 85.50 560 GLN A O 1
ATOM 4484 N N . ASP A 1 561 ? -13.360 -5.362 -30.780 1.00 83.62 561 ASP A N 1
ATOM 4485 C CA . ASP A 1 561 ? -14.070 -5.441 -32.067 1.00 83.62 561 ASP A CA 1
ATOM 4486 C C . ASP A 1 561 ? -13.292 -6.121 -33.204 1.00 83.62 561 ASP A C 1
ATOM 4488 O O . ASP A 1 561 ? -13.500 -5.853 -34.386 1.00 83.62 561 ASP A O 1
ATOM 4492 N N . GLY A 1 562 ? -12.388 -7.046 -32.871 1.00 83.44 562 GLY A N 1
ATOM 4493 C CA . GLY A 1 562 ? -11.546 -7.690 -33.875 1.00 83.44 562 GLY A CA 1
ATOM 4494 C C . GLY A 1 562 ? -10.340 -6.874 -34.315 1.00 83.44 562 GLY A C 1
ATOM 4495 O O . GLY A 1 562 ? -9.712 -7.245 -35.300 1.00 83.44 562 GLY A O 1
ATOM 4496 N N . HIS A 1 563 ? -9.982 -5.817 -33.594 1.00 81.31 563 HIS A N 1
ATOM 4497 C CA . HIS A 1 563 ? -8.761 -5.033 -33.764 1.00 81.31 563 HIS A CA 1
ATOM 4498 C C . HIS A 1 563 ? -7.804 -5.272 -32.594 1.00 81.31 563 HIS A C 1
ATOM 4500 O O . HIS A 1 563 ? -8.231 -5.710 -31.529 1.00 81.31 563 HIS A O 1
ATOM 4506 N N . CYS A 1 564 ? -6.507 -5.041 -32.810 1.00 79.19 564 CYS A N 1
ATOM 4507 C CA . CYS A 1 564 ? -5.489 -5.062 -31.760 1.00 79.19 564 CYS A CA 1
ATOM 4508 C C . CYS A 1 564 ? -4.668 -3.777 -31.844 1.00 79.19 564 CYS A C 1
ATOM 4510 O O . CYS A 1 564 ? -4.180 -3.465 -32.930 1.00 79.19 564 CYS A O 1
ATOM 4512 N N . SER A 1 565 ? -4.437 -3.099 -30.714 1.00 72.56 565 SER A N 1
ATOM 4513 C CA . SER A 1 565 ? -3.638 -1.860 -30.643 1.00 72.56 565 SER A CA 1
ATOM 4514 C C . SER A 1 565 ? -2.226 -1.977 -31.237 1.00 72.56 565 SER A C 1
ATOM 4516 O O . SER A 1 565 ? -1.626 -0.982 -31.629 1.00 72.56 565 SER A O 1
ATOM 4518 N N . CYS A 1 566 ? -1.690 -3.194 -31.355 1.00 64.94 566 CYS A N 1
ATOM 4519 C CA . CYS A 1 566 ? -0.380 -3.461 -31.949 1.00 64.94 566 CYS A CA 1
ATOM 4520 C C . CYS A 1 566 ? -0.376 -3.531 -33.489 1.00 64.94 566 CYS A C 1
ATOM 4522 O O . CYS A 1 566 ? 0.703 -3.613 -34.076 1.00 64.94 566 CYS A O 1
ATOM 4524 N N . CYS A 1 567 ? -1.546 -3.585 -34.134 1.00 51.91 567 CYS A N 1
ATOM 4525 C CA . CYS A 1 567 ? -1.687 -3.741 -35.586 1.00 51.91 567 CYS A CA 1
ATOM 4526 C C . CYS A 1 567 ? -1.907 -2.416 -36.332 1.00 51.91 567 CYS A C 1
ATOM 4528 O O . CYS A 1 567 ? -1.740 -2.404 -37.545 1.00 51.91 567 CYS A O 1
ATOM 4530 N N . ASP A 1 568 ? -2.242 -1.330 -35.628 1.00 38.31 568 ASP A N 1
ATOM 4531 C CA . ASP A 1 568 ? -2.585 -0.030 -36.232 1.00 38.31 568 ASP A CA 1
ATOM 4532 C C . ASP A 1 568 ? -1.391 0.953 -36.291 1.00 38.31 568 ASP A C 1
ATOM 4534 O O . ASP A 1 568 ? -1.547 2.116 -36.655 1.00 38.31 568 ASP A O 1
ATOM 4538 N N . TYR A 1 569 ? -0.183 0.474 -35.970 1.00 32.53 569 TYR A N 1
ATOM 4539 C CA . TYR A 1 569 ? 1.086 1.200 -36.100 1.00 32.53 569 TYR A CA 1
ATOM 4540 C C . TYR A 1 569 ? 2.098 0.388 -36.925 1.00 32.53 569 TYR A C 1
ATOM 4542 O O . TYR A 1 569 ? 3.086 -0.117 -36.387 1.00 32.53 569 TYR A O 1
ATOM 4550 N N . TRP A 1 570 ? 1.830 0.252 -38.224 1.00 29.02 570 TRP A N 1
ATOM 4551 C CA . TRP A 1 570 ? 2.827 -0.062 -39.252 1.00 29.02 570 TRP A CA 1
ATOM 4552 C C . TRP A 1 570 ? 2.657 0.875 -40.438 1.00 29.02 570 TRP A C 1
ATOM 4554 O O . TRP A 1 570 ? 1.497 1.047 -40.876 1.00 29.02 570 TRP A O 1
#

Organism: Brassica cretica (NCBI:txid69181)

Foldseek 3Di:
DCLVVLHLPVLVVVLVPDPDDEQVSLLVSLVSCLSNLVLVVSVVSVVVDPCVVHPHDLSSLLSNLVSLLVVLPVPVLVVSVVVCVVSVNLAPQSNLLSSLSSCLSNQNLVSSVVSLVPHPDAAPSSLLSNLLSCLQALVLVVSVVSVVVCVVVVYADEQSSLLSNLSSCLLVLVLVVLCCCLVPVCVVSVYDDDQSSLLSNLSSCLLNVVLVVSVVSVVPPPDDHDLSSLLSNLLSCLLQVVLVVNLVSLVVSCVVPVQDVSSLVSNLQSCLLVVNVVSNVVSVVSCVVSVHDDDFKKKWFQAPNDIDIFTQPDPPDPCQVVLLVLLVVLQVVCVVVPQDAPLSRDDPVDDSVVSVVSLSRHNLSSNVSVCLVRDDQQEETGMEIAADDDPNSVQSVLSSQLVRQYFYWYHYNRHIWTRHNSATSSRCSSHPDDDAQWKWWDDPNDIDIFHLPDPPPPCVVVLLVLLVVLQVVCVVVPQDAPLPPDDPPDDSVVSVSSLSRRRLSSQVSVVVVRDDQQEAIEMEHAADDDPNSVQSVLSVQLVRQYFYWYHYNNGIWTHHNSDTPVPVPD